Protein AF-A0AA35WJR2-F1 (afdb_monomer)

Sequence (448 aa):
MREDSQFSPGMLLDAVSGHGLTMGLVVDLTKTDRFYDKADLVSRGVGHYKLRCEGFGSAPTIQQTAEFCQMCAHFFRQHPDNIIGVHCTHGYNRTGFLTIAYLVEQDDWSVEAAISAFSKSRPPGIYKQHYLEELVSRYSGNMAEVSIPELPEWCLLEGQELGEREGEEEEGGRDTGSRKRRRELQKENATFAVCMSEVSVVQGPAREEVQRRCQDILNWEGSGFPGSQPVSMDKKNLQLIRAKPYRVSWKADGTRYIMYIRGKGEVFLLDRDNSVFSCPVLTFPSRAERGHLADTVLDGELVEDKLPNGVRPRYLVYDIMQLSGRPDIARCDHATRQRCIQEEIIAPRDIAAQHGSLDKQAEPFSVRLKQFWDVKDTRWVLDRFVPKLTHENDGLVFNPLQDVWLSSVHYCLWYYSVPTALQTWTKSISAQVEASKSQYSRLQTGHC

pLDDT: mean 78.12, std 20.7, range [28.7, 98.38]

InterPro domains:
  IPR000340 Dual specificity phosphatase, catalytic domain [PF00782] (81-136)
  IPR000387 Tyrosine-specific protein phosphatases domain [PS50056] (66-133)
  IPR001339 mRNA capping enzyme, adenylation domain [PF01331] (207-403)
  IPR001339 mRNA capping enzyme, adenylation domain [cd07895] (205-403)
  IPR016130 Protein-tyrosine phosphatase, active site [PS00383] (86-96)
  IPR017074 mRNA capping enzyme, bifunctional [PIRSF036958] (3-405)
  IPR029021 Protein-tyrosine phosphatase-like [G3DSA:3.90.190.10] (1-160)
  IPR029021 Protein-tyrosine phosphatase-like [SSF52799] (5-156)

Secondary structure (DSSP, 8-state):
--GGGS--HHHHHHHHHHTT-EEEEEEE--S-S-S--THHHHTTT-EEEE----STTPPPPHHHHHHHHHHHHHHHHH-TTEEEEEE-SSSSHHHHHHHHHHHHHHS---HHHHHHHHHHHSTT---SHHHHHHHHHHHTS-GGG--PPPPPTHHHHHHHHTSSSS----------S--PPPPPP--TT---SS--TT-EE--HHHHHHHHHHHHHHTT--SSS--SPEEEEP-TTGGGHHHHS-EEEEEEE-SEEEEEEEEETTEEEEE-TT--EEE-TT---B-SSSSSB--SEEEEEEEEEEEETTEEEEEEEEEEEEEBTTBGGGGGS-HHHHHHHIIIIIIHHHHHHHHTTS--TTTSSSEEEEPP-EEGGGHHHIIIIIGGG-SS-EEEEEEEESSPPP-SSEEEEEEEEE--HHHHHHHHHHHHHHHHHHHHHHHHHSS--

Foldseek 3Di:
DPPVPDDAVVVVQVLCVVLVAAAAEEEEAEQDPFAYDCCSQVVVNHHYHYQDADDPDDARDPVSLVVLLVVVVVCCVVPVRHDYHYAYPQRAANVLLSQLSNCVPPVVDQSLRSQVLQCVLPPNHHLDVNSVVVSCVVGVVDPPPRDRDDHDPLSVVVSPPPPPPDDDPDDDDDDDDDDDADDQDDDPDDDDQDDDPLKAWDDDPVLVVVLVLVCVLQVNRYYFDQAEDAAADTPVLVCVVVVFFKWKAFDFSFWKWKWAAAFQQAIWTQGRSRTIMGRNQDFFAFPVDGGGWHGWIFIWGWFWFQDPVGTAIETATQFTQDGNNRRCLLQAFSVSRLVCCVPGGVVVQVVCVVVVNDDQVPGRHHYYYGDIGGPVCVVVCVPPVQVPTRTDTQWMWMGGGNDGGHGYHDHNTYTYGPSVCVVSVSVSSVVVSVVVVVVVVVVVVPDD

Nearest PDB structures (foldseek):
  3s24-assembly6_G  TM=9.522E-01  e=1.054E-27  Homo sapiens
  3s24-assembly4_D  TM=9.571E-01  e=2.708E-27  Homo sapiens
  8p4d-assembly1_M  TM=9.380E-01  e=1.689E-27  Homo sapiens
  3rtx-assembly3_B  TM=8.776E-01  e=1.901E-27  Mus musculus
  1i9t-assembly1_A  TM=9.047E-01  e=7.662E-17  Mus musculus

Solvent-accessible surface area (backbone atoms only — not comparable to full-atom values): 25751 Å² total; per-residue (Å²): 131,67,75,92,80,59,92,44,67,60,54,54,52,52,54,40,45,72,72,78,42,44,70,44,33,35,40,38,45,44,96,64,80,71,84,64,65,66,63,58,36,46,78,71,70,17,45,80,43,78,52,81,61,75,70,91,94,62,64,77,48,73,65,58,44,51,52,50,39,54,52,51,54,54,47,42,74,78,36,72,82,42,42,74,47,68,34,34,90,85,50,30,48,70,31,40,50,51,53,34,49,33,37,36,77,74,67,72,40,53,63,66,58,34,51,50,50,45,19,71,53,42,74,87,25,63,59,53,63,69,48,54,52,49,52,35,60,73,72,64,74,52,77,88,76,62,85,75,76,88,72,62,71,71,49,64,55,63,64,65,76,71,75,81,78,89,86,79,86,78,79,90,76,94,75,95,64,88,78,76,66,60,79,69,76,82,70,90,81,70,71,71,96,62,96,52,90,69,50,44,75,47,63,70,71,65,28,54,52,53,51,50,51,53,21,58,76,47,71,41,73,70,59,66,49,50,62,58,40,65,38,80,67,43,80,71,62,57,52,45,64,78,75,41,65,48,28,28,29,76,25,72,57,53,52,54,31,39,38,38,29,58,32,80,56,38,28,36,36,31,34,77,76,45,46,37,30,39,32,41,76,61,76,50,37,33,76,91,50,97,57,52,43,28,45,25,34,35,35,30,34,38,31,58,28,58,48,99,89,46,76,45,46,32,38,32,39,68,47,44,47,27,55,67,70,39,55,66,48,20,64,38,35,43,67,57,28,51,48,46,45,46,61,50,52,46,44,33,40,51,53,32,36,75,70,68,77,36,67,68,82,79,33,93,48,41,80,42,78,54,72,71,42,54,54,91,46,47,65,52,42,62,75,64,47,55,81,70,52,48,45,58,69,54,32,33,30,38,41,45,33,72,53,54,69,54,53,42,78,34,90,70,29,28,34,41,62,58,61,61,56,69,74,41,45,64,53,26,51,52,52,48,55,51,50,52,52,52,52,54,49,56,66,65,71,71,75,128

Mean predicted aligned error: 15.94 Å

Organism: Geodia barretti (NCBI:txid519541)

Radius of gyration: 25.29 Å; Cα contacts (8 Å, |Δi|>4): 698; chains: 1; bounding box: 55×53×86 Å

Structure (mmCIF, N/CA/C/O backbone):
data_AF-A0AA35WJR2-F1
#
_entry.id   AF-A0AA35WJR2-F1
#
loop_
_atom_site.group_PDB
_atom_site.id
_atom_site.type_symbol
_atom_site.label_atom_id
_atom_site.label_alt_id
_atom_site.label_comp_id
_atom_site.label_asym_id
_atom_site.label_entity_id
_atom_site.label_seq_id
_atom_site.pdbx_PDB_ins_code
_atom_site.Cartn_x
_atom_site.Cartn_y
_atom_site.Cartn_z
_atom_site.occupancy
_atom_site.B_iso_or_equiv
_atom_site.auth_seq_id
_atom_site.auth_comp_id
_atom_site.auth_asym_id
_atom_site.auth_atom_id
_atom_site.pdbx_PDB_model_num
ATOM 1 N N . MET A 1 1 ? -23.663 -12.678 -0.243 1.00 37.66 1 MET A N 1
ATOM 2 C CA . MET A 1 1 ? -22.818 -13.120 0.883 1.00 37.66 1 MET A CA 1
ATOM 3 C C . MET A 1 1 ? -23.728 -13.836 1.854 1.00 37.66 1 MET A C 1
ATOM 5 O O . MET A 1 1 ? -24.824 -13.330 2.065 1.00 37.66 1 MET A O 1
ATOM 9 N N . ARG A 1 2 ? -23.316 -14.997 2.366 1.00 29.16 2 ARG A N 1
ATOM 10 C CA . ARG A 1 2 ? -23.967 -15.582 3.545 1.00 29.16 2 ARG A CA 1
ATOM 11 C C . ARG A 1 2 ? -23.701 -14.648 4.732 1.00 29.16 2 ARG A C 1
ATOM 13 O O . ARG A 1 2 ? -22.662 -13.986 4.731 1.00 29.16 2 ARG A O 1
ATOM 20 N N . GLU A 1 3 ? -24.635 -14.544 5.671 1.00 37.81 3 GLU A N 1
ATOM 21 C CA . GLU A 1 3 ? -24.505 -13.688 6.866 1.00 37.81 3 GLU A CA 1
ATOM 22 C C . GLU A 1 3 ? -23.208 -13.984 7.644 1.00 37.81 3 GLU A C 1
ATOM 24 O O . GLU A 1 3 ? -22.579 -13.074 8.171 1.00 37.81 3 GLU A O 1
ATOM 29 N N . ASP A 1 4 ? -22.719 -15.221 7.549 1.00 39.56 4 ASP A N 1
ATOM 30 C CA . ASP A 1 4 ? -21.521 -15.776 8.188 1.00 39.56 4 ASP A CA 1
ATOM 31 C C . ASP A 1 4 ? -20.174 -15.114 7.803 1.00 39.56 4 ASP A C 1
ATOM 33 O O . ASP A 1 4 ? -19.120 -15.558 8.252 1.00 39.56 4 ASP A O 1
ATOM 37 N N . SER A 1 5 ? -20.153 -14.121 6.906 1.00 36.78 5 SER A N 1
ATOM 38 C CA . SER A 1 5 ? -18.921 -13.464 6.415 1.00 36.78 5 SER A CA 1
ATOM 39 C C . SER A 1 5 ? -18.814 -11.977 6.777 1.00 36.78 5 SER A C 1
ATOM 41 O O . SER A 1 5 ? -17.923 -11.294 6.276 1.00 36.78 5 SER A O 1
ATOM 43 N N . GLN A 1 6 ? -19.709 -11.460 7.623 1.00 52.47 6 GLN A N 1
ATOM 44 C CA . GLN A 1 6 ? -19.671 -10.084 8.130 1.00 52.47 6 GLN A CA 1
ATOM 45 C C . GLN A 1 6 ? -19.578 -10.099 9.648 1.00 52.47 6 GLN A C 1
ATOM 47 O O . GLN A 1 6 ? -20.416 -10.721 10.281 1.00 52.47 6 GLN A O 1
ATOM 52 N N . PHE A 1 7 ? -18.627 -9.372 10.238 1.00 63.56 7 PHE A N 1
ATOM 53 C CA . PHE A 1 7 ? -18.611 -9.177 11.687 1.00 63.56 7 PHE A CA 1
ATOM 54 C C . PHE A 1 7 ? -19.583 -8.067 12.075 1.00 63.56 7 PHE A C 1
ATOM 56 O O . PHE A 1 7 ? -19.285 -6.879 11.942 1.00 63.56 7 PHE A O 1
ATOM 63 N N . SER A 1 8 ? -20.778 -8.465 12.494 1.00 74.69 8 SER A N 1
ATOM 64 C CA . SER A 1 8 ? -21.803 -7.544 12.974 1.00 74.69 8 SER A CA 1
ATOM 65 C C . SER A 1 8 ? -21.577 -7.183 14.449 1.00 74.69 8 SER A C 1
ATOM 67 O O . SER A 1 8 ? -20.913 -7.931 15.174 1.00 74.69 8 SER A O 1
ATOM 69 N N . PRO A 1 9 ? -22.185 -6.089 14.944 1.00 80.94 9 PRO A N 1
ATOM 70 C CA . PRO A 1 9 ? -22.273 -5.843 16.382 1.00 80.94 9 PRO A CA 1
ATOM 71 C C . PRO A 1 9 ? -22.857 -7.042 17.144 1.00 80.94 9 PRO A C 1
ATOM 73 O O . PRO A 1 9 ? -22.419 -7.341 18.246 1.00 80.94 9 PRO A O 1
ATOM 76 N N . GLY A 1 10 ? -23.773 -7.799 16.528 1.00 79.50 10 GLY A N 1
ATOM 77 C CA . GLY A 1 10 ? -24.299 -9.036 17.104 1.00 79.50 10 GLY A CA 1
ATOM 78 C C . GLY A 1 10 ? -23.218 -10.090 17.367 1.00 79.50 10 GLY A C 1
ATOM 79 O O . GLY A 1 10 ? -23.174 -10.643 18.461 1.00 79.50 10 GLY A O 1
ATOM 80 N N . MET A 1 11 ? -22.298 -10.302 16.420 1.00 81.19 11 MET A N 1
ATOM 81 C CA . MET A 1 11 ? -21.180 -11.240 16.600 1.00 81.19 11 MET A CA 1
ATOM 82 C C . MET A 1 11 ? -20.199 -10.784 17.682 1.00 81.19 11 MET A C 1
ATOM 84 O O . MET A 1 11 ? -19.651 -11.621 18.398 1.00 81.19 11 MET A O 1
ATOM 88 N N . LEU A 1 12 ? -19.983 -9.471 17.822 1.00 82.44 12 LEU A N 1
ATOM 89 C CA . LEU A 1 12 ? -19.198 -8.916 18.926 1.00 82.44 12 LEU A CA 1
ATOM 90 C C . LEU A 1 12 ? -19.829 -9.277 20.269 1.00 82.44 12 LEU A C 1
ATOM 92 O O . LEU A 1 12 ? -19.151 -9.788 21.156 1.00 82.44 12 LEU A O 1
ATOM 96 N N . LEU A 1 13 ? -21.127 -9.026 20.403 1.00 85.50 13 LEU A N 1
ATOM 97 C CA . LEU A 1 13 ? -21.862 -9.301 21.626 1.00 85.50 13 LEU A CA 1
ATOM 98 C C . LEU A 1 13 ? -21.882 -10.804 21.949 1.00 85.50 13 LEU A C 1
ATOM 100 O O . LEU A 1 13 ? -21.662 -11.169 23.099 1.00 85.50 13 LEU A O 1
ATOM 104 N N . ASP A 1 14 ? -22.052 -11.671 20.947 1.00 82.56 14 ASP A N 1
ATOM 105 C CA . ASP A 1 14 ? -21.990 -13.130 21.127 1.00 82.56 14 ASP A CA 1
ATOM 106 C C . ASP A 1 14 ? -20.602 -13.585 21.603 1.00 82.56 14 ASP A C 1
ATOM 108 O O . ASP A 1 14 ? -20.490 -14.407 22.514 1.00 82.56 14 ASP A O 1
ATOM 112 N N . ALA A 1 15 ? -19.532 -13.024 21.029 1.00 80.88 15 ALA A N 1
ATOM 113 C CA . ALA A 1 15 ? -18.162 -13.322 21.438 1.00 80.88 15 ALA A CA 1
ATOM 114 C C . ALA A 1 15 ? -17.896 -12.881 22.885 1.00 80.88 15 ALA A C 1
ATOM 116 O O . ALA A 1 15 ? -17.330 -13.643 23.667 1.00 80.88 15 ALA A O 1
ATOM 117 N N . VAL A 1 16 ? -18.341 -11.679 23.260 1.00 82.25 16 VAL A N 1
ATOM 118 C CA . VAL A 1 16 ? -18.211 -11.148 24.626 1.00 82.25 16 VAL A CA 1
ATOM 119 C C . VAL A 1 16 ? -18.949 -12.040 25.628 1.00 82.25 16 VAL A C 1
ATOM 121 O O . VAL A 1 16 ? -18.362 -12.446 26.632 1.00 82.25 16 VAL A O 1
ATOM 124 N N . SER A 1 17 ? -20.190 -12.426 25.321 1.00 83.69 17 SER A N 1
ATOM 125 C CA . SER A 1 17 ? -20.963 -13.352 26.156 1.00 83.69 17 SER A CA 1
ATOM 126 C C . SER A 1 17 ? -20.313 -14.734 26.258 1.00 83.69 17 SER A C 1
ATOM 128 O O . SER A 1 17 ? -20.316 -15.331 27.332 1.00 83.69 17 SER A O 1
ATOM 130 N N . GLY A 1 18 ? -19.682 -15.223 25.185 1.00 80.25 18 GLY A N 1
ATOM 131 C CA . GLY A 1 18 ? -18.916 -16.474 25.190 1.00 80.25 18 GLY A CA 1
ATOM 132 C C . GLY A 1 18 ? -17.729 -16.479 26.164 1.00 80.25 18 GLY A C 1
ATOM 133 O O . GLY A 1 18 ? -17.326 -17.541 26.633 1.00 80.25 18 GLY A O 1
ATOM 134 N N . HIS A 1 19 ? -17.207 -15.304 26.522 1.00 80.75 19 HIS A N 1
ATOM 135 C CA . HIS A 1 19 ? -16.161 -15.138 27.534 1.00 80.75 19 HIS A CA 1
ATOM 136 C C . HIS A 1 19 ? -16.702 -14.898 28.956 1.00 80.75 19 HIS A C 1
ATOM 138 O O . HIS A 1 19 ? -15.916 -14.659 29.872 1.00 80.75 19 HIS A O 1
ATOM 144 N N . GLY A 1 20 ? -18.021 -14.988 29.163 1.00 84.56 20 GLY A N 1
ATOM 145 C CA . GLY A 1 20 ? -18.660 -14.744 30.459 1.00 84.56 20 GLY A CA 1
ATOM 146 C C . GLY A 1 20 ? -18.727 -13.265 30.844 1.00 84.56 20 GLY A C 1
ATOM 147 O O . GLY A 1 20 ? -18.860 -12.954 32.023 1.00 84.56 20 GLY A O 1
ATOM 148 N N . LEU A 1 21 ? -18.609 -12.362 29.867 1.00 88.25 21 LEU A N 1
ATOM 149 C CA . LEU A 1 21 ? -18.686 -10.916 30.059 1.00 88.25 21 LEU A CA 1
ATOM 150 C C . LEU A 1 21 ? -20.010 -10.373 29.506 1.00 88.25 21 LEU A C 1
ATOM 152 O O . LEU A 1 21 ? -20.579 -10.922 28.560 1.00 88.25 21 LEU A O 1
ATOM 156 N N . THR A 1 22 ? -20.465 -9.249 30.056 1.00 90.56 22 THR A N 1
ATOM 157 C CA . THR A 1 22 ? -21.673 -8.551 29.595 1.00 90.56 22 THR A CA 1
ATOM 158 C C . THR A 1 22 ? -21.297 -7.168 29.089 1.00 90.56 22 THR A C 1
ATOM 160 O O . THR A 1 22 ? -20.891 -6.307 29.863 1.00 90.56 22 THR A O 1
ATOM 163 N N . MET A 1 23 ? -21.426 -6.925 27.784 1.00 91.69 23 MET A N 1
ATOM 164 C CA . MET A 1 23 ? -21.245 -5.581 27.230 1.00 91.69 23 MET A CA 1
ATOM 165 C C . MET A 1 23 ? -22.509 -4.763 27.458 1.00 91.69 23 MET A C 1
ATOM 167 O O . MET A 1 23 ? -23.570 -5.154 26.984 1.00 91.69 23 MET A O 1
ATOM 171 N N . GLY A 1 24 ? -22.400 -3.632 28.154 1.00 92.62 24 GLY A N 1
ATOM 172 C CA . GLY A 1 24 ? -23.558 -2.765 28.400 1.00 92.62 24 GLY A CA 1
ATOM 173 C C . GLY A 1 24 ? -23.485 -1.398 27.721 1.00 92.62 24 GLY A C 1
ATOM 174 O O . GLY A 1 24 ? -24.514 -0.737 27.598 1.00 92.62 24 GLY A O 1
ATOM 175 N N . LEU A 1 25 ? -22.318 -0.991 27.217 1.00 94.56 25 LEU A N 1
ATOM 176 C CA . LEU A 1 25 ? -22.157 0.263 26.483 1.00 94.56 25 LEU A CA 1
ATOM 177 C C . LEU A 1 25 ? -21.086 0.144 25.399 1.00 94.56 25 LEU A C 1
ATOM 179 O O . LEU A 1 25 ? -20.036 -0.456 25.619 1.00 94.56 25 LEU A O 1
ATOM 183 N N . VAL A 1 26 ? -21.331 0.762 24.246 1.00 93.88 26 VAL A N 1
ATOM 184 C CA . VAL A 1 26 ? -20.331 1.004 23.203 1.00 93.88 26 VAL A CA 1
ATOM 185 C C . VAL A 1 26 ? -20.119 2.503 23.035 1.00 93.88 26 VAL A C 1
ATOM 187 O O . VAL A 1 26 ? -21.074 3.257 22.847 1.00 93.88 26 VAL A O 1
ATOM 190 N N . VAL A 1 27 ? -18.858 2.921 23.078 1.00 94.31 27 VAL A N 1
ATOM 191 C CA . VAL A 1 27 ? -18.405 4.292 22.869 1.00 94.31 27 VAL A CA 1
ATOM 192 C C . VAL A 1 27 ? -17.736 4.391 21.501 1.00 94.31 27 VAL A C 1
ATOM 194 O O . VAL A 1 27 ? -16.645 3.858 21.274 1.00 94.31 27 VAL A O 1
ATOM 197 N N . ASP A 1 28 ? -18.411 5.085 20.592 1.00 91.00 28 ASP A N 1
ATOM 198 C CA . ASP A 1 28 ? -17.978 5.310 19.219 1.00 91.00 28 ASP A CA 1
ATOM 199 C C . ASP A 1 28 ? -17.269 6.665 19.091 1.00 91.00 28 ASP A C 1
ATOM 201 O O . ASP A 1 28 ? -17.880 7.725 19.243 1.00 91.00 28 ASP A O 1
ATOM 205 N N . LEU A 1 29 ? -15.970 6.617 18.785 1.00 89.19 29 LEU A N 1
ATOM 206 C CA . LEU A 1 29 ? -15.096 7.781 18.592 1.00 89.19 29 LEU A CA 1
ATOM 207 C C . LEU A 1 29 ? -14.936 8.165 17.108 1.00 89.19 29 LEU A C 1
ATOM 209 O O . LEU A 1 29 ? -14.081 8.979 16.738 1.00 89.19 29 LEU A O 1
ATOM 213 N N . THR A 1 30 ? -15.658 7.511 16.200 1.00 83.06 30 THR A N 1
ATOM 214 C CA . THR A 1 30 ? -15.539 7.754 14.760 1.00 83.06 30 THR A CA 1
ATOM 215 C C . THR A 1 30 ? -16.277 9.029 14.346 1.00 83.06 30 THR A C 1
ATOM 217 O O . THR A 1 30 ? -17.301 9.405 14.908 1.00 83.06 30 THR A O 1
ATOM 220 N N . LYS A 1 31 ? -15.782 9.705 13.302 1.00 76.38 31 LYS A N 1
ATOM 221 C CA . LYS A 1 31 ? -16.439 10.898 12.728 1.00 76.38 31 LYS A CA 1
ATOM 222 C C . LYS A 1 31 ? -17.701 10.543 11.923 1.00 76.38 31 LYS A C 1
ATOM 224 O O . LYS A 1 31 ? -18.504 11.411 11.609 1.00 76.38 31 LYS A O 1
ATOM 229 N N . THR A 1 32 ? -17.867 9.273 11.556 1.00 72.25 32 THR A N 1
ATOM 230 C CA . THR A 1 32 ? -18.833 8.804 10.555 1.00 72.25 32 THR A CA 1
ATOM 231 C C . THR A 1 32 ? -19.706 7.688 11.111 1.00 72.25 32 THR A C 1
ATOM 233 O O . THR A 1 32 ? -19.243 6.891 11.914 1.00 72.25 32 THR A O 1
ATOM 236 N N . ASP A 1 33 ? -20.952 7.591 10.657 1.00 75.69 33 ASP A N 1
ATOM 237 C CA . ASP A 1 33 ? -21.897 6.534 11.050 1.00 75.69 33 ASP A CA 1
ATOM 238 C C . ASP A 1 33 ? -21.894 5.342 10.069 1.00 75.69 33 ASP A C 1
ATOM 240 O O . ASP A 1 33 ? -22.842 4.567 9.998 1.00 75.69 33 ASP A O 1
ATOM 244 N N . ARG A 1 34 ? -20.843 5.201 9.248 1.00 69.31 34 ARG A N 1
ATOM 245 C CA . ARG A 1 34 ? -20.817 4.241 8.127 1.00 69.31 34 ARG A CA 1
ATOM 246 C C . ARG A 1 34 ? -20.472 2.795 8.500 1.00 69.31 34 ARG A C 1
ATOM 248 O O . ARG A 1 34 ? -20.619 1.917 7.652 1.00 69.31 34 ARG A O 1
ATOM 255 N N . PHE A 1 35 ? -19.958 2.547 9.705 1.00 70.38 35 PHE A N 1
ATOM 256 C CA . PHE A 1 35 ? -19.351 1.255 10.052 1.00 70.38 35 PHE A CA 1
ATOM 257 C C . PHE A 1 35 ? -20.377 0.197 10.477 1.00 70.38 35 PHE A C 1
ATOM 259 O O . PHE A 1 35 ? -20.312 -0.941 10.015 1.00 70.38 35 PHE A O 1
ATOM 266 N N . TYR A 1 36 ? -21.358 0.564 11.300 1.00 80.19 36 TYR A N 1
ATOM 267 C CA . TYR A 1 36 ? -22.434 -0.325 11.739 1.00 80.19 36 TYR A CA 1
ATOM 268 C C . TYR A 1 36 ? -23.696 0.472 12.075 1.00 80.19 36 TYR A C 1
ATOM 270 O O . TYR A 1 36 ? -23.641 1.691 12.220 1.00 80.19 36 TYR A O 1
ATOM 278 N N . ASP A 1 37 ? -24.836 -0.216 12.173 1.00 81.56 37 ASP A N 1
ATOM 279 C CA . ASP A 1 37 ? -26.070 0.409 12.643 1.00 81.56 37 ASP A CA 1
ATOM 280 C C . ASP A 1 37 ? -26.135 0.302 14.170 1.00 81.56 37 ASP A C 1
ATOM 282 O O . ASP A 1 37 ? -26.067 -0.789 14.734 1.00 81.56 37 ASP A O 1
ATOM 286 N N . LYS A 1 38 ? -26.264 1.437 14.860 1.00 85.56 38 LYS A N 1
ATOM 287 C CA . LYS A 1 38 ? -26.410 1.469 16.321 1.00 85.56 38 LYS A CA 1
ATOM 288 C C . LYS A 1 38 ? -27.676 0.750 16.803 1.00 85.56 38 LYS A C 1
ATOM 290 O O . LYS A 1 38 ? -27.715 0.314 17.951 1.00 85.56 38 LYS A O 1
ATOM 295 N N . ALA A 1 39 ? -28.694 0.600 15.950 1.00 85.81 39 ALA A N 1
ATOM 296 C CA . ALA A 1 39 ? -29.899 -0.161 16.274 1.00 85.81 39 ALA A CA 1
ATOM 297 C C . ALA A 1 39 ? -29.590 -1.638 16.582 1.00 85.81 39 ALA A C 1
ATOM 299 O O . ALA A 1 39 ? -30.255 -2.236 17.431 1.00 85.81 39 ALA A O 1
ATOM 300 N N . ASP A 1 40 ? -28.536 -2.200 15.978 1.00 84.75 40 ASP A N 1
ATOM 301 C CA . ASP A 1 40 ? -28.094 -3.578 16.226 1.00 84.75 40 ASP A CA 1
ATOM 302 C C . ASP A 1 40 ? -27.596 -3.771 17.670 1.00 84.75 40 ASP A C 1
ATOM 304 O O . ASP A 1 40 ? -27.738 -4.851 18.237 1.00 84.75 40 ASP A O 1
ATOM 308 N N . LEU A 1 41 ? -27.042 -2.723 18.290 1.00 88.06 41 LEU A N 1
ATOM 309 C CA . LEU A 1 41 ? -26.615 -2.732 19.695 1.00 88.06 41 LEU A CA 1
ATOM 310 C C . LEU A 1 41 ? -27.796 -2.477 20.637 1.00 88.06 41 LEU A C 1
ATOM 312 O O . LEU A 1 41 ? -28.014 -3.221 21.593 1.00 88.06 41 LEU A O 1
ATOM 316 N N . VAL A 1 42 ? -28.596 -1.452 20.332 1.00 88.56 42 VAL A N 1
ATOM 317 C CA . VAL A 1 42 ? -29.713 -1.024 21.188 1.00 88.56 42 VAL A CA 1
ATOM 318 C C . VAL A 1 42 ? -30.791 -2.104 21.283 1.00 88.56 42 VAL A C 1
ATOM 320 O O . VAL A 1 42 ? -31.310 -2.356 22.368 1.00 88.56 42 VAL A O 1
ATOM 323 N N . SER A 1 43 ? -31.088 -2.801 20.182 1.00 87.81 43 SER A N 1
ATOM 324 C CA . SER A 1 43 ? -32.040 -3.925 20.171 1.00 87.81 43 SER A CA 1
ATOM 325 C C . SER A 1 43 ? -31.619 -5.096 21.069 1.00 87.81 43 SER A C 1
ATOM 327 O O . SER A 1 43 ? -32.463 -5.889 21.480 1.00 87.81 43 SER A O 1
ATOM 329 N N . ARG A 1 44 ? -30.330 -5.181 21.413 1.00 86.75 44 ARG A N 1
ATOM 330 C CA . ARG A 1 44 ? -29.733 -6.196 22.291 1.00 86.75 44 ARG A CA 1
ATOM 331 C C . ARG A 1 44 ? -29.516 -5.686 23.723 1.00 86.75 44 ARG A C 1
ATOM 333 O O . ARG A 1 44 ? -28.854 -6.358 24.506 1.00 86.75 44 ARG A O 1
ATOM 340 N N . GLY A 1 45 ? -30.056 -4.512 24.064 1.00 88.50 45 GLY A N 1
ATOM 341 C CA . GLY A 1 45 ? -29.936 -3.910 25.395 1.00 88.50 45 GLY A CA 1
ATOM 342 C C . GLY A 1 45 ? -28.593 -3.229 25.667 1.00 88.50 45 GLY A C 1
ATOM 343 O O . GLY A 1 45 ? -28.300 -2.919 26.817 1.00 88.50 45 GLY A O 1
ATOM 344 N N . VAL A 1 46 ? -27.780 -2.988 24.634 1.00 93.31 46 VAL A N 1
ATOM 345 C CA . VAL A 1 46 ? -26.466 -2.348 24.767 1.00 93.31 46 VAL A CA 1
ATOM 346 C C . VAL A 1 46 ? -26.579 -0.873 24.413 1.00 93.31 46 VAL A C 1
ATOM 348 O O . VAL A 1 46 ? -27.034 -0.510 23.326 1.00 93.31 46 VAL A O 1
ATOM 351 N N . GLY A 1 47 ? -26.160 -0.007 25.334 1.00 92.56 47 GLY A N 1
ATOM 352 C CA . GLY A 1 47 ? -26.105 1.428 25.094 1.00 92.56 47 GLY A CA 1
ATOM 353 C C . GLY A 1 47 ? -25.123 1.769 23.974 1.00 92.56 47 GLY A C 1
ATOM 354 O O . GLY A 1 47 ? -24.116 1.090 23.777 1.00 92.56 47 GLY A O 1
ATOM 355 N N . HIS A 1 48 ? -25.382 2.858 23.259 1.00 94.31 48 HIS A N 1
ATOM 356 C CA . HIS A 1 48 ? -24.453 3.391 22.268 1.00 94.31 48 HIS A CA 1
ATOM 357 C C . HIS A 1 48 ? -24.275 4.890 22.482 1.00 94.31 48 HIS A C 1
ATOM 359 O O . HIS A 1 48 ? -25.242 5.653 22.408 1.00 94.31 48 HIS A O 1
ATOM 365 N N . TYR A 1 49 ? -23.034 5.315 22.691 1.00 93.00 49 TYR A N 1
ATOM 366 C CA . TYR A 1 49 ? -22.673 6.703 22.924 1.00 93.00 49 TYR A CA 1
ATOM 367 C C . TYR A 1 49 ? -21.635 7.159 21.898 1.00 93.00 49 TYR A C 1
ATOM 369 O O . TYR A 1 49 ? -20.593 6.532 21.733 1.00 93.00 49 TYR A O 1
ATOM 377 N N . LYS A 1 50 ? -21.922 8.257 21.192 1.00 91.44 50 LYS A N 1
ATOM 378 C CA . LYS A 1 50 ? -21.036 8.798 20.156 1.00 91.44 50 LYS A CA 1
ATOM 379 C C . LYS A 1 50 ? -20.306 10.025 20.682 1.00 91.44 50 LYS A C 1
ATOM 381 O O . LYS A 1 50 ? -20.905 11.096 20.759 1.00 91.44 50 LYS A O 1
ATOM 386 N N . LEU A 1 51 ? -19.020 9.874 20.990 1.00 89.62 51 LEU A N 1
ATOM 387 C CA . LEU A 1 51 ? -18.172 10.984 21.415 1.00 89.62 51 LEU A CA 1
ATOM 388 C C . LEU A 1 51 ? -17.504 11.596 20.181 1.00 89.62 51 LEU A C 1
ATOM 390 O O . LEU A 1 51 ? -16.613 11.006 19.565 1.00 89.62 51 LEU A O 1
ATOM 394 N N . ARG A 1 52 ? -17.955 12.788 19.791 1.00 79.88 52 ARG A N 1
ATOM 395 C CA . ARG A 1 52 ? -17.413 13.493 18.625 1.00 79.88 52 ARG A CA 1
ATOM 396 C C . ARG A 1 52 ? -16.083 14.150 18.992 1.00 79.88 52 ARG A C 1
ATOM 398 O O . ARG A 1 52 ? -16.061 15.272 19.486 1.00 79.88 52 ARG A O 1
ATOM 405 N N . CYS A 1 53 ? -14.978 13.457 18.730 1.00 68.31 53 CYS A N 1
ATOM 406 C CA . CYS A 1 53 ? -13.655 14.082 18.724 1.00 68.31 53 CYS A CA 1
ATOM 407 C C . CYS A 1 53 ? -13.536 15.051 17.530 1.00 68.31 53 CYS A C 1
ATOM 409 O O . CYS A 1 53 ? -14.039 14.740 16.445 1.00 68.31 53 CYS A O 1
ATOM 411 N N . GLU A 1 54 ? -12.870 16.196 17.711 1.00 60.16 54 GLU A N 1
ATOM 412 C CA . GLU A 1 54 ? -12.593 17.131 16.608 1.00 60.16 54 GLU A CA 1
ATOM 413 C C . GLU A 1 54 ? -11.621 16.508 15.583 1.00 60.16 54 GLU A C 1
ATOM 415 O O . GLU A 1 54 ? -11.096 15.413 15.795 1.00 60.16 54 GLU A O 1
ATOM 420 N N . GLY A 1 55 ? -11.494 17.148 14.414 1.00 54.94 55 GLY A N 1
ATOM 421 C CA . GLY A 1 55 ? -10.897 16.602 13.187 1.00 54.94 55 GLY A CA 1
ATOM 422 C C . GLY A 1 55 ? -9.452 16.077 13.272 1.00 54.94 55 GLY A C 1
ATOM 423 O O . GLY A 1 55 ? -8.781 16.141 14.291 1.00 54.94 55 GLY A O 1
ATOM 424 N N . PHE A 1 56 ? -8.998 15.504 12.153 1.00 45.19 56 PHE A N 1
ATOM 425 C CA . PHE A 1 56 ? -7.758 14.735 11.995 1.00 45.19 56 PHE A CA 1
ATOM 426 C C . PHE A 1 56 ? -6.505 15.341 12.655 1.00 45.19 56 PHE A C 1
ATOM 428 O O . PHE A 1 56 ? -6.174 16.497 12.429 1.00 45.19 56 PHE A O 1
ATOM 435 N N . GLY A 1 57 ? -5.750 14.502 13.375 1.00 55.69 57 GLY A N 1
ATOM 436 C CA . GLY A 1 57 ? -4.379 14.803 13.809 1.00 55.69 57 GLY A CA 1
ATOM 437 C C . GLY A 1 57 ? -4.234 15.467 15.178 1.00 55.69 57 GLY A C 1
ATOM 438 O O . GLY A 1 57 ? -3.105 15.668 15.611 1.00 55.69 57 GLY A O 1
ATOM 439 N N . SER A 1 58 ? -5.331 15.769 15.875 1.00 69.75 58 SER A N 1
ATOM 440 C CA . SER A 1 58 ? -5.286 16.234 17.262 1.00 69.75 58 SER A CA 1
ATOM 441 C C . SER A 1 58 ? -5.656 15.124 18.251 1.00 69.75 58 SER A C 1
ATOM 443 O O . SER A 1 58 ? -6.438 14.201 17.972 1.00 69.75 58 SER A O 1
ATOM 445 N N . ALA A 1 59 ? -5.041 15.194 19.429 1.00 83.00 59 ALA A N 1
ATOM 446 C CA . ALA A 1 59 ? -5.432 14.398 20.578 1.00 83.00 59 ALA A CA 1
ATOM 447 C C . ALA A 1 59 ? -6.792 14.874 21.130 1.00 83.00 59 ALA A C 1
ATOM 449 O O . ALA A 1 59 ? -7.125 16.053 20.981 1.00 83.00 59 ALA A O 1
ATOM 450 N N . PRO A 1 60 ? -7.594 13.995 21.766 1.00 89.56 60 PRO A N 1
ATOM 451 C CA . PRO A 1 60 ? -8.816 14.399 22.448 1.00 89.56 60 PRO A CA 1
ATOM 452 C C . PRO A 1 60 ? -8.573 15.563 23.413 1.00 89.56 60 PRO A C 1
ATOM 454 O O . PRO A 1 60 ? -7.622 15.563 24.207 1.00 89.56 60 PRO A O 1
ATOM 457 N N . THR A 1 61 ? -9.455 16.559 23.353 1.00 90.50 61 THR A N 1
ATOM 458 C CA . THR A 1 61 ? -9.352 17.751 24.200 1.00 90.50 61 THR A CA 1
ATOM 459 C C . THR A 1 61 ? -9.562 17.393 25.670 1.00 90.50 61 THR A C 1
ATOM 461 O O . THR A 1 61 ? -10.115 16.340 25.999 1.00 90.50 61 THR A O 1
ATOM 464 N N . ILE A 1 62 ? -9.153 18.283 26.577 1.00 90.44 62 ILE A N 1
ATOM 465 C CA . ILE A 1 62 ? -9.400 18.120 28.020 1.00 90.44 62 ILE A CA 1
ATOM 466 C C . ILE A 1 62 ? -10.902 17.935 28.287 1.00 90.44 62 ILE A C 1
ATOM 468 O O . ILE A 1 62 ? -11.290 17.060 29.053 1.00 90.44 62 ILE A O 1
ATOM 472 N N . GLN A 1 63 ? -11.756 18.690 27.590 1.00 90.56 63 GLN A N 1
ATOM 473 C CA . GLN A 1 63 ? -13.208 18.576 27.725 1.00 90.56 63 GLN A CA 1
ATOM 474 C C . GLN A 1 63 ? -13.736 17.212 27.256 1.00 90.56 63 GLN A C 1
ATOM 476 O O . GLN A 1 63 ? -14.519 16.594 27.968 1.00 90.56 63 GLN A O 1
ATOM 481 N N . GLN A 1 64 ? -13.283 16.720 26.098 1.00 91.44 64 GLN A N 1
ATOM 482 C CA . GLN A 1 64 ? -13.675 15.398 25.582 1.00 91.44 64 GLN A CA 1
ATOM 483 C C . GLN A 1 64 ? -13.187 14.265 26.484 1.00 91.44 64 GLN A C 1
ATOM 485 O O . GLN A 1 64 ? -13.870 13.258 26.648 1.00 91.44 64 GLN A O 1
ATOM 490 N N . THR A 1 65 ? -12.002 14.437 27.067 1.00 93.81 65 THR A N 1
ATOM 491 C CA . THR A 1 65 ? -11.420 13.480 28.009 1.00 93.81 65 THR A CA 1
ATOM 492 C C . THR A 1 65 ? -12.248 13.432 29.288 1.00 93.81 65 THR A C 1
ATOM 494 O O . THR A 1 65 ? -12.700 12.360 29.674 1.00 93.81 65 THR A O 1
ATOM 497 N N . ALA A 1 66 ? -12.570 14.592 29.866 1.00 93.31 66 ALA A N 1
ATOM 498 C CA . ALA A 1 66 ? -13.428 14.684 31.042 1.00 93.31 66 ALA A CA 1
ATOM 499 C C . ALA A 1 66 ? -14.835 14.118 30.783 1.00 93.31 66 ALA A C 1
ATOM 501 O O . ALA A 1 66 ? -15.365 13.389 31.618 1.00 93.31 66 ALA A O 1
ATOM 502 N N . GLU A 1 67 ? -15.433 14.411 29.625 1.00 94.94 67 GLU A N 1
ATOM 503 C CA . GLU A 1 67 ? -16.735 13.866 29.221 1.00 94.94 67 GLU A CA 1
ATOM 504 C C . GLU A 1 67 ? -16.696 12.336 29.123 1.00 94.94 67 GLU A C 1
ATOM 506 O O . GLU A 1 67 ? -17.557 11.659 29.689 1.00 94.94 67 GLU A O 1
ATOM 511 N N . PHE A 1 68 ? -15.666 11.786 28.473 1.00 95.69 68 PHE A N 1
ATOM 512 C CA . PHE A 1 68 ? -15.446 10.344 28.402 1.00 95.69 68 PHE A CA 1
ATOM 513 C C . PHE A 1 68 ? -15.298 9.726 29.797 1.00 95.69 68 PHE A C 1
ATOM 515 O O . PHE A 1 68 ? -15.996 8.762 30.113 1.00 95.69 68 PHE A O 1
ATOM 522 N N . CYS A 1 69 ? -14.440 10.299 30.646 1.00 95.12 69 CYS A N 1
ATOM 523 C CA . CYS A 1 69 ? -14.185 9.793 31.991 1.00 95.12 69 CYS A CA 1
ATOM 524 C C . CYS A 1 69 ? -15.445 9.800 32.860 1.00 95.12 69 CYS A C 1
ATOM 526 O O . CYS A 1 69 ? -15.785 8.785 33.469 1.00 95.12 69 CYS A O 1
ATOM 528 N N . GLN A 1 70 ? -16.184 10.912 32.867 1.00 94.88 70 GLN A N 1
ATOM 529 C CA . GLN A 1 70 ? -17.425 11.053 33.630 1.00 94.88 70 GLN A CA 1
ATOM 530 C C . GLN A 1 70 ? -18.496 10.064 33.170 1.00 94.88 70 GLN A C 1
ATOM 532 O O . GLN A 1 70 ? -19.187 9.473 34.004 1.00 94.88 70 GLN A O 1
ATOM 537 N N . MET A 1 71 ? -18.629 9.871 31.858 1.00 95.75 71 MET A N 1
ATOM 538 C CA . MET A 1 71 ? -19.578 8.928 31.277 1.00 95.75 71 MET A CA 1
ATOM 539 C C . MET A 1 71 ? -19.227 7.483 31.655 1.00 95.75 71 MET A C 1
ATOM 541 O O . MET A 1 71 ? -20.097 6.766 32.154 1.00 95.75 71 MET A O 1
ATOM 545 N N . CYS A 1 72 ? -17.960 7.079 31.520 1.00 95.25 72 CYS A N 1
ATOM 546 C CA . CYS A 1 72 ? -17.505 5.743 31.906 1.00 95.25 72 CYS A CA 1
ATOM 547 C C . CYS A 1 72 ? -17.700 5.496 33.410 1.00 95.25 72 CYS A C 1
ATOM 549 O O . CYS A 1 72 ? -18.293 4.490 33.799 1.00 95.25 72 CYS A O 1
ATOM 551 N N . ALA A 1 73 ? -17.300 6.446 34.261 1.00 93.38 73 ALA A N 1
ATOM 552 C CA . ALA A 1 73 ? -17.455 6.337 35.711 1.00 93.38 73 ALA A CA 1
ATOM 553 C C . ALA A 1 73 ? -18.933 6.289 36.136 1.00 93.38 73 ALA A C 1
ATOM 555 O O . ALA A 1 73 ? -19.316 5.558 37.051 1.00 93.38 73 ALA A O 1
ATOM 556 N N . HIS A 1 74 ? -19.807 7.057 35.475 1.00 94.62 74 HIS A N 1
ATOM 557 C CA . HIS A 1 74 ? -21.249 6.977 35.707 1.00 94.62 74 HIS A CA 1
ATOM 558 C C . HIS A 1 74 ? -21.812 5.605 35.335 1.00 94.62 74 HIS A C 1
ATOM 560 O O . HIS A 1 74 ? -22.564 5.033 36.124 1.00 94.62 74 HIS A O 1
ATOM 566 N N . PHE A 1 75 ? -21.409 5.066 34.183 1.00 95.25 75 PHE A N 1
ATOM 567 C CA . PHE A 1 75 ? -21.838 3.751 33.730 1.00 95.25 75 PHE A CA 1
ATOM 568 C C . PHE A 1 75 ? -21.399 2.643 34.697 1.00 95.25 75 PHE A C 1
ATOM 570 O O . PHE A 1 75 ? -22.240 1.865 35.143 1.00 95.25 75 PHE A O 1
ATOM 577 N N . PHE A 1 76 ? -20.124 2.604 35.099 1.00 93.50 76 PHE A N 1
ATOM 578 C CA . PHE A 1 76 ? -19.623 1.573 36.016 1.00 93.50 76 PHE A CA 1
ATOM 579 C C . PHE A 1 76 ? -20.257 1.641 37.414 1.00 93.50 76 PHE A C 1
ATOM 581 O O . PHE A 1 76 ? -20.449 0.605 38.044 1.00 93.50 76 PHE A O 1
ATOM 588 N N . ARG A 1 77 ? -20.678 2.825 37.889 1.00 93.31 77 ARG A N 1
ATOM 589 C CA . ARG A 1 77 ? -21.456 2.938 39.142 1.00 93.31 77 ARG A CA 1
ATOM 590 C C . ARG A 1 77 ? -22.833 2.279 39.062 1.00 93.31 77 ARG A C 1
ATOM 592 O O . ARG A 1 77 ? -23.339 1.817 40.079 1.00 93.31 77 ARG A O 1
ATOM 599 N N . GLN A 1 78 ? -23.458 2.282 37.887 1.00 93.31 78 GLN A N 1
ATOM 600 C CA . GLN A 1 78 ? -24.781 1.685 37.674 1.00 93.31 78 GLN A CA 1
ATOM 601 C C . GLN A 1 78 ? -24.694 0.209 37.279 1.00 93.31 78 GLN A C 1
ATOM 603 O O . GLN A 1 78 ? -25.592 -0.571 37.592 1.00 93.31 78 GLN A O 1
ATOM 608 N N . HIS A 1 79 ? -23.615 -0.168 36.598 1.00 92.50 79 HIS A N 1
ATOM 609 C CA . HIS A 1 79 ? -23.423 -1.483 36.006 1.00 92.50 79 HIS A CA 1
ATOM 610 C C . HIS A 1 79 ? -22.002 -2.007 36.286 1.00 92.50 79 HIS A C 1
ATOM 612 O O . HIS A 1 79 ? -21.198 -2.100 35.357 1.00 92.50 79 HIS A O 1
ATOM 618 N N . PRO A 1 80 ? -21.677 -2.349 37.549 1.00 89.62 80 PRO A N 1
ATOM 619 C CA . PRO A 1 80 ? -20.311 -2.695 37.960 1.00 89.62 80 PRO A CA 1
ATOM 620 C C . PRO A 1 80 ? -19.772 -3.975 37.307 1.00 89.62 80 PRO A C 1
ATOM 622 O O . PRO A 1 80 ? -18.568 -4.094 37.107 1.00 89.62 80 PRO A O 1
ATOM 625 N N . ASP A 1 81 ? -20.656 -4.905 36.935 1.00 89.81 81 ASP A N 1
ATOM 626 C CA . ASP A 1 81 ? -20.287 -6.180 36.304 1.00 89.81 81 ASP A CA 1
ATOM 627 C C . ASP A 1 81 ? -20.282 -6.119 34.763 1.00 89.81 81 ASP A C 1
ATOM 629 O O . ASP A 1 81 ? -19.978 -7.111 34.093 1.00 89.81 81 ASP A O 1
ATOM 633 N N . ASN A 1 82 ? -20.633 -4.967 34.178 1.00 91.88 82 ASN A N 1
ATOM 634 C CA . ASN A 1 82 ? -20.683 -4.791 32.729 1.00 91.88 82 ASN A CA 1
ATOM 635 C C . ASN A 1 82 ? -19.400 -4.148 32.198 1.00 91.88 82 ASN A C 1
ATOM 637 O O . ASN A 1 82 ? -18.758 -3.345 32.867 1.00 91.88 82 ASN A O 1
ATOM 641 N N . ILE A 1 83 ? -19.080 -4.429 30.936 1.00 92.44 83 ILE A N 1
ATOM 642 C CA . ILE A 1 83 ? -17.957 -3.816 30.223 1.00 92.44 83 ILE A CA 1
ATOM 643 C C . ILE A 1 83 ? -18.420 -2.727 29.249 1.00 92.44 83 ILE A C 1
ATOM 645 O O . ILE A 1 83 ? -19.536 -2.773 28.710 1.00 92.44 83 ILE A O 1
ATOM 649 N N . ILE A 1 84 ? -17.512 -1.787 28.977 1.00 93.69 84 ILE A N 1
ATOM 650 C CA . ILE A 1 84 ? -17.650 -0.750 27.952 1.00 93.69 84 ILE A CA 1
ATOM 651 C C . ILE A 1 84 ? -16.744 -1.104 26.766 1.00 93.69 84 ILE A C 1
ATOM 653 O O . ILE A 1 84 ? -15.539 -1.285 26.924 1.00 93.69 84 ILE A O 1
ATOM 657 N N . GLY A 1 85 ? -17.308 -1.186 25.563 1.00 91.88 85 GLY A N 1
ATOM 658 C CA . GLY A 1 85 ? -16.540 -1.294 24.324 1.00 91.88 85 GLY A CA 1
ATOM 659 C C . GLY A 1 85 ? -16.173 0.089 23.794 1.00 91.88 85 GLY A C 1
ATOM 660 O O . GLY A 1 85 ? -17.058 0.905 23.583 1.00 91.88 85 GLY A O 1
ATOM 661 N N . VAL A 1 86 ? -14.896 0.361 23.528 1.00 93.06 86 VAL A N 1
ATOM 662 C CA . VAL A 1 86 ? -14.448 1.658 22.988 1.00 93.06 86 VAL A CA 1
ATOM 663 C C . VAL A 1 86 ? -13.760 1.437 21.650 1.00 93.06 86 VAL A C 1
ATOM 665 O O . VAL A 1 86 ? -12.857 0.607 21.544 1.00 93.06 86 VAL A O 1
ATOM 668 N N . HIS A 1 87 ? -14.141 2.187 20.616 1.00 88.75 87 HIS A N 1
ATOM 669 C CA . HIS A 1 87 ? -13.467 2.092 19.322 1.00 88.75 87 HIS A CA 1
ATOM 670 C C . HIS A 1 87 ? -13.369 3.441 18.604 1.00 88.75 87 HIS A C 1
ATOM 672 O O . HIS A 1 87 ? -14.221 4.314 18.721 1.00 88.75 87 HIS A O 1
ATOM 678 N N . CYS A 1 88 ? -12.310 3.592 17.813 1.00 86.25 88 CYS A N 1
ATOM 679 C CA . CYS A 1 88 ? -12.187 4.631 16.792 1.00 86.25 88 CYS A CA 1
ATOM 680 C C . CYS A 1 88 ? -12.138 3.967 15.405 1.00 86.25 88 CYS A C 1
ATOM 682 O O . CYS A 1 88 ? -12.666 2.870 15.241 1.00 86.25 88 CYS A O 1
ATOM 684 N N . THR A 1 89 ? -11.527 4.606 14.403 1.00 79.75 89 THR A N 1
ATOM 685 C CA . THR A 1 89 ? -11.407 4.021 13.054 1.00 79.75 89 THR A CA 1
ATOM 686 C C . THR A 1 89 ? -10.525 2.768 13.049 1.00 79.75 89 THR A C 1
ATOM 688 O O . THR A 1 89 ? -10.934 1.741 12.526 1.00 79.75 89 THR A O 1
ATOM 691 N N . HIS A 1 90 ? -9.341 2.843 13.669 1.00 77.12 90 HIS A N 1
ATOM 692 C CA . HIS A 1 90 ? -8.379 1.728 13.725 1.00 77.12 90 HIS A CA 1
ATOM 693 C C . HIS A 1 90 ? -8.378 1.026 15.096 1.00 77.12 90 HIS A C 1
ATOM 695 O O . HIS A 1 90 ? -7.859 -0.074 15.239 1.00 77.12 90 HIS A O 1
ATOM 701 N N . GLY A 1 91 ? -8.963 1.652 16.125 1.00 83.75 91 GLY A N 1
ATOM 702 C CA . GLY A 1 91 ? -9.031 1.097 17.483 1.00 83.75 91 GLY A CA 1
ATOM 703 C C . GLY A 1 91 ? -7.744 1.215 18.310 1.00 83.75 91 GLY A C 1
ATOM 704 O O . GLY A 1 91 ? -7.640 0.555 19.336 1.00 83.75 91 GLY A O 1
ATOM 705 N N . TYR A 1 92 ? -6.776 2.036 17.885 1.00 85.56 92 TYR A N 1
ATOM 706 C CA . TYR A 1 92 ? -5.479 2.191 18.563 1.00 85.56 92 TYR A CA 1
ATOM 707 C C . TYR A 1 92 ? -5.302 3.575 19.193 1.00 85.56 92 TYR A C 1
ATOM 709 O O . TYR A 1 92 ? -5.315 3.688 20.408 1.00 85.56 92 TYR A O 1
ATOM 717 N N . ASN A 1 93 ? -5.194 4.638 18.388 1.00 89.50 93 ASN A N 1
ATOM 718 C CA . ASN A 1 93 ? -4.746 5.952 18.874 1.00 89.50 93 ASN A CA 1
ATOM 719 C C . ASN A 1 93 ? -5.750 6.657 19.801 1.00 89.50 93 ASN A C 1
ATOM 721 O O . ASN A 1 93 ? -5.528 6.730 21.002 1.00 89.50 93 ASN A O 1
ATOM 725 N N . ARG A 1 94 ? -6.892 7.129 19.278 1.00 90.69 94 ARG A N 1
ATOM 726 C CA . ARG A 1 94 ? -7.926 7.796 20.102 1.00 90.69 94 ARG A CA 1
ATOM 727 C C . ARG A 1 94 ? -8.526 6.866 21.158 1.00 90.69 94 ARG A C 1
ATOM 729 O O . ARG A 1 94 ? -8.836 7.307 22.257 1.00 90.69 94 ARG A O 1
ATOM 736 N N . THR A 1 95 ? -8.661 5.584 20.817 1.00 92.00 95 THR A N 1
ATOM 737 C CA . THR A 1 95 ? -9.128 4.546 21.743 1.00 92.00 95 THR A CA 1
ATOM 738 C C . THR A 1 95 ? -8.172 4.401 22.919 1.00 92.00 95 THR A C 1
ATOM 740 O O . THR A 1 95 ? -8.605 4.499 24.061 1.00 92.00 95 THR A O 1
ATOM 743 N N . GLY A 1 96 ? -6.879 4.225 22.644 1.00 93.62 96 GLY A N 1
ATOM 744 C CA . GLY A 1 96 ? -5.841 4.141 23.661 1.00 93.62 96 GLY A CA 1
ATOM 745 C C . GLY A 1 96 ? -5.741 5.416 24.476 1.00 93.62 96 GLY A C 1
ATOM 746 O O . GLY A 1 96 ? -5.710 5.328 25.693 1.00 93.62 96 GLY A O 1
ATOM 747 N N . PHE A 1 97 ? -5.784 6.585 23.832 1.00 94.38 97 PHE A N 1
ATOM 748 C CA . PHE A 1 97 ? -5.691 7.871 24.520 1.00 94.38 97 PHE A CA 1
ATOM 749 C C . PHE A 1 97 ? -6.767 8.015 25.597 1.00 94.38 97 PHE A C 1
ATOM 751 O O . PHE A 1 97 ? -6.445 8.244 26.757 1.00 94.38 97 PHE A O 1
ATOM 758 N N . LEU A 1 98 ? -8.040 7.833 25.230 1.00 95.50 98 LEU A N 1
ATOM 759 C CA . LEU A 1 98 ? -9.148 7.978 26.176 1.00 95.50 98 LEU A CA 1
ATOM 760 C C . LEU A 1 98 ? -9.171 6.858 27.221 1.00 95.50 98 LEU A C 1
ATOM 762 O O . LEU A 1 98 ? -9.472 7.116 28.380 1.00 95.50 98 LEU A O 1
ATOM 766 N N . THR A 1 99 ? -8.802 5.631 26.838 1.00 95.44 99 THR A N 1
ATOM 767 C CA . THR A 1 99 ? -8.704 4.510 27.789 1.00 95.44 99 THR A CA 1
ATOM 768 C C . THR A 1 99 ? -7.622 4.773 28.835 1.00 95.44 99 THR A C 1
ATOM 770 O O . THR A 1 99 ? -7.858 4.585 30.021 1.00 95.44 99 THR A O 1
ATOM 773 N N . ILE A 1 100 ? -6.448 5.243 28.413 1.00 95.19 100 ILE A N 1
ATOM 774 C CA . ILE A 1 100 ? -5.336 5.575 29.309 1.00 95.19 100 ILE A CA 1
ATOM 775 C C . ILE A 1 100 ? -5.702 6.761 30.195 1.00 95.19 100 ILE A C 1
ATOM 777 O O . ILE A 1 100 ? -5.490 6.690 31.398 1.00 95.19 100 ILE A O 1
ATOM 781 N N . ALA A 1 101 ? -6.300 7.812 29.632 1.00 95.31 101 ALA A N 1
ATOM 782 C CA . ALA A 1 101 ? -6.750 8.956 30.414 1.00 95.31 101 ALA A CA 1
ATOM 783 C C . ALA A 1 101 ? -7.762 8.556 31.498 1.00 95.31 101 ALA A C 1
ATOM 785 O O . ALA A 1 101 ? -7.655 9.028 32.622 1.00 95.31 101 ALA A O 1
ATOM 786 N N . TYR A 1 102 ? -8.683 7.630 31.204 1.00 96.19 102 TYR A N 1
ATOM 787 C CA . TYR A 1 102 ? -9.586 7.078 32.216 1.00 96.19 102 TYR A CA 1
ATOM 788 C C . TYR A 1 102 ? -8.830 6.353 33.335 1.00 96.19 102 TYR A C 1
ATOM 790 O O . TYR A 1 102 ? -9.078 6.626 34.505 1.00 96.19 102 TYR A O 1
ATOM 798 N N . LEU A 1 103 ? -7.886 5.470 32.989 1.00 93.88 103 LEU A N 1
ATOM 799 C CA . LEU A 1 103 ? -7.092 4.738 33.985 1.00 93.88 103 LEU A CA 1
ATOM 800 C C . LEU A 1 103 ? -6.302 5.688 34.897 1.00 93.88 103 LEU A C 1
ATOM 802 O O . LEU A 1 103 ? -6.168 5.429 36.089 1.00 93.88 103 LEU A O 1
ATOM 806 N N . VAL A 1 104 ? -5.793 6.791 34.344 1.00 93.25 104 VAL A N 1
ATOM 807 C CA . VAL A 1 104 ? -5.053 7.803 35.106 1.00 93.25 104 VAL A CA 1
ATOM 808 C C . VAL A 1 104 ? -5.989 8.653 35.971 1.00 93.25 104 VAL A C 1
ATOM 810 O O . VAL A 1 104 ? -5.715 8.852 37.147 1.00 93.25 104 VAL A O 1
ATOM 813 N N . GLU A 1 105 ? -7.095 9.157 35.416 1.00 93.25 105 GLU A N 1
ATOM 814 C CA . GLU A 1 105 ? -7.981 10.105 36.109 1.00 93.25 105 GLU A CA 1
ATOM 815 C C . GLU A 1 105 ? -8.972 9.455 37.082 1.00 93.25 105 GLU A C 1
ATOM 817 O O . GLU A 1 105 ? -9.477 10.149 37.964 1.00 93.25 105 GLU A O 1
ATOM 822 N N . GLN A 1 106 ? -9.338 8.186 36.883 1.00 91.69 106 GLN A N 1
ATOM 823 C CA . GLN A 1 106 ? -10.378 7.506 37.670 1.00 91.69 106 GLN A CA 1
ATOM 824 C C . GLN A 1 106 ? -9.855 6.321 38.486 1.00 91.69 106 GLN A C 1
ATOM 826 O O . GLN A 1 106 ? -10.395 6.068 39.560 1.00 91.69 106 GLN A O 1
ATOM 831 N N . ASP A 1 107 ? -8.817 5.625 38.008 1.00 88.56 107 ASP A N 1
ATOM 832 C CA . ASP A 1 107 ? -8.283 4.419 38.660 1.00 88.56 107 ASP A CA 1
ATOM 833 C C . ASP A 1 107 ? -6.888 4.642 39.292 1.00 88.56 107 ASP A C 1
ATOM 835 O O . ASP A 1 107 ? -6.257 3.682 39.739 1.00 88.56 107 ASP A O 1
ATOM 839 N N . ASP A 1 108 ? -6.398 5.888 39.325 1.00 90.19 108 ASP A N 1
ATOM 840 C CA . ASP A 1 108 ? -5.112 6.308 39.912 1.00 90.19 108 ASP A CA 1
ATOM 841 C C . ASP A 1 108 ? -3.869 5.590 39.335 1.00 90.19 108 ASP A C 1
ATOM 843 O O . ASP A 1 108 ? -2.863 5.377 40.021 1.00 90.19 108 ASP A O 1
ATOM 847 N N . TRP A 1 109 ? -3.903 5.199 38.056 1.00 90.44 109 TRP A N 1
ATOM 848 C CA . TRP A 1 109 ? -2.731 4.621 37.392 1.00 90.44 109 TRP A CA 1
ATOM 849 C C . TRP A 1 109 ? -1.694 5.695 37.060 1.00 90.44 109 TRP A C 1
ATOM 851 O O . TRP A 1 109 ? -2.031 6.797 36.631 1.00 90.44 109 TRP A O 1
ATOM 861 N N . SER A 1 110 ? -0.408 5.340 37.136 1.00 89.81 110 SER A N 1
ATOM 862 C CA . SER A 1 110 ? 0.623 6.141 36.469 1.00 89.81 110 SER A CA 1
ATOM 863 C C . SER A 1 110 ? 0.442 6.037 34.950 1.00 89.81 110 SER A C 1
ATOM 865 O O . SER A 1 110 ? 0.075 4.977 34.425 1.00 89.81 110 SER A O 1
ATOM 867 N N . VAL A 1 111 ? 0.701 7.122 34.220 1.00 90.88 111 VAL A N 1
ATOM 868 C CA . VAL A 1 111 ? 0.515 7.131 32.761 1.00 90.88 111 VAL A CA 1
ATOM 869 C C . VAL A 1 111 ? 1.459 6.148 32.063 1.00 90.88 111 VAL A C 1
ATOM 871 O O . VAL A 1 111 ? 1.070 5.516 31.084 1.00 90.88 111 VAL A O 1
ATOM 874 N N . GLU A 1 112 ? 2.650 5.907 32.611 1.00 87.06 112 GLU A N 1
ATOM 875 C CA . GLU A 1 112 ? 3.604 4.908 32.119 1.00 87.06 112 GLU A CA 1
ATOM 876 C C . GLU A 1 112 ? 3.036 3.491 32.259 1.00 87.06 112 GLU A C 1
ATOM 878 O O . GLU A 1 112 ? 3.080 2.690 31.317 1.00 87.06 112 GLU A O 1
ATOM 883 N N . ALA A 1 113 ? 2.456 3.182 33.423 1.00 86.75 113 ALA A N 1
ATOM 884 C CA . ALA A 1 113 ? 1.820 1.897 33.678 1.00 86.75 113 ALA A CA 1
ATOM 885 C C . ALA A 1 113 ? 0.609 1.687 32.759 1.00 86.75 113 ALA A C 1
ATOM 887 O O . ALA A 1 113 ? 0.449 0.602 32.193 1.00 86.75 1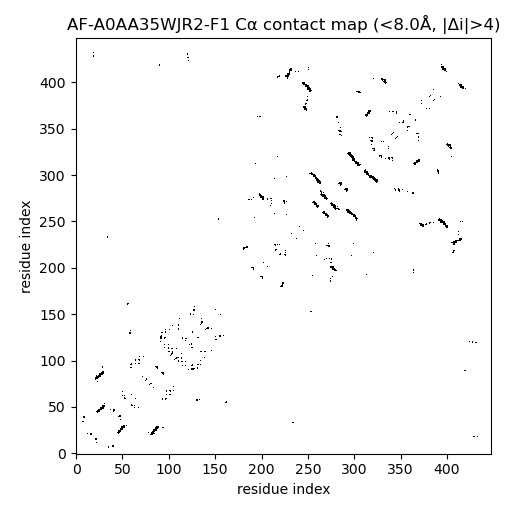13 ALA A O 1
ATOM 888 N N . ALA A 1 114 ? -0.203 2.728 32.557 1.00 91.06 114 ALA A N 1
ATOM 889 C CA . ALA A 1 114 ? -1.378 2.684 31.695 1.00 91.06 114 ALA A CA 1
ATOM 890 C C . ALA A 1 114 ? -1.007 2.523 30.207 1.00 91.06 114 ALA A C 1
ATOM 892 O O . ALA A 1 114 ? -1.576 1.666 29.526 1.00 91.06 114 ALA A O 1
ATOM 893 N N . ILE A 1 115 ? -0.001 3.257 29.709 1.00 89.31 115 ILE A N 1
ATOM 894 C CA . ILE A 1 115 ? 0.545 3.086 28.349 1.00 89.31 115 ILE A CA 1
ATOM 895 C C . ILE A 1 115 ? 1.065 1.657 28.164 1.00 89.31 115 ILE A C 1
ATOM 897 O O . ILE A 1 115 ? 0.713 0.989 27.186 1.00 89.31 115 ILE A O 1
ATOM 901 N N . SER A 1 116 ? 1.863 1.158 29.114 1.00 85.62 116 SER A N 1
ATOM 902 C CA . SER A 1 116 ? 2.421 -0.197 29.053 1.00 85.62 116 SER A CA 1
ATOM 903 C C . SER A 1 116 ? 1.325 -1.265 29.047 1.00 85.62 116 SER A C 1
ATOM 905 O O . SER A 1 116 ? 1.378 -2.208 28.255 1.00 85.62 116 SER A O 1
ATOM 907 N N . ALA A 1 117 ? 0.305 -1.121 29.895 1.00 86.19 117 ALA A N 1
ATOM 908 C CA . ALA A 1 117 ? -0.812 -2.056 29.965 1.00 86.19 117 ALA A CA 1
ATOM 909 C C . ALA A 1 117 ? -1.664 -2.042 28.692 1.00 86.19 117 ALA A C 1
ATOM 911 O O . ALA A 1 117 ? -2.036 -3.113 28.199 1.00 86.19 117 ALA A O 1
ATOM 912 N N . PHE A 1 118 ? -1.920 -0.862 28.119 1.00 89.44 118 PHE A N 1
ATOM 913 C CA . PHE A 1 118 ? -2.629 -0.750 26.849 1.00 89.44 118 PHE A CA 1
ATOM 914 C C . PHE A 1 118 ? -1.827 -1.386 25.709 1.00 89.44 118 PHE A C 1
ATOM 916 O O . PHE A 1 118 ? -2.371 -2.204 24.975 1.00 89.44 118 PHE A O 1
ATOM 923 N N . SER A 1 119 ? -0.526 -1.098 25.602 1.00 85.81 119 SER A N 1
ATOM 924 C CA . SER A 1 119 ? 0.358 -1.690 24.587 1.00 85.81 119 SER A CA 1
ATOM 925 C C . SER A 1 119 ? 0.429 -3.218 24.694 1.00 85.81 119 SER A C 1
ATOM 927 O O . SER A 1 119 ? 0.294 -3.914 23.691 1.00 85.81 119 SER A O 1
ATOM 929 N N . LYS A 1 120 ? 0.534 -3.770 25.910 1.00 82.75 120 LYS A N 1
ATOM 930 C CA . LYS A 1 120 ? 0.519 -5.228 26.137 1.00 82.75 120 LYS A CA 1
ATOM 931 C C . LYS A 1 120 ? -0.818 -5.864 25.767 1.00 82.75 120 LYS A C 1
ATOM 933 O O . LYS A 1 120 ? -0.845 -6.916 25.134 1.00 82.75 120 LYS A O 1
ATOM 938 N N . SER A 1 121 ? -1.923 -5.230 26.152 1.00 81.50 121 SER A N 1
ATOM 939 C CA . SER A 1 121 ? -3.275 -5.732 25.871 1.00 81.50 121 SER A CA 1
ATOM 940 C C . SER A 1 121 ? -3.647 -5.580 24.395 1.00 81.50 121 SER A C 1
ATOM 942 O O . SER A 1 121 ? -4.453 -6.349 23.866 1.00 81.50 121 SER A O 1
ATOM 944 N N . ARG A 1 122 ? -3.065 -4.584 23.724 1.00 78.31 122 ARG A N 1
ATOM 945 C CA . ARG A 1 122 ? -3.341 -4.196 22.344 1.00 78.31 122 ARG A CA 1
ATOM 946 C C . ARG A 1 122 ? -2.040 -3.823 21.617 1.00 78.31 122 ARG A C 1
ATOM 948 O O . ARG A 1 122 ? -1.841 -2.645 21.329 1.00 78.31 122 ARG A O 1
ATOM 955 N N . PRO A 1 123 ? -1.175 -4.792 21.261 1.00 78.81 123 PRO A N 1
ATOM 956 C CA . PRO A 1 123 ? 0.067 -4.479 20.556 1.00 78.81 123 PRO A CA 1
ATOM 957 C C . PRO A 1 123 ? -0.199 -3.800 19.199 1.00 78.81 123 PRO A C 1
ATOM 959 O O . PRO A 1 123 ? -1.129 -4.221 18.498 1.00 78.81 123 PRO A O 1
ATOM 962 N N . PRO A 1 124 ? 0.574 -2.764 18.810 1.00 77.62 124 PRO A N 1
ATOM 963 C CA . PRO A 1 124 ? 1.719 -2.180 19.528 1.00 77.62 124 PRO A CA 1
ATOM 964 C C . PRO A 1 124 ? 1.336 -1.108 20.570 1.00 77.62 124 PRO A C 1
ATOM 966 O O . PRO A 1 124 ? 2.186 -0.647 21.327 1.00 77.62 124 PRO A O 1
ATOM 969 N N . GLY A 1 125 ? 0.062 -0.728 20.642 1.00 86.94 125 GLY A N 1
ATOM 970 C CA . GLY A 1 125 ? -0.468 0.328 21.503 1.00 86.94 125 GLY A CA 1
ATOM 971 C C . GLY A 1 125 ? -0.872 1.560 20.698 1.00 86.94 125 GLY A C 1
ATOM 972 O O . GLY A 1 125 ? -1.323 1.452 19.557 1.00 86.94 125 GLY A O 1
ATOM 973 N N . ILE A 1 126 ? -0.738 2.741 21.301 1.00 86.69 126 ILE A N 1
ATOM 974 C CA . ILE A 1 126 ? -0.832 4.005 20.564 1.00 86.69 126 ILE A CA 1
ATOM 975 C C . ILE A 1 126 ? 0.419 4.126 19.704 1.00 86.69 126 ILE A C 1
ATOM 977 O O . ILE A 1 126 ? 1.529 4.033 20.217 1.00 86.69 126 ILE A O 1
ATOM 981 N N . TYR A 1 127 ? 0.227 4.347 18.409 1.00 80.12 127 TYR A N 1
ATOM 982 C CA . TYR A 1 127 ? 1.319 4.360 17.443 1.00 80.12 127 TYR A CA 1
ATOM 983 C C . TYR A 1 127 ? 1.530 5.709 16.754 1.00 80.12 127 TYR A C 1
ATOM 985 O O . TYR A 1 127 ? 2.491 5.904 16.019 1.00 80.12 127 TYR A O 1
ATOM 993 N N . LYS A 1 128 ? 0.638 6.673 16.980 1.00 79.94 128 LYS A N 1
ATOM 994 C CA . LYS A 1 128 ? 0.842 8.057 16.556 1.00 79.94 128 LYS A CA 1
ATOM 995 C C . LYS A 1 128 ? 1.453 8.850 17.708 1.00 79.94 128 LYS A C 1
ATOM 997 O O . LYS A 1 128 ? 0.794 9.075 18.721 1.00 79.94 128 LYS A O 1
ATOM 1002 N N . GLN A 1 129 ? 2.690 9.297 17.506 1.00 79.44 129 GLN A N 1
ATOM 1003 C CA . GLN A 1 129 ? 3.537 9.917 18.527 1.00 79.44 129 GLN A CA 1
ATOM 1004 C C . GLN A 1 129 ? 2.876 11.101 19.255 1.00 79.44 129 GLN A C 1
ATOM 1006 O O . GLN A 1 129 ? 2.901 11.145 20.479 1.00 79.44 129 GLN A O 1
ATOM 1011 N N . HIS A 1 130 ? 2.192 11.995 18.536 1.00 83.00 130 HIS A N 1
ATOM 1012 C CA . HIS A 1 130 ? 1.541 13.168 19.140 1.00 83.00 130 HIS A CA 1
ATOM 1013 C C . HIS A 1 130 ? 0.484 12.822 20.206 1.00 83.00 130 HIS A C 1
ATOM 1015 O O . HIS A 1 130 ? 0.241 13.618 21.106 1.00 83.00 130 HIS A O 1
ATOM 1021 N N . TYR A 1 131 ? -0.150 11.641 20.144 1.00 88.62 131 TYR A N 1
ATOM 1022 C CA . TYR A 1 131 ? -1.063 11.205 21.209 1.00 88.62 131 TYR A CA 1
ATOM 1023 C C . TYR A 1 131 ? -0.301 10.809 22.477 1.00 88.62 131 TYR A C 1
ATOM 1025 O O . TYR A 1 131 ? -0.785 11.072 23.574 1.00 88.62 131 TYR A O 1
ATOM 1033 N N . LEU A 1 132 ? 0.865 10.170 22.336 1.00 87.31 132 LEU A N 1
ATOM 1034 C CA . LEU A 1 132 ? 1.721 9.815 23.470 1.00 87.31 132 LEU A CA 1
ATOM 1035 C C . LEU A 1 132 ? 2.315 11.071 24.108 1.00 87.31 132 LEU A C 1
ATOM 1037 O O . LEU A 1 132 ? 2.241 11.219 25.321 1.00 87.31 132 LEU A O 1
ATOM 1041 N N . GLU A 1 133 ? 2.835 11.993 23.298 1.00 84.44 133 GLU A N 1
ATOM 1042 C CA . GLU A 1 133 ? 3.374 13.276 23.766 1.00 84.44 133 GLU A CA 1
ATOM 1043 C C . GLU A 1 133 ? 2.331 14.064 24.560 1.00 84.44 133 GLU A C 1
ATOM 1045 O O . GLU A 1 133 ? 2.622 14.528 25.660 1.00 84.44 133 GLU A O 1
ATOM 1050 N N . GLU A 1 134 ? 1.095 14.142 24.060 1.00 88.94 134 GLU A N 1
ATOM 1051 C CA . GLU A 1 134 ? 0.008 14.807 24.776 1.00 88.94 134 GLU A CA 1
ATOM 1052 C C . GLU A 1 134 ? -0.336 14.099 26.097 1.00 88.94 134 GLU A C 1
ATOM 1054 O O . GLU A 1 134 ? -0.515 14.772 27.108 1.00 88.94 134 GLU A O 1
ATOM 1059 N N . LEU A 1 135 ? -0.404 12.760 26.133 1.00 90.50 135 LEU A N 1
ATOM 1060 C CA . LEU A 1 135 ? -0.657 12.019 27.381 1.00 90.50 135 LEU A CA 1
ATOM 1061 C C . LEU A 1 135 ? 0.419 12.305 28.433 1.00 90.50 135 LEU A C 1
ATOM 1063 O O . LEU A 1 135 ? 0.105 12.595 29.585 1.00 90.50 135 LEU A O 1
ATOM 1067 N N . VAL A 1 136 ? 1.688 12.245 28.036 1.00 87.19 136 VAL A N 1
ATOM 1068 C CA . VAL A 1 136 ? 2.821 12.459 28.944 1.00 87.19 136 VAL A CA 1
ATOM 1069 C C . VAL A 1 136 ? 2.891 13.917 29.394 1.00 87.19 136 VAL A C 1
ATOM 1071 O O . VAL A 1 136 ? 3.080 14.191 30.580 1.00 87.19 136 VAL A O 1
ATOM 1074 N N . SER A 1 137 ? 2.663 14.862 28.477 1.00 87.31 137 SER A N 1
ATOM 1075 C CA . SER A 1 137 ? 2.572 16.287 28.799 1.00 87.31 137 SER A CA 1
ATOM 1076 C C . SER A 1 137 ? 1.434 16.576 29.778 1.00 87.31 137 SER A C 1
ATOM 1078 O O . SER A 1 137 ? 1.584 17.429 30.650 1.00 87.31 137 SER A O 1
ATOM 1080 N N . ARG A 1 138 ? 0.299 15.883 29.640 1.00 88.50 138 ARG A N 1
ATOM 1081 C CA . ARG A 1 138 ? -0.892 16.105 30.463 1.00 88.50 138 ARG A CA 1
ATOM 1082 C C . ARG A 1 138 ? -0.781 15.477 31.853 1.00 88.50 138 ARG A C 1
ATOM 1084 O O . ARG A 1 138 ? -1.297 16.069 32.796 1.00 88.50 138 ARG A O 1
ATOM 1091 N N . TYR A 1 139 ? -0.117 14.324 31.985 1.00 86.75 139 TYR A N 1
ATOM 1092 C CA . TYR A 1 139 ? -0.165 13.519 33.215 1.00 86.75 139 TYR A CA 1
ATOM 1093 C C . TYR A 1 139 ? 1.186 13.239 33.907 1.00 86.75 139 TYR A C 1
ATOM 1095 O O . TYR A 1 139 ? 1.170 13.031 35.116 1.00 86.75 139 TYR A O 1
ATOM 1103 N N . SER A 1 140 ? 2.343 13.267 33.225 1.00 77.56 140 SER A N 1
ATOM 1104 C CA . SER A 1 140 ? 3.664 13.084 33.884 1.00 77.56 140 SER A CA 1
ATOM 1105 C C . SER A 1 140 ? 4.403 14.398 34.137 1.00 77.56 140 SER A C 1
ATOM 1107 O O . SER A 1 140 ? 5.240 14.474 35.031 1.00 77.56 140 SER A O 1
ATOM 1109 N N . GLY A 1 141 ? 4.183 15.424 33.306 1.00 59.41 141 GLY A N 1
ATOM 1110 C CA . GLY A 1 141 ? 4.918 16.695 33.371 1.00 59.41 141 GLY A CA 1
ATOM 1111 C C . GLY A 1 141 ? 6.412 16.618 32.999 1.00 59.41 141 GLY A C 1
ATOM 1112 O O . GLY A 1 141 ? 7.060 17.660 32.913 1.00 59.41 141 GLY A O 1
ATOM 1113 N N . ASN A 1 142 ? 6.970 15.426 32.740 1.00 57.34 142 ASN A N 1
ATOM 1114 C CA . ASN A 1 142 ? 8.362 15.228 32.332 1.00 57.34 142 ASN A CA 1
ATOM 1115 C C . ASN A 1 142 ? 8.485 14.134 31.253 1.00 57.34 142 ASN A C 1
ATOM 1117 O O . ASN A 1 142 ? 8.315 12.950 31.531 1.00 57.34 142 ASN A O 1
ATOM 1121 N N . MET A 1 143 ? 8.803 14.524 30.012 1.00 53.56 143 MET A N 1
ATOM 1122 C CA . MET A 1 143 ? 8.898 13.588 28.877 1.00 53.56 143 MET A CA 1
ATOM 1123 C C . MET A 1 143 ? 10.079 12.608 28.955 1.00 53.56 143 MET A C 1
ATOM 1125 O O . MET A 1 143 ? 10.101 11.628 28.217 1.00 53.56 143 MET A O 1
ATOM 1129 N N . ALA A 1 144 ? 11.070 12.861 29.815 1.00 52.75 144 ALA A N 1
ATOM 1130 C CA . ALA A 1 144 ? 12.325 12.107 29.830 1.00 52.75 144 ALA A CA 1
ATOM 1131 C C . ALA A 1 144 ? 12.233 10.709 30.477 1.00 52.75 144 ALA A C 1
ATOM 1133 O O . ALA A 1 144 ? 13.153 9.912 30.305 1.00 52.75 144 ALA A O 1
ATOM 1134 N N . GLU A 1 145 ? 11.158 10.397 31.209 1.00 51.59 145 GLU A N 1
ATOM 1135 C CA . GLU A 1 145 ? 11.028 9.133 31.960 1.00 51.59 145 GLU A CA 1
ATOM 1136 C C . GLU A 1 145 ? 10.160 8.072 31.262 1.00 51.59 145 GLU A C 1
ATOM 1138 O O . GLU A 1 145 ? 10.119 6.918 31.694 1.00 51.59 145 GLU A O 1
ATOM 1143 N N . VAL A 1 146 ? 9.505 8.411 30.146 1.00 55.16 146 VAL A N 1
ATOM 1144 C CA . VAL A 1 146 ? 8.596 7.484 29.460 1.00 55.16 146 VAL A CA 1
ATOM 1145 C C . VAL A 1 146 ? 9.341 6.708 28.378 1.00 55.16 146 VAL A C 1
ATOM 1147 O O . VAL A 1 146 ? 9.639 7.216 27.299 1.00 55.16 146 VAL A O 1
ATOM 1150 N N . SER A 1 147 ? 9.623 5.434 28.661 1.00 52.69 147 SER A N 1
ATOM 1151 C CA . SER A 1 147 ? 10.101 4.466 27.669 1.00 52.69 147 SER A CA 1
ATOM 1152 C C . SER A 1 147 ? 8.985 4.176 26.658 1.00 52.69 147 SER A C 1
ATOM 1154 O O . SER A 1 147 ? 8.112 3.340 26.891 1.00 52.69 147 SER A O 1
ATOM 1156 N N . ILE A 1 148 ? 8.996 4.897 25.535 1.00 56.88 148 ILE A N 1
ATOM 1157 C CA . ILE A 1 148 ? 8.111 4.624 24.399 1.00 56.88 148 ILE A CA 1
ATOM 1158 C C . ILE A 1 148 ? 8.656 3.379 23.680 1.00 56.88 148 ILE A C 1
ATOM 1160 O O . ILE A 1 148 ? 9.815 3.393 23.260 1.00 56.88 148 ILE A O 1
ATOM 1164 N N . PRO A 1 149 ? 7.879 2.287 23.562 1.00 56.25 149 PRO A N 1
ATOM 1165 C CA . PRO A 1 149 ? 8.327 1.105 22.836 1.00 56.25 149 PRO A CA 1
ATOM 1166 C C . PRO A 1 149 ? 8.550 1.434 21.354 1.00 56.25 149 PRO A C 1
ATOM 1168 O O . PRO A 1 149 ? 7.773 2.189 20.766 1.00 56.25 149 PRO A O 1
ATOM 1171 N N . GLU A 1 150 ? 9.589 0.853 20.746 1.00 54.75 150 GLU A N 1
ATOM 1172 C CA . GLU A 1 150 ? 9.819 0.978 19.303 1.00 54.75 150 GLU A CA 1
ATOM 1173 C C . GLU A 1 150 ? 8.595 0.460 18.539 1.00 54.75 150 GLU A C 1
ATOM 1175 O O . GLU A 1 150 ? 8.150 -0.679 18.718 1.00 54.75 150 GLU A O 1
ATOM 1180 N N . LEU A 1 151 ? 8.014 1.335 17.720 1.00 54.78 151 LEU A N 1
ATOM 1181 C CA . LEU A 1 151 ? 6.838 1.012 16.929 1.00 54.78 151 LEU A CA 1
ATOM 1182 C C . LEU A 1 151 ? 7.241 0.170 15.712 1.00 54.78 151 LEU A C 1
ATOM 1184 O O . LEU A 1 151 ? 8.257 0.463 15.081 1.00 54.78 151 LEU A O 1
ATOM 1188 N N . PRO A 1 152 ? 6.433 -0.832 15.328 1.00 50.44 152 PRO A N 1
ATOM 1189 C CA . PRO A 1 152 ? 6.577 -1.489 14.035 1.00 50.44 152 PRO A CA 1
ATOM 1190 C C . PRO A 1 152 ? 6.514 -0.479 12.881 1.00 50.44 152 PRO A C 1
ATOM 1192 O O . PRO A 1 152 ? 5.762 0.491 12.942 1.00 50.44 152 PRO A O 1
ATOM 1195 N N . GLU A 1 153 ? 7.244 -0.725 11.798 1.00 42.53 153 GLU A N 1
ATOM 1196 C CA . GLU A 1 153 ? 7.419 0.236 10.699 1.00 42.53 153 GLU A CA 1
ATOM 1197 C C . GLU A 1 153 ? 6.098 0.662 10.021 1.00 42.53 153 GLU A C 1
ATOM 1199 O O . GLU A 1 153 ? 5.912 1.834 9.687 1.00 42.53 153 GLU A O 1
ATOM 1204 N N . TRP A 1 154 ? 5.111 -0.238 9.940 1.00 43.78 154 TRP A N 1
ATOM 1205 C CA . TRP A 1 154 ? 3.776 0.044 9.388 1.00 43.78 154 TRP A CA 1
ATOM 1206 C C . TRP A 1 154 ? 3.005 1.137 10.144 1.00 43.78 154 TRP A C 1
ATOM 1208 O O . TRP A 1 154 ? 2.200 1.868 9.564 1.00 43.78 154 TRP A O 1
ATOM 1218 N N . CYS A 1 155 ? 3.283 1.314 11.438 1.00 44.16 155 CYS A N 1
ATOM 1219 C CA . CYS A 1 155 ? 2.679 2.367 12.252 1.00 44.16 155 CYS A CA 1
ATOM 1220 C C . CYS A 1 155 ? 3.071 3.777 11.793 1.00 44.16 155 CYS A C 1
ATOM 1222 O O . CYS A 1 155 ? 2.303 4.727 11.967 1.00 44.16 155 CYS A O 1
ATOM 1224 N N . LEU A 1 156 ? 4.270 3.912 11.223 1.00 45.66 156 LEU A N 1
ATOM 1225 C CA . LEU A 1 156 ? 4.820 5.178 10.747 1.00 45.66 156 LEU A CA 1
ATOM 1226 C C . LEU A 1 156 ? 4.214 5.565 9.387 1.00 45.66 156 LEU A C 1
ATOM 1228 O O . LEU A 1 156 ? 4.016 6.750 9.115 1.00 45.66 156 LEU A O 1
ATOM 1232 N N . LEU A 1 157 ? 3.845 4.569 8.573 1.00 39.91 157 LEU A N 1
ATOM 1233 C CA . LEU A 1 157 ? 3.303 4.742 7.223 1.00 39.91 157 LEU A CA 1
ATOM 1234 C C . LEU A 1 157 ? 1.838 5.235 7.223 1.00 39.91 157 LEU A C 1
ATOM 1236 O O . LEU A 1 157 ? 1.495 6.137 6.459 1.00 39.91 157 LEU A O 1
ATOM 1240 N N . GLU A 1 158 ? 0.977 4.755 8.135 1.00 39.62 158 GLU A N 1
ATOM 1241 C CA . GLU A 1 158 ? -0.426 5.222 8.254 1.00 39.62 158 GLU A CA 1
ATOM 1242 C C . GLU A 1 158 ? -0.560 6.701 8.694 1.00 39.62 158 GLU A C 1
ATOM 1244 O O . GLU A 1 158 ? -1.606 7.335 8.511 1.00 39.62 158 GLU A O 1
ATOM 1249 N N . GLY A 1 159 ? 0.475 7.277 9.317 1.00 36.72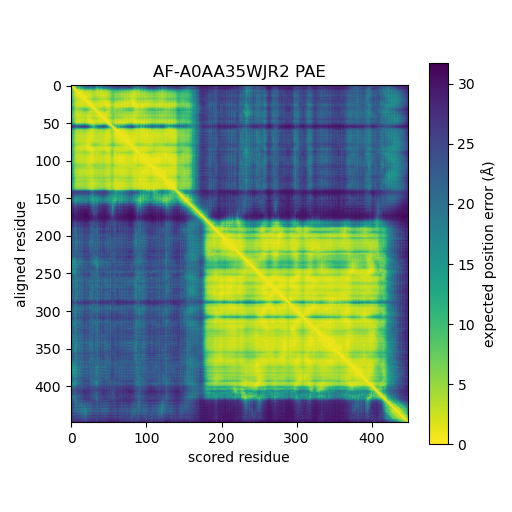 159 GLY A N 1
ATOM 1250 C CA . GLY A 1 159 ? 0.492 8.685 9.730 1.00 36.72 159 GLY A CA 1
ATOM 1251 C C . GLY A 1 159 ? 0.420 9.662 8.552 1.00 36.72 159 GLY A C 1
ATOM 1252 O O . GLY A 1 159 ? -0.197 10.719 8.685 1.00 36.72 159 GLY A O 1
ATOM 1253 N N . GLN A 1 160 ? 0.990 9.277 7.407 1.00 36.97 160 GLN A N 1
ATOM 1254 C CA . GLN A 1 160 ? 1.084 10.097 6.196 1.00 36.97 160 GLN A CA 1
ATOM 1255 C C . GLN A 1 160 ? -0.170 9.999 5.308 1.00 36.97 160 GLN A C 1
ATOM 1257 O O . GLN A 1 160 ? -0.515 10.959 4.628 1.00 36.97 160 GLN A O 1
ATOM 1262 N N . GLU A 1 161 ? -0.919 8.889 5.352 1.00 36.97 161 GLU A N 1
ATOM 1263 C CA . GLU A 1 161 ? -2.022 8.634 4.405 1.00 36.97 161 GLU A CA 1
ATOM 1264 C C . GLU A 1 161 ? -3.278 9.508 4.596 1.00 36.97 161 GLU A C 1
ATOM 1266 O O . GLU A 1 161 ? -4.066 9.662 3.664 1.00 36.97 161 GLU A O 1
ATOM 1271 N N . LEU A 1 162 ? -3.501 10.068 5.789 1.00 35.62 162 LEU A N 1
ATOM 1272 C CA . LEU A 1 162 ? -4.758 10.757 6.133 1.00 35.62 162 LEU A CA 1
ATOM 1273 C C . LEU A 1 162 ? -4.628 12.284 6.263 1.00 35.62 162 LEU A C 1
ATOM 1275 O O . LEU A 1 162 ? -5.636 12.964 6.442 1.00 35.62 162 LEU A O 1
ATOM 1279 N N . GLY A 1 163 ? -3.410 12.828 6.189 1.00 31.59 163 GLY A N 1
ATOM 1280 C CA . GLY A 1 163 ? -3.151 14.257 6.392 1.00 31.59 163 GLY A CA 1
ATOM 1281 C C . GLY A 1 163 ? -3.508 15.154 5.203 1.00 31.59 163 GLY A C 1
ATOM 1282 O O . GLY A 1 163 ? -3.637 16.359 5.384 1.00 31.59 163 GLY A O 1
ATOM 1283 N N . GLU A 1 164 ? -3.689 14.600 4.000 1.00 32.66 164 GLU A N 1
ATOM 1284 C CA . GLU A 1 164 ? -3.635 15.420 2.780 1.00 32.66 164 GLU A CA 1
ATOM 1285 C C . GLU A 1 164 ? -4.969 15.679 2.058 1.00 32.66 164 GLU A C 1
ATOM 1287 O O . GLU A 1 164 ? -4.959 16.392 1.058 1.00 32.66 164 GLU A O 1
ATOM 1292 N N . ARG A 1 165 ? -6.123 15.124 2.471 1.00 39.28 165 ARG A N 1
ATOM 1293 C CA . ARG A 1 165 ? -7.320 15.140 1.585 1.00 39.28 165 ARG A CA 1
ATOM 1294 C C . ARG A 1 165 ? -8.702 15.341 2.225 1.00 39.28 165 ARG A C 1
ATOM 1296 O O . ARG A 1 165 ? -9.678 14.812 1.705 1.00 39.28 165 ARG A O 1
ATOM 1303 N N . GLU A 1 166 ? -8.839 16.119 3.300 1.00 30.36 166 GLU A N 1
ATOM 1304 C CA . GLU A 1 166 ? -10.177 16.549 3.785 1.00 30.36 166 GLU A CA 1
ATOM 1305 C C . GLU A 1 166 ? -10.332 18.076 3.951 1.00 30.36 166 GLU A C 1
ATOM 1307 O O . GLU A 1 166 ? -11.171 18.534 4.722 1.00 30.36 166 GLU A O 1
ATOM 1312 N N . GLY A 1 167 ? -9.564 18.885 3.217 1.00 31.56 167 GLY A N 1
ATOM 1313 C CA . GLY A 1 167 ? -9.721 20.341 3.234 1.00 31.56 167 GLY A CA 1
ATOM 1314 C C . GLY A 1 167 ? -9.559 20.947 1.852 1.00 31.56 167 GLY A C 1
ATOM 1315 O O . GLY A 1 167 ? -8.479 21.420 1.555 1.00 31.56 167 GLY A O 1
ATOM 1316 N N . GLU A 1 168 ? -10.605 20.894 1.028 1.00 30.80 168 GLU A N 1
ATOM 1317 C CA . GLU A 1 168 ? -10.839 21.788 -0.119 1.00 30.80 168 GLU A CA 1
ATOM 1318 C C . GLU A 1 168 ? -12.248 21.467 -0.673 1.00 30.80 168 GLU A C 1
ATOM 1320 O O . GLU A 1 168 ? -12.421 20.774 -1.673 1.00 30.80 168 GLU A O 1
ATOM 1325 N N . GLU A 1 169 ? -13.293 21.916 0.032 1.00 29.00 169 GLU A N 1
ATOM 1326 C CA . GLU A 1 169 ? -14.583 22.177 -0.619 1.00 29.00 169 GLU A CA 1
ATOM 1327 C C . GLU A 1 169 ? -14.421 23.510 -1.369 1.00 29.00 169 GLU A C 1
ATOM 1329 O O . GLU A 1 169 ? -14.407 24.577 -0.758 1.00 29.00 169 GLU A O 1
ATOM 1334 N N . GLU A 1 170 ? -14.191 23.449 -2.685 1.00 34.53 170 GLU A N 1
ATOM 1335 C CA . GLU A 1 170 ? -14.110 24.639 -3.539 1.00 34.53 170 GLU A CA 1
ATOM 1336 C C . GLU A 1 170 ? -15.504 25.272 -3.703 1.00 34.53 170 GLU A C 1
ATOM 1338 O O . GLU A 1 170 ? -16.380 24.728 -4.381 1.00 34.53 170 GLU A O 1
ATOM 1343 N N . GLU A 1 171 ? -15.699 26.465 -3.132 1.00 29.39 171 GLU A N 1
ATOM 1344 C CA . GLU A 1 171 ? -16.737 27.386 -3.594 1.00 29.39 171 GLU A CA 1
ATOM 1345 C C . GLU A 1 171 ? -16.385 27.888 -5.004 1.00 29.39 171 GLU A C 1
ATOM 1347 O O . GLU A 1 171 ? -15.284 28.366 -5.282 1.00 29.39 171 GLU A O 1
ATOM 1352 N N . GLY A 1 172 ? -17.342 27.740 -5.921 1.00 33.31 172 GLY A N 1
ATOM 1353 C CA . GLY A 1 172 ? -17.150 27.967 -7.346 1.00 33.31 172 GLY A CA 1
ATOM 1354 C C . GLY A 1 172 ? -16.900 29.426 -7.734 1.00 33.31 172 GLY A C 1
ATOM 1355 O O . GLY A 1 172 ? -17.733 30.301 -7.512 1.00 33.31 172 GLY A O 1
ATOM 1356 N N . GLY A 1 173 ? -15.808 29.644 -8.469 1.00 28.70 173 GLY A N 1
ATOM 1357 C CA . GLY A 1 173 ? -15.563 30.837 -9.276 1.00 28.70 173 GLY A CA 1
ATOM 1358 C C . GLY A 1 173 ? -15.040 30.443 -10.658 1.00 28.70 173 GLY A C 1
ATOM 1359 O O . GLY A 1 173 ? -13.964 29.864 -10.784 1.00 28.70 173 GLY A O 1
ATOM 1360 N N . ARG A 1 174 ? -15.816 30.725 -11.712 1.00 37.78 174 ARG A N 1
ATOM 1361 C CA . ARG A 1 174 ? -15.393 30.570 -13.113 1.00 37.78 174 ARG A CA 1
ATOM 1362 C C . ARG A 1 174 ? -14.377 31.656 -13.456 1.00 37.78 174 ARG A C 1
ATOM 1364 O O . ARG A 1 174 ? -14.759 32.820 -13.491 1.00 37.78 174 ARG A O 1
ATOM 1371 N N . ASP A 1 175 ? -13.159 31.268 -13.824 1.00 32.38 175 ASP A N 1
ATOM 1372 C CA . ASP A 1 175 ? -12.329 32.102 -14.692 1.00 32.38 175 ASP A CA 1
ATOM 1373 C C . ASP A 1 175 ? -11.497 31.255 -15.667 1.00 32.38 175 ASP A C 1
ATOM 1375 O O . ASP A 1 175 ? -10.914 30.225 -15.318 1.00 32.38 175 ASP A O 1
ATOM 1379 N N . THR A 1 176 ? -11.515 31.671 -16.929 1.00 40.88 176 THR A N 1
ATOM 1380 C CA . THR A 1 176 ? -10.890 31.004 -18.070 1.00 40.88 176 THR A CA 1
ATOM 1381 C C . THR A 1 176 ? -9.510 31.604 -18.308 1.00 40.88 176 THR A C 1
ATOM 1383 O O . THR A 1 176 ? -9.360 32.574 -19.046 1.00 40.88 176 THR A O 1
ATOM 1386 N N . GLY A 1 177 ? -8.487 31.001 -17.706 1.00 38.12 177 GLY A N 1
ATOM 1387 C CA . GLY A 1 177 ? -7.081 31.305 -17.962 1.00 38.12 177 GLY A CA 1
ATOM 1388 C C . GLY A 1 177 ? -6.233 30.050 -17.773 1.00 38.12 177 GLY A C 1
ATOM 1389 O O . GLY A 1 177 ? -6.485 29.274 -16.856 1.00 38.12 177 GLY A O 1
ATOM 1390 N N . SER A 1 178 ? -5.261 29.824 -18.664 1.00 46.34 178 SER A N 1
ATOM 1391 C CA . SER A 1 178 ? -4.332 28.681 -18.653 1.00 46.34 178 SER A CA 1
ATOM 1392 C C . SER A 1 178 ? -3.799 28.405 -17.240 1.00 46.34 178 SER A C 1
ATOM 1394 O O . SER A 1 178 ? -2.912 29.116 -16.763 1.00 46.34 178 SER A O 1
ATOM 1396 N N . ARG A 1 179 ? -4.344 27.382 -16.566 1.00 46.56 179 ARG A N 1
ATOM 1397 C CA . ARG A 1 179 ? -3.977 27.010 -15.192 1.00 46.56 179 ARG A CA 1
ATOM 1398 C C . ARG A 1 179 ? -2.493 26.636 -15.158 1.00 46.56 179 ARG A C 1
ATOM 1400 O O . ARG A 1 179 ? -2.101 25.581 -15.650 1.00 46.56 179 ARG A O 1
ATOM 1407 N N . LYS A 1 180 ? -1.645 27.504 -14.595 1.00 52.50 180 LYS A N 1
ATOM 1408 C CA . LYS A 1 180 ? -0.266 27.132 -14.243 1.00 52.50 180 LYS A CA 1
ATOM 1409 C C . LYS A 1 180 ? -0.340 25.992 -13.224 1.00 52.50 180 LYS A C 1
ATOM 1411 O O . LYS A 1 180 ? -0.971 26.164 -12.183 1.00 52.50 180 LYS A O 1
ATOM 1416 N N . ARG A 1 181 ? 0.294 24.850 -13.521 1.00 60.50 181 ARG A N 1
ATOM 1417 C CA . ARG A 1 181 ? 0.397 23.725 -12.576 1.00 60.50 181 ARG A CA 1
ATOM 1418 C C . ARG A 1 181 ? 1.040 24.207 -11.267 1.00 60.50 181 ARG A C 1
ATOM 1420 O O . ARG A 1 181 ? 2.001 24.981 -11.294 1.00 60.50 181 ARG A O 1
ATOM 1427 N N . ARG A 1 182 ? 0.479 23.775 -10.134 1.00 65.75 182 ARG A N 1
ATOM 1428 C CA . ARG A 1 182 ? 0.960 24.094 -8.778 1.00 65.75 182 ARG A CA 1
ATOM 1429 C C . ARG A 1 182 ? 2.392 23.566 -8.599 1.00 65.75 182 ARG A C 1
ATOM 1431 O O . ARG A 1 182 ? 2.770 22.569 -9.206 1.00 65.75 182 ARG A O 1
ATOM 1438 N N . ARG A 1 183 ? 3.211 24.263 -7.805 1.00 68.50 183 ARG A N 1
ATOM 1439 C CA . ARG A 1 183 ? 4.611 23.880 -7.545 1.00 68.50 183 ARG A CA 1
ATOM 1440 C C . ARG A 1 183 ? 4.658 22.618 -6.673 1.00 68.50 183 ARG A C 1
ATOM 1442 O O . ARG A 1 183 ? 3.918 22.544 -5.697 1.00 68.50 183 ARG A O 1
ATOM 1449 N N . GLU A 1 184 ? 5.535 21.671 -7.013 1.00 76.62 184 GLU A N 1
ATOM 1450 C CA . GLU A 1 184 ? 5.768 20.443 -6.234 1.00 76.62 184 GLU A CA 1
ATOM 1451 C C . GLU A 1 184 ? 6.210 20.758 -4.797 1.00 76.62 184 GLU A C 1
ATOM 1453 O O . GLU A 1 184 ? 7.093 21.598 -4.583 1.00 76.62 184 GLU A O 1
ATOM 1458 N N . LEU A 1 185 ? 5.610 20.065 -3.825 1.00 67.94 185 LEU A N 1
ATOM 1459 C CA . LEU A 1 185 ? 6.058 20.066 -2.433 1.00 67.94 185 LEU A CA 1
ATOM 1460 C C . LEU A 1 185 ? 7.319 19.205 -2.329 1.00 67.94 185 LEU A C 1
ATOM 1462 O O . LEU A 1 185 ? 7.381 18.111 -2.883 1.00 67.94 185 LEU A O 1
ATOM 1466 N N . GLN A 1 186 ? 8.354 19.719 -1.665 1.00 66.56 186 GLN A N 1
ATOM 1467 C CA . GLN A 1 186 ? 9.655 19.059 -1.602 1.00 66.56 186 GLN A CA 1
ATOM 1468 C C . GLN A 1 186 ? 9.890 18.476 -0.213 1.00 66.56 186 GLN A C 1
ATOM 1470 O O . GLN A 1 186 ? 9.930 19.212 0.770 1.00 66.56 186 GLN A O 1
ATOM 1475 N N . LYS A 1 187 ? 10.110 17.162 -0.147 1.00 75.69 187 LYS A N 1
ATOM 1476 C CA . LYS A 1 187 ? 10.622 16.496 1.050 1.00 75.69 187 LYS A CA 1
ATOM 1477 C C . LYS A 1 187 ? 12.150 16.517 1.014 1.00 75.69 187 LYS A C 1
ATOM 1479 O O . LYS A 1 187 ? 12.758 15.858 0.174 1.00 75.69 187 LYS A O 1
ATOM 1484 N N . GLU A 1 188 ? 12.767 17.303 1.895 1.00 62.88 188 GLU A N 1
ATOM 1485 C CA . GLU A 1 188 ? 14.230 17.488 1.921 1.00 62.88 188 GLU A CA 1
ATOM 1486 C C . GLU A 1 188 ? 14.982 16.217 2.360 1.00 62.88 188 GLU A C 1
ATOM 1488 O O . GLU A 1 188 ? 16.080 15.958 1.875 1.00 62.88 188 GLU A O 1
ATOM 1493 N N . ASN A 1 189 ? 14.352 15.369 3.182 1.00 74.00 189 ASN A N 1
ATOM 1494 C CA . ASN A 1 189 ? 14.939 14.144 3.742 1.00 74.00 189 ASN A CA 1
ATOM 1495 C C . ASN A 1 189 ? 14.183 12.886 3.286 1.00 74.00 189 ASN A C 1
ATOM 1497 O O . ASN A 1 189 ? 13.679 12.116 4.103 1.00 74.00 189 ASN A O 1
ATOM 1501 N N . ALA A 1 190 ? 14.034 12.701 1.974 1.00 81.06 190 ALA A N 1
ATOM 1502 C CA . ALA A 1 190 ? 13.452 11.474 1.440 1.00 81.06 190 ALA A CA 1
ATOM 1503 C C . ALA A 1 190 ? 14.407 10.289 1.657 1.00 81.06 190 ALA A C 1
ATOM 1505 O O . ALA A 1 190 ? 15.577 10.352 1.284 1.00 81.06 190 ALA A O 1
ATOM 1506 N N . THR A 1 191 ? 13.901 9.200 2.229 1.00 84.81 191 THR A N 1
ATOM 1507 C CA . THR A 1 191 ? 14.632 7.942 2.413 1.00 84.81 191 THR A CA 1
ATOM 1508 C C . THR A 1 191 ? 13.911 6.831 1.675 1.00 84.81 191 THR A C 1
ATOM 1510 O O . THR A 1 191 ? 12.681 6.784 1.661 1.00 84.81 191 THR A O 1
ATOM 1513 N N . PHE A 1 192 ? 14.670 5.937 1.047 1.00 86.25 192 PHE A N 1
ATOM 1514 C CA . PHE A 1 192 ? 14.074 4.755 0.442 1.00 86.25 192 PHE A CA 1
ATOM 1515 C C . PHE A 1 192 ? 13.584 3.816 1.548 1.00 86.25 192 PHE A C 1
ATOM 1517 O O . PHE A 1 192 ? 14.233 3.728 2.589 1.00 86.25 192 PHE A O 1
ATOM 1524 N N . ALA A 1 193 ? 12.455 3.136 1.329 1.00 78.75 193 ALA A N 1
ATOM 1525 C CA . ALA A 1 193 ? 11.800 2.335 2.367 1.00 78.75 193 ALA A CA 1
ATOM 1526 C C . ALA A 1 193 ? 12.699 1.236 2.949 1.00 78.75 193 ALA A C 1
ATOM 1528 O O . ALA A 1 193 ? 12.565 0.894 4.110 1.00 78.75 193 ALA A O 1
ATOM 1529 N N . VAL A 1 194 ? 13.633 0.712 2.154 1.00 81.12 194 VAL A N 1
ATOM 1530 C CA . VAL A 1 194 ? 14.613 -0.276 2.610 1.00 81.12 194 VAL A CA 1
ATOM 1531 C C . VAL A 1 194 ? 16.014 0.294 2.438 1.00 81.12 194 VAL A C 1
ATOM 1533 O O . VAL A 1 194 ? 16.355 0.811 1.374 1.00 81.12 194 VAL A O 1
ATOM 1536 N N . CYS A 1 195 ? 16.858 0.182 3.461 1.00 77.00 195 CYS A N 1
ATOM 1537 C CA . CYS A 1 195 ? 18.248 0.619 3.366 1.00 77.00 195 CYS A CA 1
ATOM 1538 C C . CYS A 1 195 ? 19.012 -0.247 2.347 1.00 77.00 195 CYS A C 1
ATOM 1540 O O . CYS A 1 195 ? 19.297 -1.416 2.605 1.00 77.00 195 CYS A O 1
ATOM 1542 N N . MET A 1 196 ? 19.331 0.320 1.180 1.00 83.50 196 MET A N 1
ATOM 1543 C CA . MET A 1 196 ? 20.054 -0.352 0.094 1.00 83.50 196 MET A CA 1
ATOM 1544 C C . MET A 1 196 ? 21.072 0.603 -0.525 1.00 83.50 196 MET A C 1
ATOM 1546 O O . MET A 1 196 ? 20.777 1.779 -0.727 1.00 83.50 196 MET A O 1
ATOM 1550 N N . SER A 1 197 ? 22.268 0.107 -0.840 1.00 83.25 197 SER A N 1
ATOM 1551 C CA . SER A 1 197 ? 23.362 0.930 -1.375 1.00 83.25 197 SER A CA 1
ATOM 1552 C C . SER A 1 197 ? 23.212 1.205 -2.876 1.00 83.25 197 SER A C 1
ATOM 1554 O O . SER A 1 197 ? 23.721 2.202 -3.385 1.00 83.25 197 SER A O 1
ATOM 1556 N N . GLU A 1 198 ? 22.482 0.346 -3.586 1.00 89.88 198 GLU A N 1
ATOM 1557 C CA . GLU A 1 198 ? 22.244 0.415 -5.028 1.00 89.88 198 GLU A CA 1
ATOM 1558 C C . GLU A 1 198 ? 21.089 1.351 -5.407 1.00 89.88 198 GLU A C 1
ATOM 1560 O O . GLU A 1 198 ? 20.848 1.583 -6.596 1.00 89.88 198 GLU A O 1
ATOM 1565 N N . VAL A 1 199 ? 20.360 1.870 -4.412 1.00 92.75 199 VAL A N 1
ATOM 1566 C CA . VAL A 1 199 ? 19.256 2.812 -4.601 1.00 92.75 199 VAL A CA 1
ATOM 1567 C C . VAL A 1 199 ? 19.630 4.161 -4.008 1.00 92.75 199 VAL A C 1
ATOM 1569 O O . VAL A 1 199 ? 19.945 4.271 -2.827 1.00 92.75 199 VAL A O 1
ATOM 1572 N N . SER A 1 200 ? 19.581 5.207 -4.830 1.00 93.31 200 SER A N 1
ATOM 1573 C CA . SER A 1 200 ? 19.949 6.565 -4.420 1.00 93.31 200 SER A CA 1
ATOM 1574 C C . SER A 1 200 ? 18.816 7.554 -4.648 1.00 93.31 200 SER A C 1
ATOM 1576 O O . SER A 1 200 ? 18.051 7.448 -5.605 1.00 93.31 200 SER A O 1
ATOM 1578 N N . VAL A 1 201 ? 18.696 8.537 -3.759 1.00 94.00 201 VAL A N 1
ATOM 1579 C CA . VAL A 1 201 ? 17.702 9.607 -3.892 1.00 94.00 201 VAL A CA 1
ATOM 1580 C C . VAL A 1 201 ? 18.106 10.525 -5.043 1.00 94.00 201 VAL A C 1
ATOM 1582 O O . VAL A 1 201 ? 19.235 11.014 -5.093 1.00 94.00 201 VAL A O 1
ATOM 1585 N N . VAL A 1 202 ? 17.180 10.790 -5.960 1.00 93.38 202 VAL A N 1
ATOM 1586 C CA . VAL A 1 202 ? 17.381 11.745 -7.051 1.00 93.38 202 VAL A CA 1
ATOM 1587 C C . VAL A 1 202 ? 16.989 13.134 -6.563 1.00 93.38 202 VAL A C 1
ATOM 1589 O O . VAL A 1 202 ? 15.885 13.347 -6.063 1.00 93.38 202 VAL A O 1
ATOM 1592 N N . GLN A 1 203 ? 17.896 14.092 -6.731 1.00 91.00 203 GLN A N 1
ATOM 1593 C CA . GLN A 1 203 ? 17.734 15.469 -6.269 1.00 91.00 203 GLN A CA 1
ATOM 1594 C C . GLN A 1 203 ? 17.780 16.464 -7.436 1.00 91.00 203 GLN A C 1
ATOM 1596 O O . GLN A 1 203 ? 18.238 16.152 -8.538 1.00 91.00 203 GLN A O 1
ATOM 1601 N N . GLY A 1 204 ? 17.315 17.688 -7.181 1.00 88.94 204 GLY A N 1
ATOM 1602 C CA . GLY A 1 204 ? 17.441 18.807 -8.117 1.00 88.94 204 GLY A CA 1
ATOM 1603 C C . GLY A 1 204 ? 16.678 18.618 -9.443 1.00 88.94 204 GLY A C 1
ATOM 1604 O O . GLY A 1 204 ? 15.621 17.984 -9.459 1.00 88.94 204 GLY A O 1
ATOM 1605 N N . PRO A 1 205 ? 17.189 19.161 -10.567 1.00 90.88 205 PRO A N 1
ATOM 1606 C CA . PRO A 1 205 ? 16.475 19.174 -11.849 1.00 90.88 205 PRO A CA 1
ATOM 1607 C C . PRO A 1 205 ? 16.139 17.788 -12.414 1.00 90.88 205 PRO A C 1
ATOM 1609 O O . PRO A 1 205 ? 15.085 17.614 -13.018 1.00 90.88 205 PRO A O 1
ATOM 1612 N N . ALA A 1 206 ? 17.001 16.790 -12.187 1.00 91.94 206 ALA A N 1
ATOM 1613 C CA . ALA A 1 206 ? 16.766 15.422 -12.654 1.00 91.94 206 ALA A CA 1
ATOM 1614 C C . ALA A 1 206 ? 15.532 14.792 -11.985 1.00 91.94 206 ALA A C 1
ATOM 1616 O O . ALA A 1 206 ? 14.770 14.075 -12.631 1.00 91.94 206 ALA A O 1
ATOM 1617 N N . ARG A 1 207 ? 15.295 15.107 -10.702 1.00 93.56 207 ARG A N 1
ATOM 1618 C CA . ARG A 1 207 ? 14.084 14.690 -9.983 1.00 93.56 207 ARG A CA 1
ATOM 1619 C C . ARG A 1 207 ? 12.842 15.281 -10.642 1.00 93.56 207 ARG A C 1
ATOM 1621 O O . ARG A 1 207 ? 11.901 14.552 -10.932 1.00 93.56 207 ARG A O 1
ATOM 1628 N N . GLU A 1 208 ? 12.861 16.589 -10.896 1.00 92.25 208 GLU A N 1
ATOM 1629 C CA . GLU A 1 208 ? 11.732 17.312 -11.495 1.00 92.25 208 GLU A CA 1
ATOM 1630 C C . GLU A 1 208 ? 11.415 16.816 -12.911 1.00 92.25 208 GLU A C 1
ATOM 1632 O O . GLU A 1 208 ? 10.249 16.741 -13.295 1.00 92.25 208 GLU A O 1
ATOM 1637 N N . GLU A 1 209 ? 12.439 16.447 -13.683 1.00 94.19 209 GLU A N 1
ATOM 1638 C CA . GLU A 1 209 ? 12.272 15.842 -15.004 1.00 94.19 209 GLU A CA 1
ATOM 1639 C C . GLU A 1 209 ? 11.540 14.497 -14.916 1.00 94.19 209 GLU A C 1
ATOM 1641 O O . GLU A 1 209 ? 10.558 14.284 -15.629 1.00 94.19 209 GLU A O 1
ATOM 1646 N N . VAL A 1 210 ? 11.972 13.610 -14.013 1.00 95.69 210 VAL A N 1
ATOM 1647 C CA . VAL A 1 210 ? 11.346 12.294 -13.813 1.00 95.69 210 VAL A CA 1
ATOM 1648 C C . VAL A 1 210 ? 9.911 12.431 -13.300 1.00 95.69 210 VAL A C 1
ATOM 1650 O O . VAL A 1 210 ? 9.016 11.774 -13.837 1.00 95.69 210 VAL A O 1
ATOM 1653 N N . GLN A 1 211 ? 9.673 13.307 -12.317 1.00 94.31 211 GLN A N 1
ATOM 1654 C CA . GLN A 1 211 ? 8.334 13.608 -11.798 1.00 94.31 211 GLN A CA 1
ATOM 1655 C C . GLN A 1 211 ? 7.412 14.083 -12.923 1.00 94.31 211 GLN A C 1
ATOM 1657 O O . GLN A 1 211 ? 6.363 13.483 -13.159 1.00 94.31 211 GLN A O 1
ATOM 1662 N N . ARG A 1 212 ? 7.839 15.106 -13.675 1.00 92.12 212 ARG A N 1
ATOM 1663 C CA . ARG A 1 212 ? 7.055 15.679 -14.775 1.00 92.12 212 ARG A CA 1
ATOM 1664 C C . ARG A 1 212 ? 6.767 14.643 -15.851 1.00 92.12 212 ARG A C 1
ATOM 1666 O O . ARG A 1 212 ? 5.633 14.526 -16.300 1.00 92.12 212 ARG A O 1
ATOM 1673 N N . ARG A 1 213 ? 7.766 13.840 -16.220 1.00 94.00 213 ARG A N 1
ATOM 1674 C CA . ARG A 1 213 ? 7.604 12.788 -17.224 1.00 94.00 213 ARG A CA 1
ATOM 1675 C C . ARG A 1 213 ? 6.580 11.740 -16.790 1.00 94.00 213 ARG A C 1
ATOM 1677 O O . ARG A 1 213 ? 5.735 11.369 -17.599 1.00 94.00 213 ARG A O 1
ATOM 1684 N N . CYS A 1 214 ? 6.618 11.295 -15.534 1.00 93.12 214 CYS A N 1
ATOM 1685 C CA . CYS A 1 214 ? 5.626 10.356 -15.005 1.00 93.12 214 CYS A CA 1
ATOM 1686 C C . CYS A 1 214 ? 4.223 10.970 -14.975 1.00 93.12 214 CYS A C 1
ATOM 1688 O O . CYS A 1 214 ? 3.264 10.319 -15.378 1.00 93.12 214 CYS A O 1
ATOM 1690 N N . GLN A 1 215 ? 4.097 12.227 -14.546 1.00 92.12 215 GLN A N 1
ATOM 1691 C CA . GLN A 1 215 ? 2.819 12.940 -14.530 1.00 92.12 215 GLN A CA 1
ATOM 1692 C C . GLN A 1 215 ? 2.233 13.084 -15.938 1.00 92.12 215 GLN A C 1
ATOM 1694 O O . GLN A 1 215 ? 1.053 12.807 -16.135 1.00 92.12 215 GLN A O 1
ATOM 1699 N N . ASP A 1 216 ? 3.054 13.433 -16.929 1.00 91.00 216 ASP A N 1
ATOM 1700 C CA . ASP A 1 216 ? 2.610 13.575 -18.316 1.00 91.00 216 ASP A CA 1
ATOM 1701 C C . ASP A 1 216 ? 2.163 12.230 -18.913 1.00 91.00 216 ASP A C 1
ATOM 1703 O O . ASP A 1 216 ? 1.106 12.164 -19.536 1.00 91.00 216 ASP A O 1
ATOM 1707 N N . ILE A 1 217 ? 2.906 11.140 -18.669 1.00 90.25 217 ILE A N 1
ATOM 1708 C CA . ILE A 1 217 ? 2.517 9.784 -19.108 1.00 90.25 217 ILE A CA 1
ATOM 1709 C C . ILE A 1 217 ? 1.162 9.378 -18.510 1.00 90.25 217 ILE A C 1
ATOM 1711 O O . ILE A 1 217 ? 0.319 8.790 -19.188 1.00 90.25 217 ILE A O 1
ATOM 1715 N N . LEU A 1 218 ? 0.943 9.701 -17.236 1.00 87.81 218 LEU A N 1
ATOM 1716 C CA . LEU A 1 218 ? -0.250 9.312 -16.485 1.00 87.81 218 LEU A CA 1
ATOM 1717 C C . LEU A 1 218 ? -1.396 10.332 -16.603 1.00 87.81 218 LEU A C 1
ATOM 1719 O O . LEU A 1 218 ? -2.402 10.202 -15.904 1.00 87.81 218 LEU A O 1
ATOM 1723 N N . ASN A 1 219 ? -1.265 11.328 -17.490 1.00 87.44 219 ASN A N 1
ATOM 1724 C CA . ASN A 1 219 ? -2.214 12.430 -17.680 1.00 87.44 219 ASN A CA 1
ATOM 1725 C C . ASN A 1 219 ? -2.605 13.125 -16.360 1.00 87.44 219 ASN A C 1
ATOM 1727 O O . ASN A 1 219 ? -3.764 13.470 -16.140 1.00 87.44 219 ASN A O 1
ATOM 1731 N N . TRP A 1 220 ? -1.639 13.300 -15.458 1.00 84.31 220 TRP A N 1
ATOM 1732 C CA . TRP A 1 220 ? -1.821 13.985 -14.185 1.00 84.31 220 TRP A CA 1
ATOM 1733 C C . TRP A 1 220 ? -1.620 15.491 -14.363 1.00 84.31 220 TRP A C 1
ATOM 1735 O O . TRP A 1 220 ? -0.534 15.958 -14.704 1.00 84.31 220 TRP A O 1
ATOM 1745 N N . GLU A 1 221 ? -2.679 16.265 -14.135 1.00 81.44 221 GLU A N 1
ATOM 1746 C CA . GLU A 1 221 ? -2.633 17.727 -14.261 1.00 81.44 221 GLU A CA 1
ATOM 1747 C C . GLU A 1 221 ? -2.207 18.442 -12.971 1.00 81.44 221 GLU A C 1
ATOM 1749 O O . GLU A 1 221 ? -1.846 19.619 -13.016 1.00 81.44 221 GLU A O 1
ATOM 1754 N N . GLY A 1 222 ? -2.252 17.745 -11.833 1.00 79.88 222 GLY A N 1
ATOM 1755 C CA . GLY A 1 222 ? -1.888 18.285 -10.526 1.00 79.88 222 GLY A CA 1
ATOM 1756 C C . GLY A 1 222 ? -0.382 18.270 -10.249 1.00 79.88 222 GLY A C 1
ATOM 1757 O O . GLY A 1 222 ? 0.433 17.945 -11.109 1.00 79.88 222 GLY A O 1
ATOM 1758 N N . SER A 1 223 ? -0.031 18.595 -9.005 1.00 80.31 223 SER A N 1
ATOM 1759 C CA . SER A 1 223 ? 1.289 18.326 -8.422 1.00 80.31 223 SER A CA 1
ATOM 1760 C C . SER A 1 223 ? 1.244 17.062 -7.558 1.00 80.31 223 SER A C 1
ATOM 1762 O O . SER A 1 223 ? 0.164 16.649 -7.133 1.00 80.31 223 SER A O 1
ATOM 1764 N N . GLY A 1 224 ? 2.393 16.459 -7.274 1.00 86.06 224 GLY A N 1
ATOM 1765 C CA . GLY A 1 224 ? 2.515 15.296 -6.396 1.00 86.06 224 GLY A CA 1
ATOM 1766 C C . GLY A 1 224 ? 2.379 13.951 -7.111 1.00 86.06 224 GLY A C 1
ATOM 1767 O O . GLY A 1 224 ? 2.550 13.844 -8.330 1.00 86.06 224 GLY A O 1
ATOM 1768 N N . PHE A 1 225 ? 2.107 12.909 -6.322 1.00 87.00 225 PHE A N 1
ATOM 1769 C CA . PHE A 1 225 ? 2.147 11.519 -6.765 1.00 87.00 225 PHE A CA 1
ATOM 1770 C C . PHE A 1 225 ? 0.976 11.156 -7.704 1.00 87.00 225 PHE A C 1
ATOM 1772 O O . PHE A 1 225 ? -0.186 11.216 -7.290 1.00 87.00 225 PHE A O 1
ATOM 1779 N N . PRO A 1 226 ? 1.255 10.708 -8.945 1.00 86.75 226 PRO A N 1
ATOM 1780 C CA . PRO A 1 226 ? 0.233 10.482 -9.972 1.00 86.75 226 PRO A CA 1
ATOM 1781 C C . PRO A 1 226 ? -0.455 9.101 -9.909 1.00 86.75 226 PRO A C 1
ATOM 1783 O O . PRO A 1 226 ? -1.194 8.744 -10.828 1.00 86.75 226 PRO A O 1
ATOM 1786 N N . GLY A 1 227 ? -0.217 8.294 -8.867 1.00 83.00 227 GLY A N 1
ATOM 1787 C CA . GLY A 1 227 ? -0.786 6.945 -8.740 1.00 83.00 227 GLY A CA 1
ATOM 1788 C C . GLY A 1 227 ? -2.256 6.904 -8.305 1.00 83.00 227 GLY A C 1
ATOM 1789 O O . GLY A 1 227 ? -2.746 7.787 -7.597 1.00 83.00 227 GLY A O 1
ATOM 1790 N N . SER A 1 228 ? -2.960 5.839 -8.702 1.00 79.00 228 SER A N 1
ATOM 1791 C CA . SER A 1 228 ? -4.381 5.620 -8.393 1.00 79.00 228 SER A CA 1
ATOM 1792 C C . SER A 1 228 ? -4.613 5.383 -6.896 1.00 79.00 228 SER A C 1
ATOM 1794 O O . SER A 1 228 ? -4.028 4.476 -6.319 1.00 79.00 228 SER A O 1
ATOM 1796 N N . GLN A 1 229 ? -5.465 6.147 -6.217 1.00 72.75 229 GLN A N 1
ATOM 1797 C CA . GLN A 1 229 ? -5.687 5.949 -4.774 1.00 72.75 229 GLN A CA 1
ATOM 1798 C C . GLN A 1 229 ? -6.921 5.072 -4.524 1.00 72.75 229 GLN A C 1
ATOM 1800 O O . GLN A 1 229 ? -8.009 5.441 -4.983 1.00 72.75 229 GLN A O 1
ATOM 1805 N N . PRO A 1 230 ? -6.782 3.925 -3.828 1.00 74.75 230 PRO A N 1
ATOM 1806 C CA . PRO A 1 230 ? -7.916 3.070 -3.516 1.00 74.75 230 PRO A CA 1
ATOM 1807 C C . PRO A 1 230 ? -8.773 3.690 -2.401 1.00 74.75 230 PRO A C 1
ATOM 1809 O O . PRO A 1 230 ? -8.264 4.410 -1.542 1.00 74.75 230 PRO A O 1
ATOM 1812 N N . VAL A 1 231 ? -10.071 3.383 -2.373 1.00 68.94 231 VAL A N 1
ATOM 1813 C CA . VAL A 1 231 ? -10.979 3.813 -1.293 1.00 68.94 231 VAL A CA 1
ATOM 1814 C C . VAL A 1 231 ? -11.284 2.668 -0.324 1.00 68.94 231 VAL A C 1
ATOM 1816 O O . VAL A 1 231 ? -11.312 1.499 -0.709 1.00 68.94 231 VAL A O 1
ATOM 1819 N N . SER A 1 232 ? -11.514 2.981 0.953 1.00 69.00 232 SER A N 1
ATOM 1820 C CA . SER A 1 232 ? -11.863 1.960 1.948 1.00 69.00 232 SER A CA 1
ATOM 1821 C C . SER A 1 232 ? -13.202 1.297 1.606 1.00 69.00 232 SER A C 1
ATOM 1823 O O . SER A 1 232 ? -14.162 1.972 1.228 1.00 69.00 232 SER A O 1
ATOM 1825 N N . MET A 1 233 ? -13.295 -0.021 1.778 1.00 68.69 233 MET A N 1
ATOM 1826 C CA . MET A 1 233 ? -14.548 -0.756 1.601 1.00 68.69 233 MET A CA 1
ATOM 1827 C C . MET A 1 233 ? -15.587 -0.374 2.672 1.00 68.69 233 MET A C 1
ATOM 1829 O O . MET A 1 233 ? -15.279 -0.321 3.861 1.00 68.69 233 MET A O 1
ATOM 1833 N N . ASP A 1 234 ? -16.834 -0.154 2.256 1.00 67.38 234 ASP A N 1
ATOM 1834 C CA . ASP A 1 234 ? -17.988 0.097 3.120 1.00 67.38 234 ASP A CA 1
ATOM 1835 C C . ASP A 1 234 ? -19.248 -0.634 2.611 1.00 67.38 234 ASP A C 1
ATOM 1837 O O . ASP A 1 234 ? -19.255 -1.253 1.545 1.00 67.38 234 ASP A O 1
ATOM 1841 N N . LYS A 1 235 ? -20.350 -0.582 3.374 1.00 66.56 235 LYS A N 1
ATOM 1842 C CA . LYS A 1 235 ? -21.606 -1.263 2.999 1.00 66.56 235 LYS A CA 1
ATOM 1843 C C . LYS A 1 235 ? -22.195 -0.769 1.668 1.00 66.56 235 LYS A C 1
ATOM 1845 O O . LYS A 1 235 ? -22.943 -1.517 1.036 1.00 66.56 235 LYS A O 1
ATOM 1850 N N . LYS A 1 236 ? -21.906 0.470 1.254 1.00 65.06 236 LYS A N 1
ATOM 1851 C CA . LYS A 1 236 ? -22.427 1.068 0.019 1.00 65.06 236 LYS A CA 1
ATOM 1852 C C . LYS A 1 236 ? -21.614 0.591 -1.179 1.00 65.06 236 LYS A C 1
ATOM 1854 O O . LYS A 1 236 ? -22.193 0.051 -2.119 1.00 65.06 236 LYS A O 1
ATOM 1859 N N . ASN A 1 237 ? -20.289 0.735 -1.137 1.00 68.50 237 ASN A N 1
ATOM 1860 C CA . ASN A 1 237 ? -19.431 0.357 -2.256 1.00 68.50 237 ASN A CA 1
ATOM 1861 C C . ASN A 1 237 ? -19.364 -1.162 -2.443 1.00 68.50 237 ASN A C 1
ATOM 1863 O O . ASN A 1 237 ? -19.377 -1.611 -3.582 1.00 68.50 237 ASN A O 1
ATOM 1867 N N . LEU A 1 238 ? -19.491 -1.961 -1.378 1.00 70.06 238 LEU A N 1
ATOM 1868 C CA . LEU A 1 238 ? -19.577 -3.423 -1.455 1.00 70.06 238 LEU A CA 1
ATOM 1869 C C . LEU A 1 238 ? -20.665 -3.916 -2.428 1.00 70.06 238 LEU A C 1
ATOM 1871 O O . LEU A 1 238 ? -20.533 -4.987 -3.024 1.00 70.06 238 LEU A O 1
ATOM 1875 N N . GLN A 1 239 ? -21.736 -3.141 -2.630 1.00 68.56 239 GLN A N 1
ATOM 1876 C CA . GLN A 1 239 ? -22.776 -3.470 -3.605 1.00 68.56 239 GLN A CA 1
ATOM 1877 C C . GLN A 1 239 ? -22.256 -3.468 -5.051 1.00 68.56 239 GLN A C 1
ATOM 1879 O O . GLN A 1 239 ? -22.763 -4.236 -5.869 1.00 68.56 239 GLN A O 1
ATOM 1884 N N . LEU A 1 240 ? -21.215 -2.691 -5.374 1.00 68.19 240 LEU A N 1
ATOM 1885 C CA . LEU A 1 240 ? -20.670 -2.619 -6.732 1.00 68.19 240 LEU A CA 1
ATOM 1886 C C . LEU A 1 240 ? -19.936 -3.909 -7.135 1.00 68.19 240 LEU A C 1
ATOM 1888 O O . LEU A 1 240 ? -19.890 -4.196 -8.325 1.00 68.19 240 LEU A O 1
ATOM 1892 N N . ILE A 1 241 ? -19.489 -4.756 -6.192 1.00 73.56 241 ILE A N 1
ATOM 1893 C CA . ILE A 1 241 ? -19.000 -6.118 -6.515 1.00 73.56 241 ILE A CA 1
ATOM 1894 C C . ILE A 1 241 ? -20.103 -6.970 -7.155 1.00 73.56 241 ILE A C 1
ATOM 1896 O O . ILE A 1 241 ? -19.815 -7.880 -7.926 1.00 73.56 241 ILE A O 1
ATOM 1900 N N . ARG A 1 242 ? -21.380 -6.694 -6.854 1.00 69.62 242 ARG A N 1
ATOM 1901 C CA . ARG A 1 242 ? -22.510 -7.373 -7.509 1.00 69.62 242 ARG A CA 1
ATOM 1902 C C . ARG A 1 242 ? -22.849 -6.763 -8.866 1.00 69.62 242 ARG A C 1
ATOM 1904 O O . ARG A 1 242 ? -23.416 -7.453 -9.704 1.00 69.62 242 ARG A O 1
ATOM 1911 N N . ALA A 1 243 ? -22.547 -5.480 -9.056 1.00 69.44 243 ALA A N 1
ATOM 1912 C CA . ALA A 1 243 ? -22.904 -4.729 -10.256 1.00 69.44 243 ALA A CA 1
ATOM 1913 C C . ALA A 1 243 ? -21.822 -4.778 -11.346 1.00 69.44 243 ALA A C 1
ATOM 1915 O O . ALA A 1 243 ? -22.136 -4.609 -12.522 1.00 69.44 243 ALA A O 1
ATOM 1916 N N . LYS A 1 244 ? -20.558 -4.994 -10.971 1.00 74.69 244 LYS A N 1
ATOM 1917 C CA . LYS A 1 244 ? -19.406 -5.005 -11.874 1.00 74.69 244 LYS A CA 1
ATOM 1918 C C . LYS A 1 244 ? -18.495 -6.205 -11.604 1.00 74.69 244 LYS A C 1
ATOM 1920 O O . LYS A 1 244 ? -18.404 -6.658 -10.464 1.00 74.69 244 LYS A O 1
ATOM 1925 N N . PRO A 1 245 ? -17.773 -6.703 -12.621 1.00 78.50 245 PRO A N 1
ATOM 1926 C CA . PRO A 1 245 ? -16.765 -7.732 -12.420 1.00 78.50 245 PRO A CA 1
ATOM 1927 C C . PRO A 1 245 ? -15.536 -7.157 -11.706 1.00 78.50 245 PRO A C 1
ATOM 1929 O O . PRO A 1 245 ? -14.983 -6.134 -12.109 1.00 78.50 245 PRO A O 1
ATOM 1932 N N . TYR A 1 246 ? -15.084 -7.862 -10.674 1.00 84.62 246 TYR A N 1
ATOM 1933 C CA . TYR A 1 246 ? -13.916 -7.523 -9.866 1.00 84.62 246 TYR A CA 1
ATOM 1934 C C . TYR A 1 246 ? -12.925 -8.686 -9.830 1.00 84.62 246 TYR A C 1
ATOM 1936 O O . TYR A 1 246 ? -13.274 -9.837 -10.100 1.00 84.62 246 TYR A O 1
ATOM 1944 N N . ARG A 1 247 ? -11.686 -8.383 -9.450 1.00 87.56 247 ARG A N 1
ATOM 1945 C CA . ARG A 1 247 ? -10.683 -9.357 -9.017 1.00 87.56 247 ARG A CA 1
ATOM 1946 C C . ARG A 1 247 ? -10.226 -9.022 -7.607 1.00 87.56 247 ARG A C 1
ATOM 1948 O O . ARG A 1 247 ? -10.275 -7.864 -7.201 1.00 87.56 247 ARG A O 1
ATOM 1955 N N . VAL A 1 248 ? -9.762 -10.031 -6.884 1.00 90.06 248 VAL A N 1
ATOM 1956 C CA . VAL A 1 248 ? -9.282 -9.898 -5.507 1.00 90.06 248 VAL A CA 1
ATOM 1957 C C . VAL A 1 248 ? -7.818 -10.304 -5.413 1.00 90.06 248 VAL A C 1
ATOM 1959 O O . VAL A 1 248 ? -7.377 -11.228 -6.092 1.00 90.06 248 VAL A O 1
ATOM 1962 N N . SER A 1 249 ? -7.067 -9.619 -4.564 1.00 92.81 249 SER A N 1
ATOM 1963 C CA . SER A 1 249 ? -5.722 -10.002 -4.141 1.00 92.81 249 SER A CA 1
ATOM 1964 C C . SER A 1 249 ? -5.561 -9.709 -2.650 1.00 92.81 249 SER A C 1
ATOM 1966 O O . SER A 1 249 ? -6.349 -8.969 -2.064 1.00 92.81 249 SER A O 1
ATOM 1968 N N . TRP A 1 250 ? -4.523 -10.263 -2.028 1.00 91.31 250 TRP A N 1
ATOM 1969 C CA . TRP A 1 250 ? -4.085 -9.829 -0.706 1.00 91.31 250 TRP A CA 1
ATOM 1970 C C . TRP A 1 250 ? -3.529 -8.397 -0.770 1.00 91.31 250 TRP A C 1
ATOM 1972 O O . TRP A 1 250 ? -2.851 -8.036 -1.743 1.00 91.31 250 TRP A O 1
ATOM 1982 N N . LYS A 1 251 ? -3.807 -7.590 0.255 1.00 86.88 251 LYS A N 1
ATOM 1983 C CA . LYS A 1 251 ? -3.180 -6.283 0.466 1.00 86.88 251 LYS A CA 1
ATOM 1984 C C . LYS A 1 251 ? -1.832 -6.515 1.146 1.00 86.88 251 LYS A C 1
ATOM 1986 O O . LYS A 1 251 ? -1.776 -7.173 2.180 1.00 86.88 251 LYS A O 1
ATOM 1991 N N . ALA A 1 252 ? -0.746 -6.127 0.490 1.00 85.88 252 ALA A N 1
ATOM 1992 C CA . ALA A 1 252 ? 0.545 -6.206 1.151 1.00 85.88 252 ALA A CA 1
ATOM 1993 C C . ALA A 1 252 ? 0.668 -5.056 2.159 1.00 85.88 252 ALA A C 1
ATOM 1995 O O . ALA A 1 252 ? -0.006 -4.030 2.018 1.00 85.88 252 ALA A O 1
ATOM 1996 N N . ASP A 1 253 ? 1.491 -5.281 3.174 1.00 81.31 253 ASP A N 1
ATOM 1997 C CA . ASP A 1 253 ? 1.975 -4.226 4.049 1.00 81.31 253 ASP A CA 1
ATOM 1998 C C . ASP A 1 253 ? 3.399 -3.857 3.619 1.00 81.31 253 ASP A C 1
ATOM 2000 O O . ASP A 1 253 ? 4.385 -4.473 4.027 1.00 81.31 253 ASP A O 1
ATOM 2004 N N . GLY A 1 254 ? 3.489 -2.945 2.656 1.00 87.19 254 GLY A N 1
ATOM 2005 C CA . GLY A 1 254 ? 4.735 -2.453 2.097 1.00 87.19 254 GLY A CA 1
ATOM 2006 C C . GLY A 1 254 ? 4.603 -1.035 1.550 1.00 87.19 254 GLY A C 1
ATOM 2007 O O . GLY A 1 254 ? 3.554 -0.385 1.606 1.00 87.19 254 GLY A O 1
ATOM 2008 N N . THR A 1 255 ? 5.698 -0.532 0.987 1.00 89.44 255 THR A N 1
ATOM 2009 C CA . THR A 1 255 ? 5.757 0.845 0.493 1.00 89.44 255 THR A CA 1
ATOM 2010 C C . THR A 1 255 ? 5.434 0.889 -0.990 1.00 89.44 255 THR A C 1
ATOM 2012 O O . THR A 1 255 ? 6.084 0.249 -1.819 1.00 89.44 255 THR A O 1
ATOM 2015 N N . ARG A 1 256 ? 4.405 1.659 -1.346 1.00 93.19 256 ARG A N 1
ATOM 2016 C CA . ARG A 1 256 ? 3.975 1.816 -2.737 1.00 93.19 256 ARG A CA 1
ATOM 2017 C C . ARG A 1 256 ? 4.989 2.630 -3.532 1.00 93.19 256 ARG A C 1
ATOM 2019 O O . ARG A 1 256 ? 5.344 3.732 -3.121 1.00 93.19 256 ARG A O 1
ATOM 2026 N N . TYR A 1 257 ? 5.345 2.127 -4.710 1.00 96.75 257 TYR A N 1
ATOM 2027 C CA . TYR A 1 257 ? 6.172 2.840 -5.674 1.00 96.75 257 TYR A CA 1
ATOM 2028 C C . TYR A 1 257 ? 5.622 2.693 -7.091 1.00 96.75 257 TYR A C 1
ATOM 2030 O O . TYR A 1 257 ? 5.333 1.582 -7.542 1.00 96.75 257 TYR A O 1
ATOM 2038 N N . ILE A 1 258 ? 5.582 3.799 -7.832 1.00 97.25 258 ILE A N 1
ATOM 2039 C CA . ILE A 1 258 ? 5.542 3.744 -9.297 1.00 97.25 258 ILE A CA 1
ATOM 2040 C C . ILE A 1 258 ? 6.967 3.519 -9.790 1.00 97.25 258 ILE A C 1
ATOM 2042 O O . ILE A 1 258 ? 7.864 4.277 -9.434 1.00 97.25 258 ILE A O 1
ATOM 2046 N N . MET A 1 259 ? 7.182 2.504 -10.621 1.00 98.38 259 MET A N 1
ATOM 2047 C CA . MET A 1 259 ? 8.464 2.271 -11.277 1.00 98.38 259 MET A CA 1
ATOM 2048 C C . MET A 1 259 ? 8.429 2.821 -12.702 1.00 98.38 259 MET A C 1
ATOM 2050 O O . MET A 1 259 ? 7.641 2.363 -13.530 1.00 98.38 259 MET A O 1
ATOM 2054 N N . TYR A 1 260 ? 9.313 3.769 -13.002 1.00 98.25 260 TYR A N 1
ATOM 2055 C CA . TYR A 1 260 ? 9.529 4.301 -14.341 1.00 98.25 260 TYR A CA 1
ATOM 2056 C C . TYR A 1 260 ? 10.841 3.779 -14.924 1.00 98.25 260 TYR A C 1
ATOM 2058 O O . TYR A 1 260 ? 11.932 4.129 -14.478 1.00 98.25 260 TYR A O 1
ATOM 2066 N N . ILE A 1 261 ? 10.727 2.938 -15.945 1.00 98.19 261 ILE A N 1
ATOM 2067 C CA . ILE A 1 261 ? 11.848 2.383 -16.697 1.00 98.19 261 ILE A CA 1
ATOM 2068 C C . ILE A 1 261 ? 12.041 3.270 -17.925 1.00 98.19 261 ILE A C 1
ATOM 2070 O O . ILE A 1 261 ? 11.351 3.093 -18.932 1.00 98.19 261 ILE A O 1
ATOM 2074 N N . ARG A 1 262 ? 12.963 4.234 -17.845 1.00 96.69 262 ARG A N 1
ATOM 2075 C CA . ARG A 1 262 ? 13.300 5.109 -18.977 1.00 96.69 262 ARG A CA 1
ATOM 2076 C C . ARG A 1 262 ? 14.171 4.378 -19.995 1.00 96.69 262 ARG A C 1
ATOM 2078 O O . ARG A 1 262 ? 13.954 4.520 -21.193 1.00 96.69 262 ARG A O 1
ATOM 2085 N N . GLY A 1 263 ? 15.094 3.547 -19.519 1.00 96.19 263 GLY A N 1
ATOM 2086 C CA . GLY A 1 263 ? 16.012 2.776 -20.350 1.00 96.19 263 GLY A CA 1
ATOM 2087 C C . GLY A 1 263 ? 17.002 1.961 -19.520 1.00 96.19 263 GLY A C 1
ATOM 2088 O O . GLY A 1 263 ? 16.863 1.828 -18.302 1.00 96.19 263 GLY A O 1
ATOM 2089 N N . LYS A 1 264 ? 18.023 1.402 -20.179 1.00 95.25 264 LYS A N 1
ATOM 2090 C CA . LYS A 1 264 ? 19.081 0.637 -19.502 1.00 95.25 264 LYS A CA 1
ATOM 2091 C C . LYS A 1 264 ? 19.866 1.547 -18.553 1.00 95.25 264 LYS A C 1
ATOM 2093 O O . LYS A 1 264 ? 20.428 2.540 -18.999 1.00 95.25 264 LYS A O 1
ATOM 2098 N N . GLY A 1 265 ? 19.950 1.173 -17.276 1.00 95.69 265 GLY A N 1
ATOM 2099 C CA . GLY A 1 265 ? 20.618 1.983 -16.251 1.00 95.69 265 GLY A CA 1
ATOM 2100 C C . GLY A 1 265 ? 19.795 3.177 -15.759 1.00 95.69 265 GLY A C 1
ATOM 2101 O O . GLY A 1 265 ? 20.275 3.942 -14.932 1.00 95.69 265 GLY A O 1
ATOM 2102 N N . GLU A 1 266 ? 18.561 3.335 -16.241 1.00 97.06 266 GLU A N 1
ATOM 2103 C CA . GLU A 1 266 ? 17.683 4.460 -15.920 1.00 97.06 266 GLU A CA 1
ATOM 2104 C C . GLU A 1 266 ? 16.318 3.940 -15.464 1.00 97.06 266 GLU A C 1
ATOM 2106 O O . GLU A 1 266 ? 15.303 4.055 -16.159 1.00 97.06 266 GLU A O 1
ATOM 2111 N N . VAL A 1 267 ? 16.319 3.310 -14.289 1.00 98.25 267 VAL A N 1
ATOM 2112 C CA . VAL A 1 267 ? 15.115 2.832 -13.607 1.00 98.25 267 VAL A CA 1
ATOM 2113 C C . VAL A 1 267 ? 14.891 3.703 -12.382 1.00 98.25 267 VAL A C 1
ATOM 2115 O O . VAL A 1 267 ? 15.769 3.815 -11.528 1.00 98.25 267 VAL A O 1
ATOM 2118 N N . PHE A 1 268 ? 13.713 4.307 -12.296 1.00 98.31 268 PHE A N 1
ATOM 2119 C CA . PHE A 1 268 ? 13.329 5.209 -11.220 1.00 98.31 268 PHE A CA 1
ATOM 2120 C C . PHE A 1 268 ? 12.125 4.665 -10.454 1.00 98.31 268 PHE A C 1
ATOM 2122 O O . PHE A 1 268 ? 11.269 3.998 -11.029 1.00 98.31 268 PHE A O 1
ATOM 2129 N N . LEU A 1 269 ? 12.046 4.972 -9.165 1.00 98.00 269 LEU A N 1
ATOM 2130 C CA . LEU A 1 269 ? 10.931 4.649 -8.281 1.00 98.00 269 LEU A CA 1
ATOM 2131 C C . LEU A 1 269 ? 10.393 5.947 -7.687 1.00 98.00 269 LEU A C 1
ATOM 2133 O O . LEU A 1 269 ? 11.178 6.770 -7.223 1.00 98.00 269 LEU A O 1
ATOM 2137 N N . LEU A 1 270 ? 9.076 6.127 -7.708 1.00 96.50 270 LEU A N 1
ATOM 2138 C CA . LEU A 1 270 ? 8.393 7.292 -7.156 1.00 96.50 270 LEU A CA 1
ATOM 2139 C C . LEU A 1 270 ? 7.499 6.850 -6.002 1.00 96.50 270 LEU A C 1
ATOM 2141 O O . LEU A 1 270 ? 6.617 6.017 -6.220 1.00 96.50 270 LEU A O 1
ATOM 2145 N N . ASP A 1 271 ? 7.738 7.374 -4.799 1.00 93.50 271 ASP A N 1
ATOM 2146 C CA . ASP A 1 271 ? 6.890 7.111 -3.629 1.00 93.50 271 ASP A CA 1
ATOM 2147 C C . ASP A 1 271 ? 5.659 8.028 -3.583 1.00 93.50 271 ASP A C 1
ATOM 2149 O O . ASP A 1 271 ? 5.444 8.875 -4.453 1.00 93.50 271 ASP A O 1
ATOM 2153 N N . ARG A 1 272 ? 4.837 7.864 -2.542 1.00 88.19 272 ARG A N 1
ATOM 2154 C CA . ARG A 1 272 ? 3.621 8.663 -2.335 1.00 88.19 272 ARG A CA 1
ATOM 2155 C C . ARG A 1 272 ? 3.881 10.147 -2.084 1.00 88.19 272 ARG A C 1
ATOM 2157 O O . ARG A 1 272 ? 3.036 10.954 -2.458 1.00 88.19 272 ARG A O 1
ATOM 2164 N N . ASP A 1 273 ? 5.042 10.492 -1.534 1.00 86.44 273 ASP A N 1
ATOM 2165 C CA . ASP A 1 273 ? 5.484 11.879 -1.348 1.00 86.44 273 ASP A CA 1
ATOM 2166 C C . ASP A 1 273 ? 6.055 12.467 -2.654 1.00 86.44 273 ASP A C 1
ATOM 2168 O O . ASP A 1 273 ? 6.593 13.575 -2.673 1.00 86.44 273 ASP A O 1
ATOM 2172 N N . ASN A 1 274 ? 5.952 11.722 -3.762 1.00 90.19 274 ASN A N 1
ATOM 2173 C CA . ASN A 1 274 ? 6.526 12.033 -5.064 1.00 90.19 274 ASN A CA 1
ATOM 2174 C C . ASN A 1 274 ? 8.063 12.139 -5.040 1.00 90.19 274 ASN A C 1
ATOM 2176 O O . ASN A 1 274 ? 8.661 12.730 -5.940 1.00 90.19 274 ASN A O 1
ATOM 2180 N N . SER A 1 275 ? 8.731 11.571 -4.034 1.00 93.50 275 SER A N 1
ATOM 2181 C CA . SER A 1 275 ? 10.191 11.473 -3.987 1.00 93.50 275 SER A CA 1
ATOM 2182 C C . SER A 1 275 ? 10.670 10.469 -5.029 1.00 93.50 275 SER A C 1
ATOM 2184 O O . SER A 1 275 ? 10.045 9.430 -5.232 1.00 93.50 275 SER A O 1
ATOM 2186 N N . VAL A 1 276 ? 11.791 10.769 -5.690 1.00 96.31 276 VAL A N 1
ATOM 2187 C CA . VAL A 1 276 ? 12.328 9.939 -6.777 1.00 96.31 276 VAL A CA 1
ATOM 2188 C C . VAL A 1 276 ? 13.600 9.243 -6.320 1.00 96.31 276 VAL A C 1
ATOM 2190 O O . VAL A 1 276 ? 14.514 9.882 -5.801 1.00 96.31 276 VAL A O 1
ATOM 2193 N N . PHE A 1 277 ? 13.687 7.947 -6.590 1.00 97.00 277 PHE A N 1
ATOM 2194 C CA . PHE A 1 277 ? 14.843 7.112 -6.289 1.00 97.00 277 PHE A CA 1
ATOM 2195 C C . PHE A 1 277 ? 15.345 6.439 -7.565 1.00 97.00 277 PHE A C 1
ATOM 2197 O O . PHE A 1 277 ? 14.546 5.946 -8.354 1.00 97.00 277 PHE A O 1
ATOM 2204 N N . SER A 1 278 ? 16.656 6.424 -7.781 1.00 97.25 278 SER A N 1
ATOM 2205 C CA . SER A 1 278 ? 17.309 5.780 -8.921 1.00 97.25 278 SER A CA 1
ATOM 2206 C C . SER A 1 278 ? 17.794 4.390 -8.532 1.00 97.25 278 SER A C 1
ATOM 2208 O O . SER A 1 278 ? 18.422 4.228 -7.489 1.00 97.25 278 SER A O 1
ATOM 2210 N N . CYS A 1 279 ? 17.527 3.397 -9.377 1.00 96.81 279 CYS A N 1
ATOM 2211 C CA . CYS A 1 279 ? 17.957 2.012 -9.212 1.00 96.81 279 CYS A CA 1
ATOM 2212 C C . CYS A 1 279 ? 18.571 1.485 -10.526 1.00 96.81 279 CYS A C 1
ATOM 2214 O O . CYS A 1 279 ? 17.970 0.664 -11.222 1.00 96.81 279 CYS A O 1
ATOM 2216 N N . PRO A 1 280 ? 19.774 1.946 -10.907 1.00 95.69 280 PRO A N 1
ATOM 2217 C CA . PRO A 1 280 ? 20.359 1.671 -12.223 1.00 95.69 280 PRO A CA 1
ATOM 2218 C C . PRO A 1 280 ? 20.731 0.195 -12.444 1.00 95.69 280 PRO A C 1
ATOM 2220 O O . PRO A 1 280 ? 20.975 -0.218 -13.576 1.00 95.69 280 PRO A O 1
ATOM 2223 N N . VAL A 1 281 ? 20.800 -0.599 -11.372 1.00 94.50 281 VAL A N 1
ATOM 2224 C CA . VAL A 1 281 ? 21.239 -2.003 -11.405 1.00 94.50 281 VAL A CA 1
ATOM 2225 C C . VAL A 1 281 ? 20.134 -2.942 -11.909 1.00 94.50 281 VAL A C 1
ATOM 2227 O O . VAL A 1 281 ? 20.427 -4.010 -12.450 1.00 94.50 281 VAL A O 1
ATOM 2230 N N . LEU A 1 282 ? 18.861 -2.552 -11.783 1.00 95.69 282 LEU A N 1
ATOM 2231 C CA . LEU A 1 282 ? 17.748 -3.369 -12.263 1.00 95.69 282 LEU A CA 1
ATOM 2232 C C . LEU A 1 282 ? 17.731 -3.467 -13.785 1.00 95.69 282 LEU A C 1
ATOM 2234 O O . LEU A 1 282 ? 17.790 -2.464 -14.493 1.00 95.69 282 LEU A O 1
ATOM 2238 N N . THR A 1 283 ? 17.572 -4.693 -14.285 1.00 95.94 283 THR A N 1
ATOM 2239 C CA . THR A 1 283 ? 17.609 -4.971 -15.724 1.00 95.94 283 THR A CA 1
ATOM 2240 C C . THR A 1 283 ? 16.286 -5.538 -16.230 1.00 95.94 283 THR A C 1
ATOM 2242 O O . THR A 1 283 ? 15.843 -6.605 -15.817 1.00 95.94 283 THR A O 1
ATOM 2245 N N . PHE A 1 284 ? 15.669 -4.888 -17.207 1.00 97.44 284 PHE A N 1
ATOM 2246 C CA . PHE A 1 284 ? 14.422 -5.311 -17.839 1.00 97.44 284 PHE A CA 1
ATOM 2247 C C . PHE A 1 284 ? 14.655 -5.620 -19.321 1.00 97.44 284 PHE A C 1
ATOM 2249 O O . PHE A 1 284 ? 14.581 -4.711 -20.144 1.00 97.44 284 PHE A O 1
ATOM 2256 N N . PRO A 1 285 ? 14.966 -6.876 -19.694 1.00 96.50 285 PRO A N 1
ATOM 2257 C CA . PRO A 1 285 ? 15.144 -7.256 -21.091 1.00 96.50 285 PRO A CA 1
ATOM 2258 C C . PRO A 1 285 ? 13.872 -7.003 -21.902 1.00 96.50 285 PRO A C 1
ATOM 2260 O O . PRO A 1 285 ? 12.782 -7.370 -21.468 1.00 96.50 285 PRO A O 1
ATOM 2263 N N . SER A 1 286 ? 14.014 -6.406 -23.083 1.00 93.31 286 SER A N 1
ATOM 2264 C CA . SER A 1 286 ? 12.886 -6.233 -24.002 1.00 93.31 286 SER A CA 1
ATOM 2265 C C . SER A 1 286 ? 12.582 -7.548 -24.722 1.00 93.31 286 SER A C 1
ATOM 2267 O O . SER A 1 286 ? 13.488 -8.254 -25.167 1.00 93.31 286 SER A O 1
ATOM 2269 N N . ARG A 1 287 ? 11.292 -7.887 -24.832 1.00 88.38 287 ARG A N 1
ATOM 2270 C CA . ARG A 1 287 ? 10.820 -9.022 -25.638 1.00 88.38 287 ARG A CA 1
ATOM 2271 C C . ARG A 1 287 ? 10.788 -8.679 -27.128 1.00 88.38 287 ARG A C 1
ATOM 2273 O O . ARG A 1 287 ? 11.111 -9.526 -27.957 1.00 88.38 287 ARG A O 1
ATOM 2280 N N . ALA A 1 288 ? 10.358 -7.461 -27.457 1.00 80.94 288 ALA A N 1
ATOM 2281 C CA . ALA A 1 288 ? 10.127 -7.018 -28.832 1.00 80.94 288 ALA A CA 1
ATOM 2282 C C . ALA A 1 288 ? 11.423 -6.628 -29.557 1.00 80.94 288 ALA A C 1
ATOM 2284 O O . ALA A 1 288 ? 11.552 -6.844 -30.760 1.00 80.94 288 ALA A O 1
ATOM 2285 N N . GLU A 1 289 ? 12.391 -6.079 -28.825 1.00 78.81 289 GLU A N 1
ATOM 2286 C CA . GLU A 1 289 ? 13.645 -5.568 -29.374 1.00 78.81 289 GLU A CA 1
ATOM 2287 C C . GLU A 1 289 ? 14.839 -6.188 -28.650 1.00 78.81 289 GLU A C 1
ATOM 2289 O O . GLU A 1 289 ? 14.770 -6.526 -27.469 1.00 78.81 289 GLU A O 1
ATOM 2294 N N . ARG A 1 290 ? 15.980 -6.318 -29.338 1.00 77.94 290 ARG A N 1
ATOM 2295 C CA . ARG A 1 290 ? 17.223 -6.704 -28.662 1.00 77.94 290 ARG A CA 1
ATOM 2296 C C . ARG A 1 290 ? 17.660 -5.562 -27.752 1.00 77.94 290 ARG A C 1
ATOM 2298 O O . ARG A 1 290 ? 18.082 -4.522 -28.242 1.00 77.94 290 ARG A O 1
ATOM 2305 N N . GLY A 1 291 ? 17.619 -5.775 -26.441 1.00 88.38 291 GLY A N 1
ATOM 2306 C CA . GLY A 1 291 ? 18.115 -4.798 -25.478 1.00 88.38 291 GLY A CA 1
ATOM 2307 C C . GLY A 1 291 ? 17.277 -4.745 -24.211 1.00 88.38 291 GLY A C 1
ATOM 2308 O O . GLY A 1 291 ? 16.920 -5.777 -23.645 1.00 88.38 291 GLY A O 1
ATOM 2309 N N . HIS A 1 292 ? 17.001 -3.528 -23.756 1.00 95.00 292 HIS A N 1
ATOM 2310 C CA . HIS A 1 292 ? 16.325 -3.231 -22.499 1.00 95.00 292 HIS A CA 1
ATOM 2311 C C . HIS A 1 292 ? 15.030 -2.467 -22.777 1.00 95.00 292 HIS A C 1
ATOM 2313 O O . HIS A 1 292 ? 14.985 -1.674 -23.714 1.00 95.00 292 HIS A O 1
ATOM 2319 N N . LEU A 1 293 ? 13.995 -2.681 -21.967 1.00 95.88 293 LEU A N 1
ATOM 2320 C CA . LEU A 1 293 ? 12.771 -1.892 -22.036 1.00 95.88 293 LEU A CA 1
ATOM 2321 C C . LEU A 1 293 ? 13.070 -0.407 -21.807 1.00 95.88 293 LEU A C 1
ATOM 2323 O O . LEU A 1 293 ? 13.918 -0.040 -20.994 1.00 95.88 293 LEU A O 1
ATOM 2327 N N . ALA A 1 294 ? 12.343 0.438 -22.519 1.00 95.44 294 ALA A N 1
ATOM 2328 C CA . ALA A 1 294 ? 12.370 1.886 -22.375 1.00 95.44 294 ALA A CA 1
ATOM 2329 C C . ALA A 1 294 ? 10.941 2.401 -22.179 1.00 95.44 294 ALA A C 1
ATOM 2331 O O . ALA A 1 294 ? 9.990 1.643 -22.387 1.00 95.44 294 ALA A O 1
ATOM 2332 N N . ASP A 1 295 ? 10.797 3.658 -21.758 1.00 95.81 295 ASP A N 1
ATOM 2333 C CA . ASP A 1 295 ? 9.522 4.373 -21.596 1.00 95.81 295 ASP A CA 1
ATOM 2334 C C . ASP A 1 295 ? 8.363 3.504 -21.048 1.00 95.81 295 ASP A C 1
ATOM 2336 O O . ASP A 1 295 ? 7.261 3.476 -21.602 1.00 95.81 295 ASP A O 1
ATOM 2340 N N . THR A 1 296 ? 8.606 2.747 -19.977 1.00 97.62 296 THR A N 1
ATOM 2341 C CA . THR A 1 296 ? 7.629 1.816 -19.382 1.00 97.62 296 THR A CA 1
ATOM 2342 C C . THR A 1 296 ? 7.315 2.240 -17.951 1.00 97.62 296 THR A C 1
ATOM 2344 O O . THR A 1 296 ? 8.231 2.540 -17.189 1.00 97.62 296 THR A O 1
ATOM 2347 N N . VAL A 1 297 ? 6.032 2.273 -17.577 1.00 97.75 297 VAL A N 1
ATOM 2348 C CA . VAL A 1 297 ? 5.584 2.683 -16.235 1.00 97.75 297 VAL A CA 1
ATOM 2349 C C . VAL A 1 297 ? 4.761 1.570 -15.597 1.00 97.75 297 VAL A C 1
ATOM 2351 O O . VAL A 1 297 ? 3.751 1.135 -16.157 1.00 97.75 297 VAL A O 1
ATOM 2354 N N . LEU A 1 298 ? 5.195 1.140 -14.415 1.00 97.88 298 LEU A N 1
ATOM 2355 C CA . LEU A 1 298 ? 4.572 0.102 -13.599 1.00 97.88 298 LEU A CA 1
ATOM 2356 C C . LEU A 1 298 ? 4.088 0.697 -12.272 1.00 97.88 298 LEU A C 1
ATOM 2358 O O . LEU A 1 298 ? 4.738 1.583 -11.720 1.00 97.88 298 LEU A O 1
ATOM 2362 N N . ASP A 1 299 ? 2.976 0.192 -11.749 1.00 96.38 299 ASP A N 1
ATOM 2363 C CA . ASP A 1 299 ? 2.515 0.473 -10.384 1.00 96.38 299 ASP A CA 1
ATOM 2364 C C . ASP A 1 299 ? 2.680 -0.786 -9.539 1.00 96.38 299 ASP A C 1
ATOM 2366 O O . ASP A 1 299 ? 2.456 -1.903 -10.016 1.00 96.38 299 ASP A O 1
ATOM 2370 N N . GLY A 1 300 ? 3.083 -0.620 -8.288 1.00 95.88 300 GLY A N 1
ATOM 2371 C CA . GLY A 1 300 ? 3.415 -1.740 -7.431 1.00 95.88 300 GLY A CA 1
ATOM 2372 C C . GLY A 1 300 ? 3.815 -1.333 -6.027 1.00 95.88 300 GLY A C 1
ATOM 2373 O O . GLY A 1 300 ? 3.760 -0.168 -5.631 1.00 95.88 300 GLY A O 1
ATOM 2374 N N . GLU A 1 301 ? 4.231 -2.330 -5.265 1.00 94.81 301 GLU A N 1
ATOM 2375 C CA . GLU A 1 301 ? 4.539 -2.183 -3.849 1.00 94.81 301 GLU A CA 1
ATOM 2376 C C . GLU A 1 301 ? 5.785 -2.979 -3.490 1.00 94.81 301 GLU A C 1
ATOM 2378 O O . GLU A 1 301 ? 5.943 -4.132 -3.899 1.00 94.81 301 GLU A O 1
ATOM 2383 N N . LEU A 1 302 ? 6.689 -2.344 -2.752 1.00 95.38 302 LEU A N 1
ATOM 2384 C CA . LEU A 1 302 ? 7.894 -2.959 -2.231 1.00 95.38 302 LEU A CA 1
ATOM 2385 C C . LEU A 1 302 ? 7.602 -3.537 -0.846 1.00 95.38 302 LEU A C 1
ATOM 2387 O O . LEU A 1 302 ? 7.233 -2.803 0.065 1.00 95.38 302 LEU A O 1
ATOM 2391 N N . VAL A 1 303 ? 7.789 -4.844 -0.703 1.00 93.00 303 VAL A N 1
ATOM 2392 C CA . VAL A 1 303 ? 7.592 -5.591 0.543 1.00 93.00 303 VAL A CA 1
ATOM 2393 C C . VAL A 1 303 ? 8.895 -6.237 0.984 1.00 93.00 303 VAL A C 1
ATOM 2395 O O . VAL A 1 303 ? 9.760 -6.538 0.159 1.00 93.00 303 VAL A O 1
ATOM 2398 N N . GLU A 1 304 ? 9.005 -6.532 2.270 1.00 90.06 304 GLU A N 1
ATOM 2399 C CA . GLU A 1 304 ? 10.123 -7.273 2.842 1.00 90.06 304 GLU A CA 1
ATOM 2400 C C . GLU A 1 304 ? 9.718 -8.722 3.142 1.00 90.06 304 GLU A C 1
ATOM 2402 O O . GLU A 1 304 ? 8.976 -9.003 4.084 1.00 90.06 304 GLU A O 1
ATOM 2407 N N . ASP A 1 305 ? 10.193 -9.675 2.330 1.00 89.81 305 ASP A N 1
ATOM 2408 C CA . ASP A 1 305 ? 9.956 -11.096 2.591 1.00 89.81 305 ASP A CA 1
ATOM 2409 C C . ASP A 1 305 ? 10.894 -11.611 3.686 1.00 89.81 305 ASP A C 1
ATOM 2411 O O . ASP A 1 305 ? 12.114 -11.626 3.517 1.00 89.81 305 ASP A O 1
ATOM 2415 N N . LYS A 1 306 ? 10.322 -12.137 4.767 1.00 89.31 306 LYS A N 1
ATOM 2416 C CA . LYS A 1 306 ? 11.011 -12.869 5.832 1.00 89.31 306 LYS A CA 1
ATOM 2417 C C . LYS A 1 306 ? 11.274 -14.304 5.358 1.00 89.31 306 LYS A C 1
ATOM 2419 O O . LYS A 1 306 ? 10.387 -15.159 5.374 1.00 89.31 306 LYS A O 1
ATOM 2424 N N . LEU A 1 307 ? 12.493 -14.567 4.893 1.00 87.25 307 LEU A N 1
ATOM 2425 C CA . LEU A 1 307 ? 12.967 -15.887 4.472 1.00 87.25 307 LEU A CA 1
ATOM 2426 C C . LEU A 1 307 ? 13.760 -16.563 5.609 1.00 87.25 307 LEU A C 1
ATOM 2428 O O . LEU A 1 307 ? 14.261 -15.881 6.503 1.00 87.25 307 LEU A O 1
ATOM 2432 N N . PRO A 1 308 ? 13.951 -17.898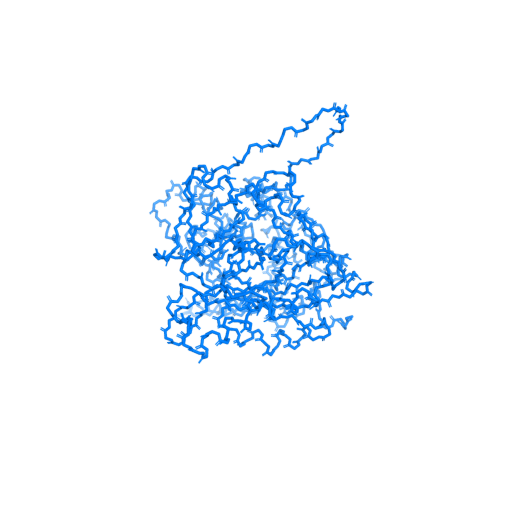 5.580 1.00 84.81 308 PRO A N 1
ATOM 2433 C CA . PRO A 1 308 ? 14.734 -18.599 6.606 1.00 84.81 308 PRO A CA 1
ATOM 2434 C C . PRO A 1 308 ? 16.174 -18.088 6.767 1.00 84.81 308 PRO A C 1
ATOM 2436 O O . PRO A 1 308 ? 16.775 -18.254 7.821 1.00 84.81 308 PRO A O 1
ATOM 2439 N N . ASN A 1 309 ? 16.733 -17.493 5.712 1.00 84.50 309 ASN A N 1
ATOM 2440 C CA . ASN A 1 309 ? 18.105 -17.000 5.636 1.00 84.50 309 ASN A CA 1
ATOM 2441 C C . ASN A 1 309 ? 18.219 -15.466 5.707 1.00 84.50 309 ASN A C 1
ATOM 2443 O O . ASN A 1 309 ? 19.287 -14.937 5.410 1.00 84.50 309 ASN A O 1
ATOM 2447 N N . GLY A 1 310 ? 17.146 -14.761 6.077 1.00 85.25 310 GLY A N 1
ATOM 2448 C CA . GLY A 1 310 ? 17.140 -13.307 6.230 1.00 85.25 310 GLY A CA 1
ATOM 2449 C C . GLY A 1 310 ? 15.947 -12.636 5.560 1.00 85.25 310 GLY A C 1
ATOM 2450 O O . GLY A 1 310 ? 15.007 -13.287 5.110 1.00 85.25 310 GLY A O 1
ATOM 2451 N N . VAL A 1 311 ? 15.989 -11.311 5.496 1.00 88.19 311 VAL A N 1
ATOM 2452 C CA . VAL A 1 311 ? 14.966 -10.507 4.827 1.00 88.19 311 VAL A CA 1
ATOM 2453 C C . VAL A 1 311 ? 15.382 -10.263 3.382 1.00 88.19 311 VAL A C 1
ATOM 2455 O O . VAL A 1 311 ? 16.540 -9.947 3.110 1.00 88.19 311 VAL A O 1
ATOM 2458 N N . ARG A 1 312 ? 14.450 -10.425 2.441 1.00 91.94 312 ARG A N 1
ATOM 2459 C CA . ARG A 1 312 ? 14.673 -10.113 1.029 1.00 91.94 312 ARG A CA 1
ATOM 2460 C C . ARG A 1 312 ? 13.596 -9.168 0.504 1.00 91.94 312 ARG A C 1
ATOM 2462 O O . ARG A 1 312 ? 12.440 -9.582 0.395 1.00 91.94 312 ARG A O 1
ATOM 2469 N N . PRO A 1 313 ? 13.961 -7.958 0.063 1.00 94.12 313 PRO A N 1
ATOM 2470 C CA . PRO A 1 313 ? 12.994 -7.054 -0.531 1.00 94.12 313 PRO A CA 1
ATOM 2471 C C . PRO A 1 313 ? 12.450 -7.578 -1.871 1.00 94.12 313 PRO A C 1
ATOM 2473 O O . PRO A 1 313 ? 13.143 -8.218 -2.685 1.00 94.12 313 PRO A O 1
ATOM 2476 N N . ARG A 1 314 ? 11.168 -7.310 -2.115 1.00 95.56 314 ARG A N 1
ATOM 2477 C CA . ARG A 1 314 ? 10.442 -7.718 -3.316 1.00 95.56 314 ARG A CA 1
ATOM 2478 C C . ARG A 1 314 ? 9.515 -6.608 -3.784 1.00 95.56 314 ARG A C 1
ATOM 2480 O O . ARG A 1 314 ? 8.623 -6.196 -3.061 1.00 95.56 314 ARG A O 1
ATOM 2487 N N . TYR A 1 315 ? 9.658 -6.208 -5.040 1.00 97.94 315 TYR A N 1
ATOM 2488 C CA . TYR A 1 315 ? 8.701 -5.344 -5.715 1.00 97.94 315 TYR A CA 1
ATOM 2489 C C . TYR A 1 315 ? 7.611 -6.189 -6.381 1.00 97.94 315 TYR A C 1
ATOM 2491 O O . TYR A 1 315 ? 7.875 -6.970 -7.306 1.00 97.94 315 TYR A O 1
ATOM 2499 N N . LEU A 1 316 ? 6.388 -6.062 -5.873 1.00 97.75 316 LEU A N 1
ATOM 2500 C CA . LEU A 1 316 ? 5.180 -6.686 -6.393 1.00 97.75 316 LEU A CA 1
ATOM 2501 C C . LEU A 1 316 ? 4.522 -5.740 -7.399 1.00 97.75 316 LEU A C 1
ATOM 2503 O O . LEU A 1 316 ? 3.980 -4.708 -7.022 1.00 97.75 316 LEU A O 1
ATOM 2507 N N . VAL A 1 317 ? 4.546 -6.109 -8.677 1.00 97.81 317 VAL A N 1
ATOM 2508 C CA . VAL A 1 317 ? 3.943 -5.324 -9.759 1.00 97.81 317 VAL A CA 1
ATOM 2509 C C . VAL A 1 317 ? 2.434 -5.562 -9.780 1.00 97.81 317 VAL A C 1
ATOM 2511 O O . VAL A 1 317 ? 1.987 -6.694 -9.986 1.00 97.81 317 VAL A O 1
ATOM 2514 N N . TYR A 1 318 ? 1.663 -4.502 -9.546 1.00 92.50 318 TYR A N 1
ATOM 2515 C CA . TYR A 1 318 ? 0.198 -4.496 -9.480 1.00 92.50 318 TYR A CA 1
ATOM 2516 C C . TYR A 1 318 ? -0.422 -4.219 -10.833 1.00 92.50 318 TYR A C 1
ATOM 2518 O O . TYR A 1 318 ? -1.394 -4.868 -11.211 1.00 92.50 318 TYR A O 1
ATOM 2526 N N . ASP A 1 319 ? 0.136 -3.254 -11.550 1.00 94.88 319 ASP A N 1
ATOM 2527 C CA . ASP A 1 319 ? -0.450 -2.751 -12.778 1.00 94.88 319 ASP A CA 1
ATOM 2528 C C . ASP A 1 319 ? 0.620 -2.199 -13.725 1.00 94.88 319 ASP A C 1
ATOM 2530 O O . ASP A 1 319 ? 1.781 -2.012 -13.350 1.00 94.88 319 ASP A O 1
ATOM 2534 N N . ILE A 1 320 ? 0.221 -1.967 -14.972 1.00 95.56 320 ILE A N 1
ATOM 2535 C CA . ILE A 1 320 ? 1.061 -1.380 -16.015 1.00 95.56 320 ILE A CA 1
ATOM 2536 C C . ILE A 1 320 ? 0.277 -0.293 -16.743 1.00 95.56 320 ILE A C 1
ATOM 2538 O O . ILE A 1 320 ? -0.819 -0.530 -17.252 1.00 95.56 320 ILE A O 1
ATOM 2542 N N . MET A 1 321 ? 0.857 0.904 -16.804 1.00 94.12 321 MET A N 1
ATOM 2543 C CA . MET A 1 321 ? 0.203 2.081 -17.380 1.00 94.12 321 MET A CA 1
ATOM 2544 C C . MET A 1 321 ? 0.782 2.451 -18.745 1.00 94.12 321 MET A C 1
ATOM 2546 O O . MET A 1 321 ? 0.077 2.979 -19.598 1.00 94.12 321 MET A O 1
ATOM 2550 N N . GLN A 1 322 ? 2.054 2.140 -18.985 1.00 95.38 322 GLN A N 1
ATOM 2551 C CA . GLN A 1 322 ? 2.693 2.365 -20.278 1.00 95.38 322 GLN A CA 1
ATOM 2552 C C . GLN A 1 322 ? 3.721 1.275 -20.548 1.00 95.38 322 GLN A C 1
ATOM 2554 O O . GLN A 1 322 ? 4.468 0.909 -19.642 1.00 95.38 322 GLN A O 1
ATOM 2559 N N . LEU A 1 323 ? 3.792 0.801 -21.793 1.00 96.06 323 LEU A N 1
ATOM 2560 C CA . LEU A 1 323 ? 4.813 -0.140 -22.256 1.00 96.06 323 LEU A CA 1
ATOM 2561 C C . LEU A 1 323 ? 5.518 0.421 -23.490 1.00 96.06 323 LEU A C 1
ATOM 2563 O O . LEU A 1 323 ? 4.886 0.582 -24.536 1.00 96.06 323 LEU A O 1
ATOM 2567 N N . SER A 1 324 ? 6.825 0.669 -23.394 1.00 94.81 324 SER A N 1
ATOM 2568 C CA . SER A 1 324 ? 7.646 1.132 -24.527 1.00 94.81 324 SER A CA 1
ATOM 2569 C C . SER A 1 324 ? 7.048 2.348 -25.238 1.00 94.81 324 SER A C 1
ATOM 2571 O O . SER A 1 324 ? 6.877 2.352 -26.455 1.00 94.81 324 SER A O 1
ATOM 2573 N N . GLY A 1 325 ? 6.640 3.351 -24.457 1.00 93.50 325 GLY A N 1
ATOM 2574 C CA . GLY A 1 325 ? 6.030 4.583 -24.963 1.00 93.50 325 GLY A CA 1
ATOM 2575 C C . GLY A 1 325 ? 4.572 4.451 -25.414 1.00 93.50 325 GLY A C 1
ATOM 2576 O 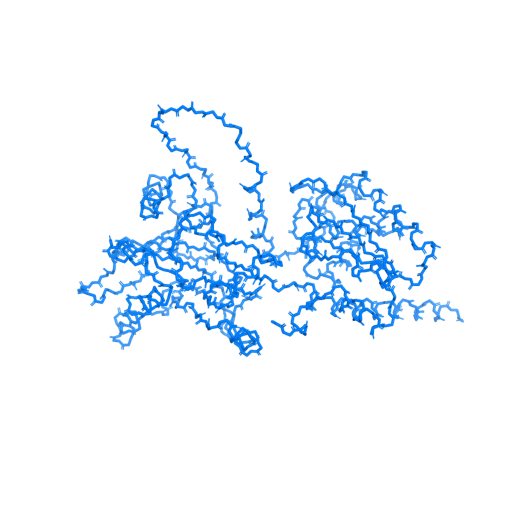O . GLY A 1 325 ? 3.978 5.453 -25.799 1.00 93.50 325 GLY A O 1
ATOM 2577 N N . ARG A 1 326 ? 3.969 3.253 -25.364 1.00 91.56 326 ARG A N 1
ATOM 2578 C CA . ARG A 1 326 ? 2.569 3.024 -25.754 1.00 91.56 326 ARG A CA 1
ATOM 2579 C C . ARG A 1 326 ? 1.638 3.089 -24.536 1.00 91.56 326 ARG A C 1
ATOM 2581 O O . ARG A 1 326 ? 1.706 2.190 -23.689 1.00 91.56 326 ARG A O 1
ATOM 2588 N N . PRO A 1 327 ? 0.756 4.102 -24.437 1.00 89.44 327 PRO A N 1
ATOM 2589 C CA . PRO A 1 327 ? -0.153 4.270 -23.301 1.00 89.44 327 PRO A CA 1
ATOM 2590 C C . PRO A 1 327 ? -1.439 3.438 -23.426 1.00 89.44 327 PRO A C 1
ATOM 2592 O O . PRO A 1 327 ? -2.226 3.374 -22.485 1.00 89.44 327 PRO A O 1
ATOM 2595 N N . ASP A 1 328 ? -1.681 2.791 -24.573 1.00 88.81 328 ASP A N 1
ATOM 2596 C CA . ASP A 1 328 ? -2.924 2.052 -24.840 1.00 88.81 328 ASP A CA 1
ATOM 2597 C C . ASP A 1 328 ? -3.180 0.934 -23.825 1.00 88.81 328 ASP A C 1
ATOM 2599 O O . ASP A 1 328 ? -4.332 0.619 -23.527 1.00 88.81 328 ASP A O 1
ATOM 2603 N N . ILE A 1 329 ? -2.110 0.379 -23.242 1.00 91.25 329 ILE A N 1
ATOM 2604 C CA . ILE A 1 329 ? -2.208 -0.690 -22.250 1.00 91.25 329 ILE A CA 1
ATOM 2605 C C . ILE A 1 329 ? -2.999 -0.261 -21.008 1.00 91.25 329 ILE A C 1
ATOM 2607 O O . ILE A 1 329 ? -3.773 -1.066 -20.496 1.00 91.25 329 ILE A O 1
ATOM 2611 N N . ALA A 1 330 ? -2.913 1.007 -20.582 1.00 87.00 330 ALA A N 1
ATOM 2612 C CA . ALA A 1 330 ? -3.694 1.538 -19.458 1.00 87.00 330 ALA A CA 1
ATOM 2613 C C . ALA A 1 330 ? -5.212 1.478 -19.702 1.00 87.00 330 ALA A C 1
ATOM 2615 O O . ALA A 1 330 ? -5.990 1.418 -18.749 1.00 87.00 330 ALA A O 1
ATOM 2616 N N . ARG A 1 331 ? -5.637 1.494 -20.974 1.00 85.31 331 ARG A N 1
ATOM 2617 C CA . ARG A 1 331 ? -7.048 1.445 -21.390 1.00 85.31 331 ARG A CA 1
ATOM 2618 C C . ARG A 1 331 ? -7.587 0.027 -21.535 1.00 85.31 331 ARG A C 1
ATOM 2620 O O . ARG A 1 331 ? -8.790 -0.145 -21.712 1.00 85.31 331 ARG A O 1
ATOM 2627 N N . CYS A 1 332 ? -6.722 -0.981 -21.479 1.00 87.19 332 CYS A N 1
ATOM 2628 C CA . CYS A 1 332 ? -7.139 -2.372 -21.524 1.00 87.19 332 CYS A CA 1
ATOM 2629 C C . CYS A 1 332 ? -7.739 -2.823 -20.187 1.00 87.19 332 CYS A C 1
ATOM 2631 O O . CYS A 1 332 ? -7.460 -2.266 -19.120 1.00 87.19 332 CYS A O 1
ATOM 2633 N N . ASP A 1 333 ? -8.527 -3.897 -20.238 1.00 86.06 333 ASP A N 1
ATOM 2634 C CA . ASP A 1 333 ? -9.013 -4.555 -19.031 1.00 86.06 333 ASP A CA 1
ATOM 2635 C C . ASP A 1 333 ? -7.841 -5.035 -18.151 1.00 86.06 333 ASP A C 1
ATOM 2637 O O . ASP A 1 333 ? -6.719 -5.279 -18.611 1.00 86.06 333 ASP A O 1
ATOM 2641 N N . HIS A 1 334 ? -8.101 -5.179 -16.856 1.00 88.12 334 HIS A N 1
ATOM 2642 C CA . HIS A 1 334 ? -7.082 -5.547 -15.884 1.00 88.12 334 HIS A CA 1
ATOM 2643 C C . HIS A 1 334 ? -6.459 -6.929 -16.158 1.00 88.12 334 HIS A C 1
ATOM 2645 O O . HIS A 1 334 ? -5.281 -7.130 -15.876 1.00 88.12 334 HIS A O 1
ATOM 2651 N N . ALA A 1 335 ? -7.189 -7.894 -16.730 1.00 87.88 335 ALA A N 1
ATOM 2652 C CA . ALA A 1 335 ? -6.610 -9.201 -17.052 1.00 87.88 335 ALA A CA 1
ATOM 2653 C C . ALA A 1 335 ? -5.605 -9.113 -18.213 1.00 87.88 335 ALA A C 1
ATOM 2655 O O . ALA A 1 335 ? -4.568 -9.779 -18.179 1.00 87.88 335 ALA A O 1
ATOM 2656 N N . THR A 1 336 ? -5.877 -8.265 -19.203 1.00 90.88 336 THR A N 1
ATOM 2657 C CA . THR A 1 336 ? -4.955 -7.942 -20.295 1.00 90.88 336 THR A CA 1
ATOM 2658 C C . THR A 1 336 ? -3.709 -7.233 -19.765 1.00 90.88 336 THR A C 1
ATOM 2660 O O . THR A 1 336 ? -2.595 -7.637 -20.099 1.00 90.88 336 THR A O 1
ATOM 2663 N N . ARG A 1 337 ? -3.868 -6.256 -18.862 1.00 94.44 337 ARG A N 1
ATOM 2664 C CA . ARG A 1 337 ? -2.743 -5.577 -18.188 1.00 94.44 337 ARG A CA 1
ATOM 2665 C C . ARG A 1 337 ? -1.883 -6.549 -17.372 1.00 94.44 337 ARG A C 1
ATOM 2667 O O . ARG A 1 337 ? -0.665 -6.574 -17.517 1.00 94.44 337 ARG A O 1
ATOM 2674 N N . GLN A 1 338 ? -2.508 -7.445 -16.611 1.00 95.19 338 GLN A N 1
ATOM 2675 C CA . GLN A 1 338 ? -1.827 -8.507 -15.858 1.00 95.19 338 GLN A CA 1
ATOM 2676 C C . GLN A 1 338 ? -1.047 -9.475 -16.759 1.00 95.19 338 GLN A C 1
ATOM 2678 O O . GLN A 1 338 ? 0.099 -9.819 -16.463 1.00 95.19 338 GLN A O 1
ATOM 2683 N N . ARG A 1 339 ? -1.639 -9.892 -17.886 1.00 94.75 339 ARG A N 1
ATOM 2684 C CA . ARG A 1 339 ? -0.948 -10.720 -18.885 1.00 94.75 339 ARG A CA 1
ATOM 2685 C C . ARG A 1 339 ? 0.245 -9.981 -19.485 1.00 94.75 339 ARG A C 1
ATOM 2687 O O . ARG A 1 339 ? 1.309 -10.573 -19.615 1.00 94.75 339 ARG A O 1
ATOM 2694 N N . CYS A 1 340 ? 0.088 -8.693 -19.783 1.00 96.00 340 CYS A N 1
ATOM 2695 C CA . CYS A 1 340 ? 1.169 -7.851 -20.280 1.00 96.00 340 CYS A CA 1
ATOM 2696 C C . CYS A 1 340 ? 2.345 -7.805 -19.295 1.00 96.00 340 CYS A C 1
ATOM 2698 O O . CYS A 1 340 ? 3.484 -7.993 -19.707 1.00 96.00 340 CYS A O 1
ATOM 2700 N N . ILE A 1 341 ? 2.097 -7.638 -17.992 1.00 97.62 341 ILE A N 1
ATOM 2701 C CA . ILE A 1 341 ? 3.168 -7.681 -16.983 1.00 97.62 341 ILE A CA 1
ATOM 2702 C C . ILE A 1 341 ? 3.873 -9.043 -17.001 1.00 97.62 341 ILE A C 1
ATOM 2704 O O . ILE A 1 341 ? 5.104 -9.110 -16.996 1.00 97.62 341 ILE A O 1
ATOM 2708 N N . GLN A 1 342 ? 3.113 -10.141 -17.049 1.00 97.44 342 GLN A N 1
ATOM 2709 C CA . GLN A 1 342 ? 3.697 -11.480 -17.086 1.00 97.44 342 GLN A CA 1
ATOM 2710 C C . GLN A 1 342 ? 4.586 -11.689 -18.318 1.00 97.44 342 GLN A C 1
ATOM 2712 O O . GLN A 1 342 ? 5.698 -12.196 -18.185 1.00 97.44 342 GLN A O 1
ATOM 2717 N N . GLU A 1 343 ? 4.102 -11.325 -19.503 1.00 96.12 343 GLU A N 1
ATOM 2718 C CA . GLU A 1 343 ? 4.764 -11.621 -20.775 1.00 96.12 343 GLU A CA 1
ATOM 2719 C C . GLU A 1 343 ? 5.877 -10.637 -21.147 1.00 96.12 343 GLU A C 1
ATOM 2721 O O . GLU A 1 343 ? 6.861 -11.049 -21.757 1.00 96.12 343 GLU A O 1
ATOM 2726 N N . GLU A 1 344 ? 5.740 -9.362 -20.783 1.00 96.62 344 GLU A N 1
ATOM 2727 C CA . GLU A 1 344 ? 6.658 -8.296 -21.204 1.00 96.62 344 GLU A CA 1
ATOM 2728 C C . GLU A 1 344 ? 7.652 -7.908 -20.106 1.00 96.62 344 GLU A C 1
ATOM 2730 O O . GLU A 1 344 ? 8.742 -7.438 -20.413 1.00 96.62 344 GLU A O 1
ATOM 2735 N N . ILE A 1 345 ? 7.322 -8.130 -18.828 1.00 97.56 345 ILE A N 1
ATOM 2736 C CA . ILE A 1 345 ? 8.187 -7.752 -17.698 1.00 97.56 345 ILE A CA 1
ATOM 2737 C C . ILE A 1 345 ? 8.800 -8.991 -17.041 1.00 97.56 345 ILE A C 1
ATOM 2739 O O . ILE A 1 345 ? 10.021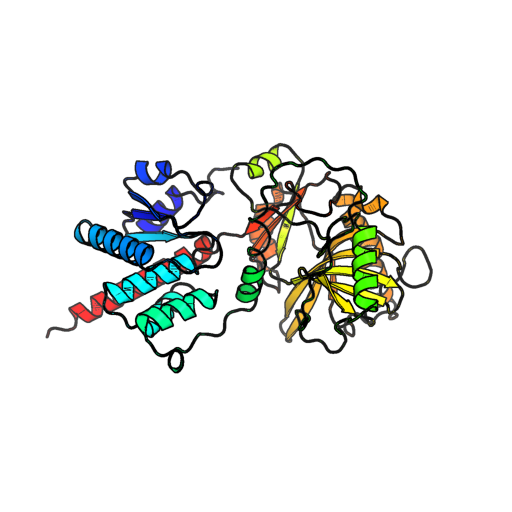 -9.095 -16.902 1.00 97.56 345 ILE A O 1
ATOM 2743 N N . ILE A 1 346 ? 7.970 -9.950 -16.621 1.00 97.81 346 ILE A N 1
ATOM 2744 C CA . ILE A 1 346 ? 8.426 -11.076 -15.792 1.00 97.81 346 ILE A CA 1
ATOM 2745 C C . ILE A 1 346 ? 9.112 -12.161 -16.623 1.00 97.81 346 ILE A C 1
ATOM 2747 O O . ILE A 1 346 ? 10.249 -12.533 -16.318 1.00 97.81 346 ILE A O 1
ATOM 2751 N N . ALA A 1 347 ? 8.459 -12.646 -17.681 1.00 96.81 347 ALA A N 1
ATOM 2752 C CA . ALA A 1 347 ? 8.975 -13.732 -18.506 1.00 96.81 347 ALA A CA 1
ATOM 2753 C C . ALA A 1 347 ? 10.327 -13.400 -19.168 1.00 96.81 347 ALA A C 1
ATOM 2755 O O . ALA A 1 347 ? 11.225 -14.239 -19.078 1.00 96.81 347 ALA A O 1
ATOM 2756 N N . PRO A 1 348 ? 10.569 -12.200 -19.740 1.00 96.69 348 PRO A N 1
ATOM 2757 C CA . PRO A 1 348 ? 11.871 -11.871 -20.324 1.00 96.69 348 PRO A CA 1
ATOM 2758 C C . PRO A 1 348 ? 12.992 -11.861 -19.281 1.00 96.69 348 PRO A C 1
ATOM 2760 O O . PRO A 1 348 ? 14.093 -12.341 -19.547 1.00 96.69 348 PRO A O 1
ATOM 2763 N N . ARG A 1 349 ? 12.700 -11.402 -18.055 1.00 96.81 349 ARG A N 1
ATOM 2764 C CA . ARG A 1 349 ? 13.634 -11.489 -16.924 1.00 96.81 349 ARG A CA 1
ATOM 2765 C C . ARG A 1 349 ? 13.902 -12.941 -16.526 1.00 96.81 349 ARG A C 1
ATOM 2767 O O . ARG A 1 349 ? 15.038 -13.281 -16.220 1.00 96.81 349 ARG A O 1
ATOM 2774 N N . ASP A 1 350 ? 12.878 -13.799 -16.461 1.00 95.75 350 ASP A N 1
ATOM 2775 C CA . ASP A 1 350 ? 13.052 -15.234 -16.164 1.00 95.75 350 ASP A CA 1
ATOM 2776 C C . ASP A 1 350 ? 13.900 -15.938 -17.240 1.00 95.75 350 ASP A C 1
ATOM 2778 O O . ASP A 1 350 ? 14.836 -16.654 -16.893 1.00 95.75 350 ASP A O 1
ATOM 2782 N N . ILE A 1 351 ? 13.642 -15.672 -18.524 1.00 95.06 351 ILE A N 1
ATOM 2783 C CA . ILE A 1 351 ? 14.404 -16.223 -19.656 1.00 95.06 351 ILE A CA 1
ATOM 2784 C C . ILE A 1 351 ? 15.867 -15.760 -19.613 1.00 95.06 351 ILE A C 1
ATOM 2786 O O . ILE A 1 351 ? 16.777 -16.573 -19.763 1.00 95.06 351 ILE A O 1
ATOM 2790 N N . ALA A 1 352 ? 16.116 -14.468 -19.378 1.00 94.81 352 ALA A N 1
ATOM 2791 C CA . ALA A 1 352 ? 17.477 -13.946 -19.249 1.00 94.81 352 ALA A CA 1
ATOM 2792 C C . ALA A 1 352 ? 18.234 -14.596 -18.080 1.00 94.81 352 ALA A C 1
ATOM 2794 O O . ALA A 1 352 ? 19.405 -14.944 -18.214 1.00 94.81 352 ALA A O 1
ATOM 2795 N N . ALA A 1 353 ? 17.552 -14.840 -16.958 1.00 95.25 353 ALA A N 1
ATOM 2796 C CA . ALA A 1 353 ? 18.155 -15.528 -15.823 1.00 95.25 353 ALA A CA 1
ATOM 2797 C C . ALA A 1 353 ? 18.474 -16.999 -16.114 1.00 95.25 353 ALA A C 1
ATOM 2799 O O . ALA A 1 353 ? 19.547 -17.473 -15.752 1.00 95.25 353 ALA A O 1
ATOM 2800 N N . GLN A 1 354 ? 17.592 -17.713 -16.819 1.00 94.94 354 GLN A N 1
ATOM 2801 C CA . GLN A 1 354 ? 17.844 -19.096 -17.244 1.00 94.94 354 GLN A CA 1
ATOM 2802 C C . GLN A 1 354 ? 19.040 -19.208 -18.198 1.00 94.94 354 GLN A C 1
ATOM 2804 O O . GLN A 1 354 ? 19.796 -20.172 -18.121 1.00 94.94 354 GLN A O 1
ATOM 2809 N N . HIS A 1 355 ? 19.239 -18.214 -19.065 1.00 94.00 355 HIS A N 1
ATOM 2810 C CA . HIS A 1 355 ? 20.392 -18.146 -19.966 1.00 94.00 355 HIS A CA 1
ATOM 2811 C C . HIS A 1 355 ? 21.660 -17.564 -19.316 1.00 94.00 355 HIS A C 1
ATOM 2813 O O . HIS A 1 355 ? 22.677 -17.429 -19.994 1.00 94.00 355 HIS A O 1
ATOM 2819 N N . GLY A 1 356 ? 21.618 -17.194 -18.031 1.00 92.50 356 GLY A N 1
ATOM 2820 C CA . GLY A 1 356 ? 22.755 -16.612 -17.311 1.00 92.50 356 GLY A CA 1
ATOM 2821 C C . GLY A 1 356 ? 23.106 -15.175 -17.716 1.00 92.50 356 GLY A C 1
ATOM 2822 O O . GLY A 1 356 ? 24.148 -14.671 -17.312 1.00 92.50 356 GLY A O 1
ATOM 2823 N N . SER A 1 357 ? 22.257 -14.498 -18.497 1.00 92.44 357 SER A N 1
ATOM 2824 C CA . SER A 1 357 ? 22.453 -13.095 -18.889 1.00 92.44 357 SER A CA 1
ATOM 2825 C C . SER A 1 357 ? 21.866 -12.089 -17.890 1.00 92.44 357 SER A C 1
ATOM 2827 O O . SER A 1 357 ? 22.061 -10.886 -18.056 1.00 92.44 357 SER A O 1
ATOM 2829 N N . LEU A 1 358 ? 21.174 -12.569 -16.850 1.00 94.00 358 LEU A N 1
ATOM 2830 C CA . LEU A 1 358 ? 20.676 -11.780 -15.722 1.00 94.00 358 LEU A CA 1
ATOM 2831 C C . LEU A 1 358 ? 20.818 -12.560 -14.409 1.00 94.00 358 LEU A C 1
ATOM 2833 O O . LEU A 1 358 ? 20.172 -13.590 -14.232 1.00 94.00 358 LEU A O 1
ATOM 2837 N N . ASP A 1 359 ? 21.578 -12.038 -13.449 1.00 94.62 359 ASP A N 1
ATOM 2838 C CA . ASP A 1 359 ? 21.584 -12.580 -12.090 1.00 94.62 359 ASP A CA 1
ATOM 2839 C C . ASP A 1 359 ? 20.546 -11.866 -11.211 1.00 94.62 359 ASP A C 1
ATOM 2841 O O . ASP A 1 359 ? 20.767 -10.769 -10.704 1.00 94.62 359 ASP A O 1
ATOM 2845 N N . LYS A 1 360 ? 19.401 -12.521 -10.996 1.00 92.75 360 LYS A N 1
ATOM 2846 C CA . LYS A 1 360 ? 18.317 -12.005 -10.140 1.00 92.75 360 LYS A CA 1
ATOM 2847 C C . LYS A 1 360 ? 18.662 -11.975 -8.649 1.00 92.75 360 LYS A C 1
ATOM 2849 O O . LYS A 1 360 ? 17.901 -11.400 -7.873 1.00 92.75 360 LYS A O 1
ATOM 2854 N N . GLN A 1 361 ? 19.704 -12.684 -8.214 1.00 89.62 361 GLN A N 1
ATOM 2855 C CA . GLN A 1 361 ? 20.146 -12.678 -6.816 1.00 89.62 361 GLN A CA 1
ATOM 2856 C C . GLN A 1 361 ? 21.057 -11.488 -6.521 1.00 89.62 361 GLN A C 1
ATOM 2858 O O . GLN A 1 361 ? 21.056 -11.019 -5.391 1.00 89.62 361 GLN A O 1
ATOM 2863 N N . ALA A 1 362 ? 21.779 -10.999 -7.532 1.00 91.06 362 ALA A N 1
ATOM 2864 C CA . ALA A 1 362 ? 22.635 -9.821 -7.429 1.00 91.06 362 ALA A CA 1
ATOM 2865 C C . ALA A 1 362 ? 21.867 -8.489 -7.529 1.00 91.06 362 ALA A C 1
ATOM 2867 O O . ALA A 1 362 ? 22.419 -7.438 -7.221 1.00 91.06 362 ALA A O 1
ATOM 2868 N N . GLU A 1 363 ? 20.611 -8.508 -7.981 1.00 94.50 363 GLU A N 1
ATOM 2869 C CA . GLU A 1 363 ? 19.760 -7.315 -7.995 1.00 94.50 363 GLU A CA 1
ATOM 2870 C C . GLU A 1 363 ? 19.308 -6.923 -6.574 1.00 94.50 363 GLU A C 1
ATOM 2872 O O . GLU A 1 363 ? 19.020 -7.809 -5.763 1.00 94.50 363 GLU A O 1
ATOM 2877 N N . PRO A 1 364 ? 19.147 -5.614 -6.291 1.00 93.38 364 PRO A N 1
ATOM 2878 C CA . PRO A 1 364 ? 18.857 -5.111 -4.942 1.00 93.38 364 PRO A CA 1
ATOM 2879 C C . PRO A 1 364 ? 17.541 -5.646 -4.368 1.00 93.38 364 PRO A C 1
ATOM 2881 O O . PRO A 1 364 ? 17.403 -5.863 -3.167 1.00 93.38 364 PRO A O 1
ATOM 2884 N N . PHE A 1 365 ? 16.561 -5.904 -5.233 1.00 95.31 365 PHE A N 1
ATOM 2885 C CA . PHE A 1 365 ? 15.306 -6.523 -4.844 1.00 95.31 365 PHE A CA 1
ATOM 2886 C C . PHE A 1 365 ? 14.714 -7.346 -5.977 1.00 95.31 365 PHE A C 1
ATOM 2888 O O . PHE A 1 365 ? 14.949 -7.120 -7.164 1.00 95.31 365 PHE A O 1
ATOM 2895 N N . SER A 1 366 ? 13.902 -8.329 -5.605 1.00 95.62 366 SER A N 1
ATOM 2896 C CA . SER A 1 366 ? 13.272 -9.207 -6.588 1.00 95.62 366 SER A CA 1
ATOM 2897 C C . SER A 1 366 ? 11.997 -8.590 -7.165 1.00 95.62 366 SER A C 1
ATOM 2899 O O . SER A 1 366 ? 11.175 -8.061 -6.432 1.00 95.62 366 SER A O 1
ATOM 2901 N N . VAL A 1 367 ? 11.780 -8.705 -8.475 1.00 97.88 367 VAL A N 1
ATOM 2902 C CA . VAL A 1 367 ? 10.561 -8.205 -9.143 1.00 97.88 367 VAL A CA 1
ATOM 2903 C C . VAL A 1 367 ? 9.617 -9.367 -9.449 1.00 97.88 367 VAL A C 1
ATOM 2905 O O . VAL A 1 367 ? 10.035 -10.351 -10.071 1.00 97.88 367 VAL A O 1
ATOM 2908 N N . ARG A 1 368 ? 8.354 -9.281 -9.016 1.00 96.56 368 ARG A N 1
ATOM 2909 C CA . ARG A 1 368 ? 7.328 -10.318 -9.235 1.00 96.56 368 ARG A CA 1
ATOM 2910 C C . ARG A 1 368 ? 5.980 -9.720 -9.606 1.00 96.56 368 ARG A C 1
ATOM 2912 O O . ARG A 1 368 ? 5.609 -8.668 -9.110 1.00 96.56 368 ARG A O 1
ATOM 2919 N N . LEU A 1 369 ? 5.221 -10.447 -10.421 1.00 96.88 369 LEU A N 1
ATOM 2920 C CA . LEU A 1 369 ? 3.810 -10.156 -10.651 1.00 96.88 369 LEU A CA 1
ATOM 2921 C C . LEU A 1 369 ? 3.003 -10.406 -9.370 1.00 96.88 369 LEU A C 1
ATOM 2923 O O . LEU A 1 369 ? 3.110 -11.480 -8.769 1.00 96.88 369 LEU A O 1
ATOM 2927 N N . LYS A 1 370 ? 2.166 -9.443 -8.981 1.00 95.38 370 LYS A N 1
ATOM 2928 C CA . LYS A 1 370 ? 1.143 -9.638 -7.952 1.00 95.38 370 LYS A CA 1
ATOM 2929 C C . LYS A 1 370 ? 0.012 -10.490 -8.516 1.00 95.38 370 LYS A C 1
ATOM 2931 O O . LYS A 1 370 ? -0.538 -10.179 -9.565 1.00 95.38 370 LYS A O 1
ATOM 2936 N N . GLN A 1 371 ? -0.335 -11.571 -7.826 1.00 93.25 371 GLN A N 1
ATOM 2937 C CA . GLN A 1 371 ? -1.392 -12.466 -8.290 1.00 93.25 371 GLN A CA 1
ATOM 2938 C C . GLN A 1 371 ? -2.770 -11.924 -7.910 1.00 93.25 371 GLN A C 1
ATOM 2940 O O . GLN A 1 371 ? -2.979 -11.479 -6.786 1.00 93.25 371 GLN A O 1
ATOM 2945 N N . PHE A 1 372 ? -3.709 -12.012 -8.849 1.00 92.88 372 PHE A N 1
ATOM 2946 C CA . PHE A 1 372 ? -5.115 -11.674 -8.648 1.00 92.88 372 PHE A CA 1
ATOM 2947 C C . PHE A 1 372 ? -6.003 -12.867 -9.000 1.00 92.88 372 PHE A C 1
ATOM 2949 O O . PHE A 1 372 ? -5.788 -13.538 -10.015 1.00 92.88 372 PHE A O 1
ATOM 2956 N N . TRP A 1 373 ? -7.048 -13.074 -8.205 1.00 90.81 373 TRP A N 1
ATOM 2957 C CA . TRP A 1 373 ? -8.031 -14.148 -8.347 1.00 90.81 373 TRP A CA 1
ATOM 2958 C C . TRP A 1 373 ? -9.426 -13.597 -8.633 1.00 90.81 373 TRP A C 1
ATOM 2960 O O . TRP A 1 373 ? -9.672 -12.391 -8.566 1.00 90.81 373 TRP A O 1
ATOM 2970 N N . ASP A 1 374 ? -10.343 -14.490 -8.989 1.00 87.62 374 ASP A N 1
ATOM 2971 C CA . ASP A 1 374 ? -11.767 -14.174 -9.051 1.00 87.62 374 ASP A CA 1
ATOM 2972 C C . ASP A 1 374 ? -12.286 -13.887 -7.631 1.00 87.62 374 ASP A C 1
ATOM 2974 O O . ASP A 1 374 ? -11.844 -14.502 -6.659 1.00 87.62 374 ASP A O 1
ATOM 2978 N N . VAL A 1 375 ? -13.230 -12.955 -7.486 1.00 86.12 375 VAL A N 1
ATOM 2979 C CA . VAL A 1 375 ? -13.817 -12.611 -6.179 1.00 86.12 375 VAL A CA 1
ATOM 2980 C C . VAL A 1 375 ? -14.448 -13.825 -5.495 1.00 86.12 375 VAL A C 1
ATOM 2982 O O . VAL A 1 375 ? -14.434 -13.902 -4.265 1.00 86.12 375 VAL A O 1
ATOM 2985 N N . LYS A 1 376 ? -14.955 -14.811 -6.241 1.00 84.25 376 LYS A N 1
ATOM 2986 C CA . LYS A 1 376 ? -15.477 -16.054 -5.646 1.00 84.25 376 LYS A CA 1
ATOM 2987 C C . LYS A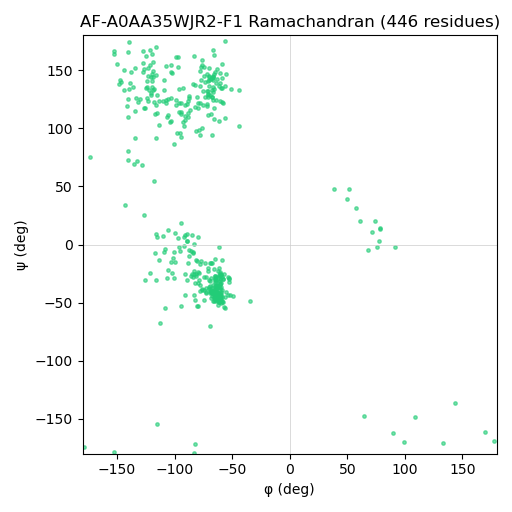 1 376 ? -14.419 -16.825 -4.841 1.00 84.25 376 LYS A C 1
ATOM 2989 O O . LYS A 1 376 ? -14.770 -17.529 -3.897 1.00 84.25 376 LYS A O 1
ATOM 2994 N N . ASP A 1 377 ? -13.140 -16.635 -5.162 1.00 85.38 377 ASP A N 1
ATOM 2995 C CA . ASP A 1 377 ? -12.012 -17.301 -4.515 1.00 85.38 377 ASP A CA 1
ATOM 2996 C C . ASP A 1 377 ? -11.494 -16.527 -3.291 1.00 85.38 377 ASP A C 1
ATOM 2998 O O . ASP A 1 377 ? -10.548 -16.971 -2.646 1.00 85.38 377 ASP A O 1
ATOM 3002 N N . THR A 1 378 ? -12.123 -15.405 -2.907 1.00 85.81 378 THR A N 1
ATOM 3003 C CA . THR A 1 378 ? -11.698 -14.553 -1.775 1.00 85.81 378 THR A CA 1
ATOM 3004 C C . THR A 1 378 ? -11.431 -15.354 -0.499 1.00 85.81 378 THR A C 1
ATOM 3006 O O . THR A 1 378 ? -10.411 -15.162 0.160 1.00 85.81 378 THR A O 1
ATOM 3009 N N . ARG A 1 379 ? -12.322 -16.296 -0.162 1.00 81.75 379 ARG A N 1
ATOM 3010 C CA . ARG A 1 379 ? -12.152 -17.151 1.020 1.00 81.75 379 ARG A CA 1
ATOM 3011 C C . ARG A 1 379 ? -10.932 -18.059 0.902 1.00 81.75 379 ARG A C 1
ATOM 3013 O O . ARG A 1 379 ? -10.199 -18.225 1.865 1.00 81.75 379 ARG A O 1
ATOM 3020 N N . TRP A 1 380 ? -10.692 -18.631 -0.276 1.00 88.62 380 TRP A N 1
ATOM 3021 C CA . TRP A 1 380 ? -9.503 -19.445 -0.508 1.00 88.62 380 TRP A CA 1
ATOM 3022 C C . TRP A 1 380 ? -8.225 -18.603 -0.412 1.00 88.62 380 TRP A C 1
ATOM 3024 O O . TRP A 1 380 ? -7.250 -19.056 0.186 1.00 88.62 380 TRP A O 1
ATOM 3034 N N . VAL A 1 381 ? -8.235 -17.370 -0.931 1.00 84.00 381 VAL A N 1
ATOM 3035 C CA . VAL A 1 381 ? -7.098 -16.444 -0.814 1.00 84.00 381 VAL A CA 1
ATOM 3036 C C . VAL A 1 381 ? -6.770 -16.195 0.660 1.00 84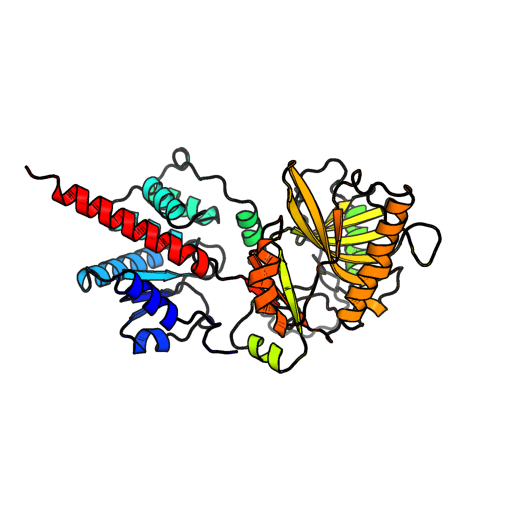.00 381 VAL A C 1
ATOM 3038 O O . VAL A 1 381 ? -5.624 -16.392 1.059 1.00 84.00 381 VAL A O 1
ATOM 3041 N N . LEU A 1 382 ? -7.770 -15.862 1.481 1.00 82.00 382 LEU A N 1
ATOM 3042 C CA . LEU A 1 382 ? -7.591 -15.639 2.920 1.00 82.00 382 LEU A CA 1
ATOM 3043 C C . LEU A 1 382 ? -7.151 -16.903 3.672 1.00 82.00 382 LEU A C 1
ATOM 3045 O O . LEU A 1 382 ? -6.188 -16.862 4.430 1.00 82.00 382 LEU A O 1
ATOM 3049 N N . ASP A 1 383 ? -7.823 -18.032 3.450 1.00 82.00 383 ASP A N 1
ATOM 3050 C CA . ASP A 1 383 ? -7.640 -19.230 4.278 1.00 82.00 383 ASP A CA 1
ATOM 3051 C C . ASP A 1 383 ? -6.424 -20.072 3.847 1.00 82.00 383 ASP A C 1
ATOM 3053 O O . ASP A 1 383 ? -5.896 -20.862 4.633 1.00 82.00 383 ASP A O 1
ATOM 3057 N N . ARG A 1 384 ? -5.997 -19.985 2.576 1.00 85.94 384 ARG A N 1
ATOM 3058 C CA . ARG A 1 384 ? -4.999 -20.900 1.983 1.00 85.94 384 ARG A CA 1
ATOM 3059 C C . ARG A 1 384 ? -3.797 -20.217 1.353 1.00 85.94 384 ARG A C 1
ATOM 3061 O O . ARG A 1 384 ? -2.738 -20.848 1.311 1.00 85.94 384 ARG A O 1
ATOM 3068 N N . PHE A 1 385 ? -3.951 -19.008 0.820 1.00 89.06 385 PHE A N 1
ATOM 3069 C CA . PHE A 1 385 ? -2.859 -18.301 0.152 1.00 89.06 385 PHE A CA 1
ATOM 3070 C C . PHE A 1 385 ? -2.130 -17.355 1.106 1.00 89.06 385 PHE A C 1
ATOM 3072 O O . PHE A 1 385 ? -0.921 -17.487 1.263 1.00 89.06 385 PHE A O 1
ATOM 3079 N N . VAL A 1 386 ? -2.861 -16.471 1.794 1.00 86.81 386 VAL A N 1
ATOM 3080 C CA . VAL A 1 386 ? -2.307 -15.496 2.750 1.00 86.81 386 VAL A CA 1
ATOM 3081 C C . VAL A 1 386 ? -1.394 -16.142 3.805 1.00 86.81 386 VAL A C 1
ATOM 3083 O O . VAL A 1 386 ? -0.292 -15.635 3.989 1.00 86.81 386 VAL A O 1
ATOM 3086 N N . PRO A 1 387 ? -1.727 -17.295 4.425 1.00 87.19 387 PRO A N 1
ATOM 3087 C CA . PRO A 1 387 ? -0.849 -17.925 5.417 1.00 87.19 387 PRO A CA 1
ATOM 3088 C C . PRO A 1 387 ? 0.493 -18.427 4.865 1.00 87.19 387 PRO A C 1
ATOM 3090 O O . PRO A 1 387 ? 1.364 -18.808 5.639 1.00 87.19 387 PRO A O 1
ATOM 3093 N N . LYS A 1 388 ? 0.651 -18.496 3.537 1.00 90.38 388 LYS A N 1
ATOM 3094 C CA . LYS A 1 388 ? 1.893 -18.909 2.865 1.00 90.38 388 LYS A CA 1
ATOM 3095 C C . LYS A 1 388 ? 2.765 -17.722 2.461 1.00 90.38 388 LYS A C 1
ATOM 3097 O O . LYS A 1 388 ? 3.845 -17.937 1.914 1.00 90.38 388 LYS A O 1
ATOM 3102 N N . LEU A 1 389 ? 2.282 -16.495 2.650 1.00 89.00 389 LEU A N 1
ATOM 3103 C CA . LEU A 1 389 ? 3.054 -15.296 2.365 1.00 89.00 389 LEU A CA 1
ATOM 3104 C C . LEU A 1 389 ? 4.221 -15.184 3.342 1.00 89.00 389 LEU A C 1
ATOM 3106 O O . LEU A 1 389 ? 4.109 -15.509 4.520 1.00 89.00 389 LEU A O 1
ATOM 3110 N N . THR A 1 390 ? 5.345 -14.706 2.826 1.00 89.69 390 THR A N 1
ATOM 3111 C CA . THR A 1 390 ? 6.568 -14.447 3.593 1.00 89.69 390 THR A CA 1
ATOM 3112 C C . THR A 1 390 ? 6.691 -12.991 4.036 1.00 89.69 390 THR A C 1
ATOM 3114 O O . THR A 1 390 ? 7.631 -12.655 4.741 1.00 89.69 390 THR A O 1
ATOM 3117 N N . HIS A 1 391 ? 5.749 -12.133 3.656 1.00 85.38 391 HIS A N 1
ATOM 3118 C CA . HIS A 1 391 ? 5.650 -10.734 4.073 1.00 85.38 391 HIS A CA 1
ATOM 3119 C C . HIS A 1 391 ? 4.307 -10.486 4.760 1.00 85.38 391 HIS A C 1
ATOM 3121 O O . HIS A 1 391 ? 3.396 -11.318 4.699 1.00 85.38 391 HIS A O 1
ATOM 3127 N N . GLU A 1 392 ? 4.188 -9.335 5.412 1.00 79.94 392 GLU A N 1
ATOM 3128 C CA . GLU A 1 392 ? 2.992 -8.964 6.157 1.00 79.94 392 GLU A CA 1
ATOM 3129 C C . GLU A 1 392 ? 1.806 -8.662 5.224 1.00 79.94 392 GLU A C 1
ATOM 3131 O O . GLU A 1 392 ? 1.945 -8.196 4.087 1.00 79.94 392 GLU A O 1
ATOM 3136 N N . ASN A 1 393 ? 0.614 -9.024 5.697 1.00 82.31 393 ASN A N 1
ATOM 3137 C CA . ASN A 1 393 ? -0.655 -8.842 5.010 1.00 82.31 393 ASN A CA 1
ATOM 3138 C C . ASN A 1 393 ? -1.636 -8.188 5.977 1.00 82.31 393 ASN A C 1
ATOM 3140 O O . ASN A 1 393 ? -1.909 -8.736 7.043 1.00 82.31 393 ASN A O 1
ATOM 3144 N N . ASP A 1 394 ? -2.213 -7.067 5.569 1.00 76.44 394 ASP A N 1
ATOM 3145 C CA . ASP A 1 394 ? -3.126 -6.279 6.395 1.00 76.44 394 ASP A CA 1
ATOM 3146 C C . ASP A 1 394 ? -4.556 -6.241 5.827 1.00 76.44 394 ASP A C 1
ATOM 3148 O O . ASP A 1 394 ? -5.437 -5.554 6.349 1.00 76.44 394 ASP A O 1
ATOM 3152 N N . GLY A 1 395 ? -4.835 -7.000 4.763 1.00 83.44 395 GLY A N 1
ATOM 3153 C CA . GLY A 1 395 ? -6.129 -6.924 4.101 1.00 83.44 395 GLY A CA 1
ATOM 3154 C C . GLY A 1 395 ? -6.261 -7.635 2.764 1.00 83.44 395 GLY A C 1
ATOM 3155 O O . GLY A 1 395 ? -5.472 -8.495 2.369 1.00 83.44 395 GLY A O 1
ATOM 3156 N N . LEU A 1 396 ? -7.285 -7.219 2.034 1.00 86.31 396 LEU A N 1
ATOM 3157 C CA . LEU A 1 396 ? -7.562 -7.559 0.650 1.00 86.31 396 LEU A CA 1
ATOM 3158 C C . LEU A 1 396 ? -7.668 -6.283 -0.178 1.00 86.31 396 LEU A C 1
ATOM 3160 O O . LEU A 1 396 ? -8.097 -5.242 0.313 1.00 86.31 396 LEU A O 1
ATOM 3164 N N . VAL A 1 397 ? -7.340 -6.385 -1.457 1.00 86.62 397 VAL A N 1
ATOM 3165 C CA . VAL A 1 397 ? -7.566 -5.341 -2.455 1.00 86.62 397 VAL A CA 1
ATOM 3166 C C . VAL A 1 397 ? -8.484 -5.884 -3.545 1.00 86.62 397 VAL A C 1
ATOM 3168 O O . VAL A 1 397 ? -8.326 -7.020 -3.999 1.00 86.62 397 VAL A O 1
ATOM 3171 N N . PHE A 1 398 ? -9.460 -5.076 -3.946 1.00 85.69 398 PHE A N 1
ATOM 3172 C CA . PHE A 1 398 ? -10.455 -5.391 -4.962 1.00 85.69 398 PHE A CA 1
ATOM 3173 C C . PHE A 1 398 ? -10.271 -4.446 -6.143 1.00 85.69 398 PHE A C 1
ATOM 3175 O O . PHE A 1 398 ? -10.505 -3.244 -6.023 1.00 85.69 398 PHE A O 1
ATOM 3182 N N . ASN A 1 399 ? -9.864 -5.004 -7.282 1.00 84.50 399 ASN A N 1
ATOM 3183 C CA . ASN A 1 399 ? -9.616 -4.250 -8.506 1.00 84.50 399 ASN A CA 1
ATOM 3184 C C . ASN A 1 399 ? -10.733 -4.520 -9.530 1.00 84.50 399 ASN A C 1
ATOM 3186 O O . ASN A 1 399 ? -10.979 -5.695 -9.836 1.00 84.50 399 ASN A O 1
ATOM 3190 N N . PRO A 1 400 ? -11.429 -3.498 -10.057 1.00 80.56 400 PRO A N 1
ATOM 3191 C CA . PRO A 1 400 ? -12.418 -3.690 -11.113 1.00 80.56 400 PRO A CA 1
ATOM 3192 C C . PRO A 1 400 ? -11.758 -4.282 -12.364 1.00 80.56 400 PRO A C 1
ATOM 3194 O O . PRO A 1 400 ? -10.677 -3.872 -12.778 1.00 80.56 400 PRO A O 1
ATOM 3197 N N . LEU A 1 401 ? -12.407 -5.269 -12.981 1.00 75.94 401 LEU A N 1
ATOM 3198 C CA . LEU A 1 401 ? -11.831 -5.992 -14.116 1.00 75.94 401 LEU A CA 1
ATOM 3199 C C . LEU A 1 401 ? -11.804 -5.141 -15.392 1.00 75.94 401 LEU A C 1
ATOM 3201 O O . LEU A 1 401 ? -10.839 -5.204 -16.144 1.00 75.94 401 LEU A O 1
ATOM 3205 N N . GLN A 1 402 ? -12.878 -4.397 -15.652 1.00 75.12 402 GLN A N 1
ATOM 3206 C CA . GLN A 1 402 ? -13.126 -3.728 -16.937 1.00 75.12 402 GLN A CA 1
ATOM 3207 C C . GLN A 1 402 ? -12.806 -2.233 -16.927 1.00 75.12 402 GLN A C 1
ATOM 3209 O O . GLN A 1 402 ? -12.799 -1.611 -17.986 1.00 75.12 402 GLN A O 1
ATOM 3214 N N . ASP A 1 403 ? -12.576 -1.649 -15.752 1.00 72.62 403 ASP A N 1
ATOM 3215 C CA . ASP A 1 403 ? -12.284 -0.227 -15.661 1.00 72.62 403 ASP A CA 1
ATOM 3216 C C . ASP A 1 403 ? -10.876 0.056 -16.224 1.00 72.62 403 ASP A C 1
ATOM 3218 O O . ASP A 1 403 ? -9.916 -0.695 -16.007 1.00 72.62 403 ASP A O 1
ATOM 3222 N N . VAL A 1 404 ? -10.778 1.174 -16.940 1.00 73.19 404 VAL A N 1
ATOM 3223 C CA . VAL A 1 404 ? -9.520 1.775 -17.394 1.00 73.19 404 VAL A CA 1
ATOM 3224 C C . VAL A 1 404 ? -8.715 2.228 -16.175 1.00 73.19 404 VAL A C 1
ATOM 3226 O O . VAL A 1 404 ? -9.291 2.620 -15.157 1.00 73.19 404 VAL A O 1
ATOM 3229 N N . TRP A 1 405 ? -7.386 2.188 -16.265 1.00 71.81 405 TRP A N 1
ATOM 3230 C CA . TRP A 1 405 ? -6.542 2.779 -15.231 1.00 71.81 405 TRP A CA 1
ATOM 3231 C C . TRP A 1 405 ? -6.712 4.305 -15.200 1.00 71.81 405 TRP A C 1
ATOM 3233 O O . TRP A 1 405 ? -6.672 4.958 -16.244 1.00 71.81 405 TRP A O 1
ATOM 3243 N N . LEU A 1 406 ? -6.877 4.881 -14.008 1.00 62.50 406 LEU A N 1
ATOM 3244 C CA . LEU A 1 406 ? -7.045 6.322 -13.808 1.00 62.50 406 LEU A CA 1
ATOM 3245 C C . LEU A 1 406 ? -6.005 6.848 -12.817 1.00 62.50 406 LEU A C 1
ATOM 3247 O O . LEU A 1 406 ? -5.831 6.281 -11.737 1.00 62.50 406 LEU A O 1
ATOM 3251 N N . SER A 1 407 ? -5.372 7.972 -13.151 1.00 52.16 407 SER A N 1
ATOM 3252 C CA . SER A 1 407 ? -4.650 8.787 -12.175 1.00 52.16 407 SER A CA 1
ATOM 3253 C C . SER A 1 407 ? -5.685 9.525 -11.317 1.00 52.16 407 SER A C 1
ATOM 3255 O O . SER A 1 407 ? -6.702 9.970 -11.849 1.00 52.16 407 SER A O 1
ATOM 3257 N N . SER A 1 408 ? -5.461 9.631 -9.998 1.00 56.16 408 SER A N 1
ATOM 3258 C CA . SER A 1 408 ? -6.394 10.125 -8.947 1.00 56.16 408 SER A CA 1
ATOM 3259 C C . SER A 1 408 ? -7.133 9.044 -8.136 1.00 56.16 408 SER A C 1
ATOM 3261 O O . SER A 1 408 ? -6.774 7.868 -8.132 1.00 56.16 408 SER A O 1
ATOM 3263 N N . VAL A 1 409 ? -8.118 9.466 -7.335 1.00 45.53 409 VAL A N 1
ATOM 3264 C CA . VAL A 1 409 ? -8.955 8.573 -6.530 1.00 45.53 409 VAL A CA 1
ATOM 3265 C C . VAL A 1 409 ? -9.786 7.704 -7.464 1.00 45.53 409 VAL A C 1
ATOM 3267 O O . VAL A 1 409 ? -10.641 8.196 -8.200 1.00 45.53 409 VAL A O 1
ATOM 3270 N N . HIS A 1 410 ? -9.577 6.393 -7.406 1.00 53.81 410 HIS A N 1
ATOM 3271 C CA . HIS A 1 410 ? -10.373 5.457 -8.186 1.00 53.81 410 HIS A CA 1
ATOM 3272 C C . HIS A 1 410 ? -11.468 4.895 -7.288 1.00 53.81 410 HIS A C 1
ATOM 3274 O O . HIS A 1 410 ? -11.271 3.922 -6.571 1.00 53.81 410 HIS A O 1
ATOM 3280 N N . TYR A 1 411 ? -12.661 5.490 -7.356 1.00 46.31 411 TYR A N 1
ATOM 3281 C CA . TYR A 1 411 ? -13.818 5.101 -6.533 1.00 46.31 411 TYR A CA 1
ATOM 3282 C C . TYR A 1 411 ? -14.269 3.645 -6.701 1.00 46.31 411 TYR A C 1
ATOM 3284 O O . TYR A 1 411 ? -15.079 3.166 -5.912 1.00 46.31 411 TYR A O 1
ATOM 3292 N N . CYS A 1 412 ? -13.783 2.948 -7.730 1.00 44.97 412 CYS A N 1
ATOM 3293 C CA . CYS A 1 412 ? -14.041 1.532 -7.950 1.00 44.97 412 CYS A CA 1
ATOM 3294 C C . CYS A 1 412 ? -12.884 0.637 -7.477 1.00 44.97 412 CYS A C 1
ATOM 3296 O O . CYS A 1 412 ? -13.124 -0.548 -7.331 1.00 44.97 412 CYS A O 1
ATOM 3298 N N . LEU A 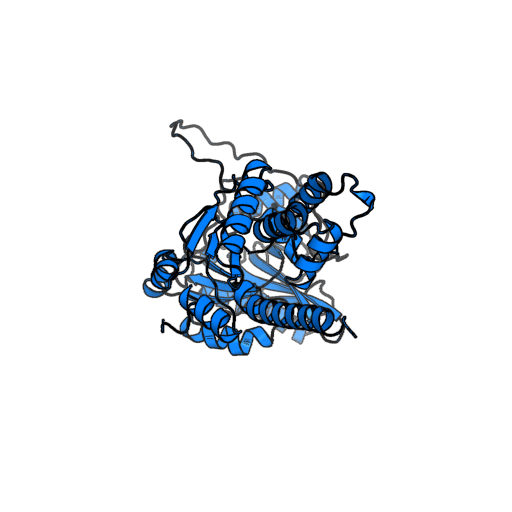1 413 ? -11.680 1.148 -7.202 1.00 44.19 413 LEU A N 1
ATOM 3299 C CA . LEU A 1 413 ? -10.572 0.376 -6.626 1.00 44.19 413 LEU A CA 1
ATOM 3300 C C . LEU A 1 413 ? -10.646 0.449 -5.102 1.00 44.19 413 LEU A C 1
ATOM 3302 O O . LEU A 1 413 ? -10.578 1.544 -4.541 1.00 44.19 413 LEU A O 1
ATOM 3306 N N . TRP A 1 414 ? -10.757 -0.690 -4.419 1.00 55.88 414 TRP A N 1
ATOM 3307 C CA . TRP A 1 414 ? -10.945 -0.686 -2.967 1.00 55.88 414 TRP A CA 1
ATOM 3308 C C . TRP A 1 414 ? -9.954 -1.549 -2.230 1.00 55.88 414 TRP A C 1
ATOM 3310 O O . TRP A 1 414 ? -9.466 -2.549 -2.752 1.00 55.88 414 TRP A O 1
ATOM 3320 N N . TYR A 1 415 ? -9.760 -1.218 -0.963 1.00 49.34 415 TYR A N 1
ATOM 3321 C CA . TYR A 1 415 ? -9.131 -2.116 -0.016 1.00 49.34 415 TYR A CA 1
ATOM 3322 C C . TYR A 1 415 ? -10.071 -2.423 1.148 1.00 49.34 415 TYR A C 1
ATOM 3324 O O . TYR A 1 415 ? -10.859 -1.591 1.602 1.00 49.34 415 TYR A O 1
ATOM 3332 N N . TYR A 1 416 ? -9.980 -3.656 1.618 1.00 42.56 416 TYR A N 1
ATOM 3333 C CA . TYR A 1 416 ? -10.557 -4.121 2.861 1.00 42.56 416 TYR A CA 1
ATOM 3334 C C . TYR A 1 416 ? -9.397 -4.469 3.777 1.00 42.56 416 TYR A C 1
ATOM 3336 O O . TYR A 1 416 ? -8.776 -5.515 3.604 1.00 42.56 416 TYR A O 1
ATOM 3344 N N . SER A 1 417 ? -9.086 -3.606 4.735 1.00 44.38 417 SER A N 1
ATOM 3345 C CA . SER A 1 417 ? -8.203 -4.015 5.821 1.00 44.38 417 SER A CA 1
ATOM 3346 C C . SER A 1 417 ? -8.984 -4.986 6.694 1.00 44.38 417 SER A C 1
ATOM 3348 O O . SER A 1 417 ? -10.118 -4.682 7.079 1.00 44.38 417 SER A O 1
ATOM 3350 N N . VAL A 1 418 ? -8.424 -6.166 6.983 1.00 41.28 418 VAL A N 1
ATOM 3351 C CA . VAL A 1 418 ? -9.050 -7.037 7.986 1.00 41.28 418 VAL A CA 1
ATOM 3352 C C . VAL A 1 418 ? -9.082 -6.199 9.258 1.00 41.28 418 VAL A C 1
ATOM 3354 O O . VAL A 1 418 ? -8.017 -5.724 9.650 1.00 41.28 418 VAL A O 1
ATOM 3357 N N . PRO A 1 419 ? -10.245 -5.956 9.893 1.00 36.53 419 PRO A N 1
ATOM 3358 C CA . PRO A 1 419 ? -10.263 -5.219 11.138 1.00 36.53 419 PRO A CA 1
ATOM 3359 C C . PRO A 1 419 ? -9.336 -5.970 12.080 1.00 36.53 419 PRO A C 1
ATOM 3361 O O . PRO A 1 419 ? -9.662 -7.076 12.511 1.00 36.53 419 PRO A O 1
ATOM 3364 N N . THR A 1 420 ? -8.169 -5.401 12.382 1.00 39.84 420 THR A N 1
ATOM 3365 C CA . THR A 1 420 ? -7.187 -6.013 13.281 1.00 39.84 420 THR A CA 1
ATOM 3366 C C . THR A 1 420 ? -7.888 -6.361 14.588 1.00 39.84 420 THR A C 1
ATOM 3368 O O . THR A 1 420 ? -7.588 -7.382 15.199 1.00 39.84 420 THR A O 1
ATOM 3371 N N . ALA A 1 421 ? -8.920 -5.575 14.938 1.00 33.94 421 ALA A N 1
ATOM 3372 C CA . ALA A 1 421 ? -9.949 -5.859 15.926 1.00 33.94 421 ALA A CA 1
ATOM 3373 C C . ALA A 1 421 ? -10.370 -7.343 16.015 1.00 33.94 421 ALA A C 1
ATOM 3375 O O . ALA A 1 421 ? -10.315 -7.891 17.098 1.00 33.94 421 ALA A O 1
ATOM 3376 N N . LEU A 1 422 ? -10.675 -8.056 14.933 1.00 32.41 422 LEU A N 1
ATOM 3377 C CA . LEU A 1 422 ? -11.128 -9.457 15.000 1.00 32.41 422 LEU A CA 1
ATOM 3378 C C . LEU A 1 422 ? -10.052 -10.457 15.453 1.00 32.41 422 LEU A C 1
ATOM 3380 O O . LEU A 1 422 ? -10.352 -11.379 16.210 1.00 32.41 422 LEU A O 1
ATOM 3384 N N . GLN A 1 423 ? -8.802 -10.277 15.018 1.00 30.64 423 GLN A N 1
ATOM 3385 C CA . GLN A 1 423 ? -7.695 -11.175 15.380 1.00 30.64 423 GLN A CA 1
ATOM 3386 C C . GLN A 1 423 ? -7.073 -10.840 16.743 1.00 30.64 423 GLN A C 1
ATOM 3388 O O . GLN A 1 423 ? -6.450 -11.697 17.370 1.00 30.64 423 GLN A O 1
ATOM 3393 N N . THR A 1 424 ? -7.226 -9.596 17.203 1.00 33.31 424 THR A N 1
ATOM 3394 C CA . THR A 1 424 ? -6.662 -9.126 18.478 1.00 33.31 424 THR A CA 1
ATOM 3395 C C . THR A 1 424 ? -7.698 -8.960 19.585 1.00 33.31 424 THR A C 1
ATOM 3397 O O . THR A 1 424 ? -7.298 -9.044 20.733 1.00 33.31 424 THR A O 1
ATOM 3400 N N . TRP A 1 425 ? -9.002 -8.804 19.321 1.00 30.95 425 TRP A N 1
ATOM 3401 C CA . TRP A 1 425 ? -10.031 -8.778 20.380 1.00 30.95 425 TRP A CA 1
ATOM 3402 C C . TRP A 1 425 ? -10.176 -10.135 21.056 1.00 30.95 425 TRP A C 1
ATOM 3404 O O . TRP A 1 425 ? -10.218 -10.200 22.275 1.00 30.95 425 TRP A O 1
ATOM 3414 N N . THR A 1 426 ? -10.159 -11.228 20.295 1.00 29.59 426 THR A N 1
ATOM 3415 C CA . THR A 1 426 ? -10.168 -12.590 20.855 1.00 29.59 426 THR A CA 1
ATOM 3416 C C . THR A 1 426 ? -8.935 -12.863 21.723 1.00 29.59 426 THR A C 1
ATOM 3418 O O . THR A 1 426 ? -9.048 -13.490 22.776 1.00 29.59 426 THR A O 1
ATOM 3421 N N . LYS A 1 427 ? -7.764 -12.332 21.346 1.00 30.03 427 LYS A N 1
ATOM 3422 C CA . LYS A 1 427 ? -6.527 -12.431 22.144 1.00 30.03 427 LYS A CA 1
ATOM 3423 C C . LYS A 1 427 ? -6.515 -11.480 23.353 1.00 30.03 427 LYS A C 1
ATOM 3425 O O . LYS A 1 427 ? -6.075 -11.882 24.422 1.00 30.03 427 LYS A O 1
ATOM 3430 N N . SER A 1 428 ? -7.027 -10.258 23.200 1.00 34.28 428 SER A N 1
ATOM 3431 C CA . SER A 1 428 ? -7.069 -9.217 24.241 1.00 34.28 428 SER A CA 1
ATOM 3432 C C . SER A 1 428 ? -8.103 -9.525 25.326 1.00 34.28 428 SER A C 1
ATOM 3434 O O . SER A 1 428 ? -7.784 -9.421 26.503 1.00 34.28 428 SER A O 1
ATOM 3436 N N . ILE A 1 429 ? -9.290 -10.022 24.956 1.00 34.12 429 ILE A N 1
ATOM 3437 C CA . ILE A 1 429 ? -10.298 -10.509 25.909 1.00 34.12 429 ILE A CA 1
ATOM 3438 C C . ILE A 1 429 ? -9.766 -11.729 26.664 1.00 34.12 429 ILE A C 1
ATOM 3440 O O . ILE A 1 429 ? -9.909 -11.797 27.879 1.00 34.12 429 ILE A O 1
ATOM 3444 N N . SER A 1 430 ? -9.088 -12.661 25.986 1.00 30.89 430 SER A N 1
ATOM 3445 C CA . SER A 1 430 ? -8.470 -13.812 26.664 1.00 30.89 430 SER A CA 1
ATOM 3446 C C . SER A 1 430 ? -7.408 -13.373 27.686 1.00 30.89 430 SER A C 1
ATOM 3448 O O . SER A 1 430 ? -7.417 -13.856 28.816 1.00 30.89 430 SER A O 1
ATOM 3450 N N . ALA A 1 431 ? -6.565 -12.394 27.335 1.00 33.72 431 ALA A N 1
ATOM 3451 C CA . ALA A 1 431 ? -5.540 -11.843 28.224 1.00 33.72 431 ALA A CA 1
ATOM 3452 C C . ALA A 1 431 ? -6.119 -11.007 29.384 1.00 33.72 431 ALA A C 1
ATOM 3454 O O . ALA A 1 431 ? -5.635 -11.098 30.511 1.00 33.72 431 ALA A O 1
ATOM 3455 N N . GLN A 1 432 ? -7.174 -10.222 29.142 1.00 36.12 432 GLN A N 1
ATOM 3456 C CA . GLN A 1 432 ? -7.876 -9.462 30.182 1.00 36.12 432 GLN A CA 1
ATOM 3457 C C . GLN A 1 432 ? -8.617 -10.390 31.149 1.00 36.12 432 GLN A C 1
ATOM 3459 O O . GLN A 1 432 ? -8.532 -10.196 32.355 1.00 36.12 432 GLN A O 1
ATOM 3464 N N . VAL A 1 433 ? -9.256 -11.454 30.656 1.00 35.12 433 VAL A N 1
ATOM 3465 C CA . VAL A 1 433 ? -9.915 -12.467 31.497 1.00 35.12 433 VAL A CA 1
ATOM 3466 C C . VAL A 1 433 ? -8.903 -13.216 32.376 1.00 35.12 433 VAL A C 1
ATOM 3468 O O . VAL A 1 433 ? -9.200 -13.498 33.538 1.00 35.12 433 VAL A O 1
ATOM 3471 N N . GLU A 1 434 ? -7.699 -13.514 31.882 1.00 33.09 434 GLU A N 1
ATOM 3472 C CA . GLU A 1 434 ? -6.618 -14.092 32.698 1.00 33.09 434 GLU A CA 1
ATOM 3473 C C . GLU A 1 434 ? -6.053 -13.099 33.727 1.00 33.09 434 GLU A C 1
ATOM 3475 O O . GLU A 1 434 ? -5.828 -13.471 34.883 1.00 33.09 434 GLU A O 1
ATOM 3480 N N . ALA A 1 435 ? -5.890 -11.826 33.354 1.00 34.84 435 ALA A N 1
ATOM 3481 C CA . ALA A 1 435 ? -5.427 -10.774 34.259 1.00 34.84 435 ALA A CA 1
ATOM 3482 C C . ALA A 1 435 ? -6.433 -10.493 35.391 1.00 34.84 435 ALA A C 1
ATOM 3484 O O . ALA A 1 435 ? -6.036 -10.432 36.558 1.00 34.84 435 ALA A O 1
ATOM 3485 N N . SER A 1 436 ? -7.732 -10.422 35.079 1.00 30.73 436 SER A N 1
ATOM 3486 C CA . SER A 1 436 ? -8.808 -10.242 36.061 1.00 30.73 436 SER A CA 1
ATOM 3487 C C . SER A 1 436 ? -8.932 -11.445 37.000 1.00 30.73 436 SER A C 1
ATOM 3489 O O . SER A 1 436 ? -9.075 -11.261 38.206 1.00 30.73 436 SER A O 1
ATOM 3491 N N . LYS A 1 437 ? -8.780 -12.682 36.499 1.00 32.66 437 LYS A N 1
ATOM 3492 C CA . LYS A 1 437 ? -8.736 -13.895 37.343 1.00 32.66 437 LYS A CA 1
ATOM 3493 C C . LYS A 1 437 ? -7.523 -13.911 38.281 1.00 32.66 437 LYS A C 1
ATOM 3495 O O . LYS A 1 437 ? -7.653 -14.299 39.441 1.00 32.66 437 LYS A O 1
ATOM 3500 N N . SER A 1 438 ? -6.361 -13.450 37.813 1.00 34.75 438 SER A N 1
ATOM 3501 C CA . SER A 1 438 ? -5.142 -13.325 38.626 1.00 34.75 438 SER A CA 1
ATOM 3502 C C . SER A 1 438 ? -5.261 -12.238 39.705 1.00 34.75 438 SER A C 1
ATOM 3504 O O . SER A 1 438 ? -4.825 -12.450 40.837 1.00 34.75 438 SER A O 1
ATOM 3506 N N . GLN A 1 439 ? -5.862 -11.083 39.400 1.00 34.53 439 GLN A N 1
ATOM 3507 C CA . GLN A 1 439 ? -6.111 -10.028 40.393 1.00 34.53 439 GLN A CA 1
ATOM 3508 C C . GLN A 1 439 ? -7.141 -10.457 41.446 1.00 34.53 439 GLN A C 1
ATOM 3510 O O . GLN A 1 439 ? -6.913 -10.241 42.636 1.00 34.53 439 GLN A O 1
ATOM 3515 N N . TYR A 1 440 ? -8.217 -11.136 41.039 1.00 29.69 440 TYR A N 1
ATOM 3516 C CA . TYR A 1 440 ? -9.242 -11.635 41.961 1.00 29.69 440 TYR A CA 1
ATOM 3517 C C . TYR A 1 440 ? -8.704 -12.746 42.881 1.00 29.69 440 TYR A C 1
ATOM 3519 O O . TYR A 1 440 ? -8.993 -12.765 44.075 1.00 29.69 440 TYR A O 1
ATOM 3527 N N . SER A 1 441 ? -7.839 -13.625 42.359 1.00 33.34 441 SER A N 1
ATOM 3528 C CA . SER A 1 441 ? -7.146 -14.646 43.157 1.00 33.34 441 SER A CA 1
ATOM 3529 C C . SER A 1 441 ? -6.196 -14.038 44.197 1.00 33.34 441 SER A C 1
ATOM 3531 O O . SER A 1 441 ? -6.182 -14.512 45.330 1.00 33.34 441 SER A O 1
ATOM 3533 N N . ARG A 1 442 ? -5.450 -12.973 43.863 1.00 38.47 442 ARG A N 1
ATOM 3534 C CA . ARG A 1 442 ? -4.547 -12.298 44.818 1.00 38.47 442 ARG A CA 1
ATOM 3535 C C . ARG A 1 442 ? -5.290 -11.555 45.928 1.00 38.47 442 ARG A C 1
ATOM 3537 O O . ARG A 1 442 ? -4.777 -11.478 47.039 1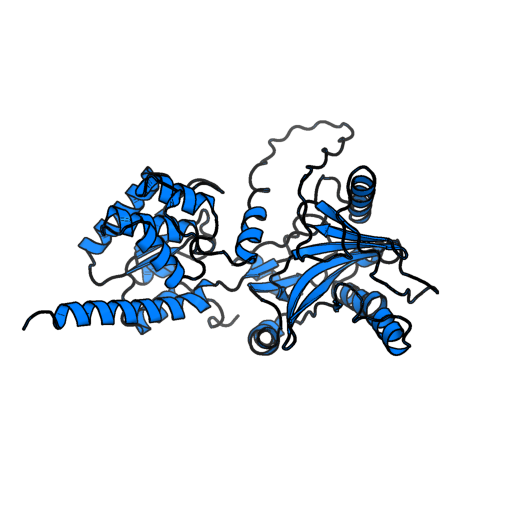.00 38.47 442 ARG A O 1
ATOM 3544 N N . LEU A 1 443 ? -6.486 -11.043 45.643 1.00 36.19 443 LEU A N 1
ATOM 3545 C CA . LEU A 1 443 ? -7.343 -10.396 46.640 1.00 36.19 443 LEU A CA 1
ATOM 3546 C C . LEU A 1 443 ? -8.000 -11.409 47.595 1.00 36.19 443 LEU A C 1
ATOM 3548 O O . LEU A 1 443 ? -8.240 -11.076 48.750 1.00 36.19 443 LEU A O 1
ATOM 3552 N N . GLN A 1 444 ? -8.231 -12.655 47.162 1.00 35.72 444 GLN A N 1
ATOM 3553 C CA . GLN A 1 444 ? -8.796 -13.708 48.021 1.00 35.72 444 GLN A CA 1
ATOM 3554 C C . GLN A 1 444 ? -7.762 -14.452 48.878 1.00 35.72 444 GLN A C 1
ATOM 3556 O O . GLN A 1 444 ? -8.109 -14.949 49.944 1.00 35.72 444 GLN A O 1
ATOM 3561 N N . THR A 1 445 ? -6.491 -14.511 48.473 1.00 41.72 445 THR A N 1
ATOM 3562 C CA . THR A 1 445 ? -5.428 -15.174 49.258 1.00 41.72 445 THR A CA 1
ATOM 3563 C C . THR A 1 445 ? -4.720 -14.250 50.257 1.00 41.72 445 THR A C 1
ATOM 3565 O O . THR A 1 445 ? -3.767 -14.668 50.905 1.00 41.72 445 THR A O 1
ATOM 3568 N N . GLY A 1 446 ? -5.153 -12.991 50.371 1.00 39.12 446 GLY A N 1
ATOM 3569 C CA . GLY A 1 446 ? -4.533 -11.966 51.216 1.00 39.12 446 GLY A CA 1
ATOM 3570 C C . GLY A 1 446 ? -5.073 -11.860 52.645 1.00 39.12 446 GLY A C 1
ATOM 3571 O O . GLY A 1 446 ? -4.704 -10.913 53.333 1.00 39.12 446 GLY A O 1
ATOM 3572 N N . HIS A 1 447 ? -5.932 -12.779 53.096 1.00 42.12 447 HIS A N 1
ATOM 3573 C CA . HIS A 1 447 ? -6.372 -12.886 54.491 1.00 42.12 447 HIS A CA 1
ATOM 3574 C C . HIS A 1 447 ? -6.329 -14.346 54.952 1.00 42.12 447 HIS A C 1
ATOM 3576 O O . HIS A 1 447 ? -7.296 -15.087 54.795 1.00 42.12 447 HIS A O 1
ATOM 3582 N N . CYS A 1 448 ? -5.189 -14.726 55.526 1.00 35.19 448 CYS A N 1
ATOM 3583 C CA . CYS A 1 448 ? -5.097 -15.570 56.715 1.00 35.19 448 CYS A CA 1
ATOM 3584 C C . CYS A 1 448 ? -3.722 -15.385 57.355 1.00 35.19 448 CYS A C 1
ATOM 3586 O O . CYS A 1 448 ? -2.718 -15.487 56.613 1.00 35.19 448 CYS A O 1
#